Protein AF-A0AAP4CZ21-F1 (afdb_monomer_lite)

Structure (mmCIF, N/CA/C/O backbone):
data_AF-A0AAP4CZ21-F1
#
_entry.id   AF-A0AAP4CZ21-F1
#
loop_
_atom_site.group_PDB
_atom_site.id
_atom_site.type_symbol
_atom_site.label_atom_id
_atom_site.label_alt_id
_atom_site.label_comp_id
_atom_site.label_asym_id
_atom_site.label_entity_id
_atom_site.label_seq_id
_atom_site.pdbx_PDB_ins_code
_atom_site.Cartn_x
_atom_site.Cartn_y
_atom_site.Cartn_z
_atom_site.occupancy
_atom_site.B_iso_or_equiv
_atom_site.auth_seq_id
_atom_site.auth_comp_id
_atom_site.auth_asym_id
_atom_site.auth_atom_id
_atom_site.pdbx_PDB_model_num
ATOM 1 N N . MET A 1 1 ? -37.775 14.077 45.252 1.00 34.69 1 MET A N 1
ATOM 2 C CA . MET A 1 1 ? -36.425 13.573 45.570 1.00 34.69 1 MET A CA 1
ATOM 3 C C . MET A 1 1 ? -36.125 12.472 44.577 1.00 34.69 1 MET A C 1
ATOM 5 O O . MET A 1 1 ? -36.662 11.382 44.712 1.00 34.69 1 MET A O 1
ATOM 9 N N . THR A 1 2 ? -35.395 12.784 43.514 1.00 34.62 2 THR A N 1
ATOM 10 C CA . THR A 1 2 ? -34.970 11.787 42.528 1.00 34.62 2 THR A CA 1
ATOM 11 C C . THR A 1 2 ? -33.700 11.159 43.088 1.00 34.62 2 THR A C 1
ATOM 13 O O . THR A 1 2 ? -32.716 11.871 43.272 1.00 34.62 2 THR A O 1
ATOM 16 N N . ASN A 1 3 ? -33.740 9.874 43.443 1.00 34.84 3 ASN A N 1
ATOM 17 C CA . ASN A 1 3 ? -32.557 9.140 43.888 1.00 34.84 3 ASN A CA 1
ATOM 18 C C . ASN A 1 3 ? -31.526 9.139 42.750 1.00 34.84 3 ASN A C 1
ATOM 20 O O . ASN A 1 3 ? -31.629 8.348 41.817 1.00 34.84 3 ASN A O 1
ATOM 24 N N . GLN A 1 4 ? -30.542 10.037 42.817 1.00 41.97 4 GLN A N 1
ATOM 25 C CA . GLN A 1 4 ? -29.288 9.889 42.088 1.00 41.97 4 GLN A CA 1
ATOM 26 C C . GLN A 1 4 ? -28.511 8.764 42.777 1.00 41.97 4 GLN A C 1
ATOM 28 O O . GLN A 1 4 ? -27.758 9.004 43.717 1.00 41.97 4 GLN A O 1
ATOM 33 N N . MET A 1 5 ? -28.736 7.517 42.362 1.00 45.59 5 MET A N 1
ATOM 34 C CA . MET A 1 5 ? -27.770 6.464 42.659 1.00 45.59 5 MET A CA 1
ATOM 35 C C . MET A 1 5 ? -26.545 6.742 41.793 1.00 45.59 5 MET A C 1
ATOM 37 O O . MET A 1 5 ? -26.583 6.546 40.582 1.00 45.59 5 MET A O 1
ATOM 41 N N . LYS A 1 6 ? -25.489 7.271 42.414 1.00 54.59 6 LYS A N 1
ATOM 42 C CA . LYS A 1 6 ? -24.156 7.318 41.813 1.00 54.59 6 LYS A CA 1
ATOM 43 C C . LYS A 1 6 ? -23.714 5.871 41.572 1.00 54.59 6 LYS A C 1
ATOM 45 O O . LYS A 1 6 ? -23.848 5.057 42.486 1.00 54.59 6 LYS A O 1
ATOM 50 N N . ALA A 1 7 ? -23.258 5.551 40.363 1.00 60.41 7 ALA A N 1
ATOM 51 C CA . ALA A 1 7 ? -22.823 4.202 40.024 1.00 60.41 7 ALA A CA 1
ATOM 52 C C . ALA A 1 7 ? -21.677 3.738 40.937 1.00 60.41 7 ALA A C 1
ATOM 54 O O . ALA A 1 7 ? -20.767 4.507 41.256 1.00 60.41 7 ALA A O 1
ATOM 55 N N . ASP A 1 8 ? -21.738 2.476 41.360 1.00 61.84 8 ASP A N 1
ATOM 56 C CA . ASP A 1 8 ? -20.655 1.826 42.088 1.00 61.84 8 ASP A CA 1
ATOM 57 C C . ASP A 1 8 ? -19.595 1.347 41.090 1.00 61.84 8 ASP A C 1
ATOM 59 O O . ASP A 1 8 ? -19.708 0.281 40.488 1.00 61.84 8 ASP A O 1
ATOM 63 N N . THR A 1 9 ? -18.557 2.157 40.894 1.00 56.78 9 THR A N 1
ATOM 64 C CA . THR A 1 9 ? -17.454 1.872 39.964 1.00 56.78 9 THR A CA 1
ATOM 65 C C . THR A 1 9 ? -16.485 0.797 40.473 1.00 56.78 9 THR A C 1
ATOM 67 O O . THR A 1 9 ? -15.389 0.666 39.931 1.00 56.78 9 THR A O 1
ATOM 70 N N . THR A 1 10 ? -16.829 0.065 41.541 1.00 59.81 10 THR A N 1
ATOM 71 C CA . THR A 1 10 ? -16.058 -1.102 42.008 1.00 59.81 10 THR A CA 1
ATOM 72 C C . THR A 1 10 ? -16.395 -2.389 41.249 1.00 59.81 10 THR A C 1
ATOM 74 O O . THR A 1 10 ? -15.648 -3.357 41.347 1.00 59.81 10 THR A O 1
ATOM 77 N N . LEU A 1 11 ? -17.486 -2.403 40.476 1.00 67.12 11 LEU A N 1
ATOM 78 C CA . LEU A 1 11 ? -17.859 -3.503 39.582 1.00 67.12 11 LEU A CA 1
ATOM 79 C C . LEU A 1 11 ? -17.196 -3.319 38.212 1.00 67.12 11 LEU A C 1
ATOM 81 O O . LEU A 1 11 ? -17.247 -2.216 37.684 1.00 67.12 11 LEU A O 1
ATOM 85 N N . ASP A 1 12 ? -16.636 -4.357 37.589 1.00 84.44 12 ASP A N 1
ATOM 86 C CA . ASP A 1 12 ? -16.017 -4.284 36.249 1.00 84.44 12 ASP A CA 1
ATOM 87 C C . ASP A 1 12 ? -17.072 -4.172 35.124 1.00 84.44 12 ASP A C 1
ATOM 89 O O . ASP A 1 12 ? -17.379 -5.129 34.411 1.00 84.44 12 ASP A O 1
ATOM 93 N N . VAL A 1 13 ? -17.694 -2.991 34.998 1.00 91.31 13 VAL A N 1
ATOM 94 C CA . VAL A 1 13 ? -18.8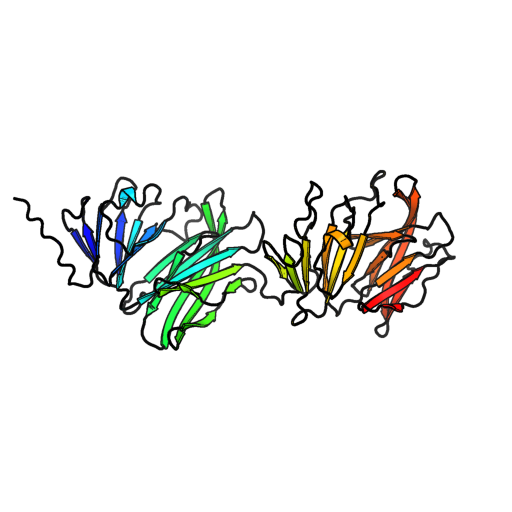06 -2.718 34.069 1.00 91.31 13 VAL A CA 1
ATOM 95 C C . VAL A 1 13 ? -18.731 -1.327 33.416 1.00 91.31 13 VAL A C 1
ATOM 97 O O . VAL A 1 13 ? -18.095 -0.397 33.925 1.00 91.31 13 VAL A O 1
ATOM 100 N N . CYS A 1 14 ? -19.411 -1.176 32.277 1.00 92.50 14 CYS A N 1
ATOM 101 C CA . CYS A 1 14 ? -19.740 0.109 31.663 1.00 92.50 14 CYS A CA 1
ATOM 102 C C . CYS A 1 14 ? -21.167 0.524 32.067 1.00 92.50 14 CYS A C 1
ATOM 104 O O . CYS A 1 14 ? -22.105 -0.265 31.963 1.00 92.50 14 CYS A O 1
ATOM 106 N N . PHE A 1 15 ? -21.352 1.773 32.483 1.00 93.88 15 PHE A N 1
ATOM 107 C CA . PHE A 1 15 ? -22.639 2.350 32.867 1.00 93.88 15 PHE A CA 1
ATOM 108 C C . PHE A 1 15 ? -23.139 3.295 31.771 1.00 93.88 15 PHE A C 1
ATOM 110 O O . PHE A 1 15 ? -22.467 4.273 31.441 1.00 93.88 15 PHE A O 1
ATOM 117 N N . LEU A 1 16 ? -24.328 3.034 31.225 1.00 94.19 16 LEU A N 1
ATOM 118 C CA . LEU A 1 16 ? -24.942 3.838 30.166 1.00 94.19 16 LEU A CA 1
ATOM 119 C C . LEU A 1 16 ? -26.217 4.524 30.665 1.00 94.19 16 LEU A C 1
ATOM 121 O O . LEU A 1 16 ? -27.110 3.904 31.255 1.00 94.19 16 LEU A O 1
ATOM 125 N N . TYR A 1 17 ? -26.309 5.823 30.397 1.00 95.25 17 TYR A N 1
ATOM 126 C CA . TYR A 1 17 ? -27.318 6.709 30.965 1.00 95.25 17 TYR A CA 1
ATOM 127 C C . TYR A 1 17 ? -28.195 7.314 29.879 1.00 95.25 17 TYR A C 1
ATOM 129 O O . TYR A 1 17 ? -27.694 7.854 28.893 1.00 95.25 17 TYR A O 1
ATOM 137 N N . LYS A 1 18 ? -29.514 7.311 30.090 1.00 92.75 18 LYS A N 1
ATOM 138 C CA . LYS A 1 18 ? -30.463 7.880 29.122 1.00 92.75 18 LYS A CA 1
ATOM 139 C C . LYS A 1 18 ? -30.316 9.392 28.968 1.00 92.75 18 LYS A C 1
ATOM 141 O O . LYS A 1 18 ? -30.658 9.932 27.923 1.00 92.75 18 LYS A O 1
ATOM 146 N N . THR A 1 19 ? -29.819 10.086 29.991 1.00 92.88 19 THR A N 1
ATOM 147 C CA . THR A 1 19 ? -29.654 11.546 29.967 1.00 92.88 19 THR A CA 1
ATOM 148 C C . THR A 1 19 ? -28.189 11.962 30.086 1.00 92.88 19 THR A C 1
ATOM 150 O O . THR A 1 19 ? -27.318 11.150 30.398 1.00 92.88 19 THR A O 1
ATOM 153 N N . LYS A 1 20 ? -27.914 13.230 29.773 1.00 92.12 20 LYS A N 1
ATOM 154 C CA . LYS A 1 20 ? -26.583 13.850 29.860 1.00 92.12 20 LYS A CA 1
ATOM 155 C C . LYS A 1 20 ? -26.112 13.910 31.324 1.00 92.12 20 LYS A C 1
ATOM 157 O O . LYS A 1 20 ? -26.940 13.943 32.233 1.00 92.12 20 LYS A O 1
ATOM 162 N N . ASN A 1 21 ? -24.798 13.974 31.548 1.00 92.12 21 ASN A N 1
ATOM 163 C CA . ASN A 1 21 ? -24.174 14.077 32.881 1.00 92.12 21 ASN A CA 1
ATOM 164 C C . ASN A 1 21 ? -24.525 12.943 33.865 1.00 92.12 21 ASN A C 1
ATOM 166 O O . ASN A 1 21 ? -24.741 13.202 35.049 1.00 92.12 21 ASN A O 1
ATOM 170 N N . PHE A 1 22 ? -24.575 11.697 33.392 1.00 91.25 22 PHE A N 1
ATOM 171 C CA . PHE A 1 22 ? -24.675 10.497 34.240 1.00 91.25 22 PHE A CA 1
ATOM 172 C C . PHE A 1 22 ? -25.961 10.427 35.069 1.00 91.25 22 PHE A C 1
ATOM 174 O O . PHE A 1 22 ? -26.005 9.909 36.185 1.00 91.25 22 PHE A O 1
ATOM 181 N N . VAL A 1 23 ? -27.045 10.978 34.525 1.00 87.81 23 VAL A N 1
ATOM 182 C CA . VAL A 1 23 ? -28.359 10.940 35.162 1.00 87.81 23 VAL A CA 1
ATOM 183 C C . VAL A 1 23 ? -29.216 9.862 34.499 1.00 87.81 23 VAL A C 1
ATOM 185 O O . VAL A 1 23 ? -29.204 9.692 33.277 1.00 87.81 23 VAL A O 1
ATOM 188 N N . ASN A 1 24 ? -29.999 9.151 35.317 1.00 86.75 24 ASN A N 1
ATOM 189 C CA . ASN A 1 24 ? -30.908 8.082 34.893 1.00 86.75 24 ASN A CA 1
ATOM 190 C C . ASN A 1 24 ? -30.172 6.870 34.285 1.00 86.75 24 ASN A C 1
ATOM 192 O O . ASN A 1 24 ? -30.231 6.628 33.074 1.00 86.75 24 ASN A O 1
ATOM 196 N N . LEU A 1 25 ? -29.449 6.134 35.144 1.00 86.31 25 LEU A N 1
ATOM 197 C CA . LEU A 1 25 ? -28.764 4.895 34.768 1.00 86.31 25 LEU A CA 1
ATOM 198 C C . LEU A 1 25 ? -29.771 3.926 34.160 1.00 86.31 25 LEU A C 1
ATOM 200 O O . LEU A 1 25 ? -30.804 3.640 34.762 1.00 86.31 25 LEU A O 1
ATOM 204 N N . THR A 1 26 ? -29.468 3.449 32.959 1.00 83.44 26 THR A N 1
ATOM 205 C CA . THR A 1 26 ? -30.382 2.605 32.186 1.00 83.44 26 THR A CA 1
ATOM 206 C C . THR A 1 26 ? -29.803 1.216 31.983 1.00 83.44 26 THR A C 1
ATOM 208 O O . THR A 1 26 ? -30.507 0.235 32.203 1.00 83.44 26 THR A O 1
ATOM 211 N N . THR A 1 27 ? -28.519 1.136 31.633 1.00 90.88 27 THR A N 1
ATOM 212 C CA . THR A 1 27 ? -27.870 -0.133 31.297 1.00 90.88 27 THR A CA 1
ATOM 213 C C . THR A 1 27 ? -26.536 -0.262 32.013 1.00 90.88 27 THR A C 1
ATOM 215 O O . THR A 1 27 ? -25.769 0.697 32.109 1.00 90.88 27 THR A O 1
ATOM 218 N N . VAL A 1 28 ? -26.272 -1.472 32.501 1.00 92.19 28 VAL A N 1
ATOM 219 C CA . VAL A 1 28 ? -24.984 -1.905 33.038 1.00 92.19 28 VAL A CA 1
ATOM 220 C C . VAL A 1 28 ? -24.477 -3.001 32.110 1.00 92.19 28 VAL A C 1
ATOM 222 O O . VAL A 1 28 ? -25.086 -4.064 32.026 1.00 92.19 28 VAL A O 1
ATOM 225 N N . ALA A 1 29 ? -23.415 -2.711 31.370 1.00 93.94 29 ALA A N 1
ATOM 226 C CA . ALA A 1 29 ? -22.837 -3.600 30.374 1.00 93.94 29 ALA A CA 1
ATOM 227 C C . ALA A 1 29 ? -21.555 -4.239 30.923 1.00 93.94 29 ALA A C 1
ATOM 229 O O . ALA A 1 29 ? -20.710 -3.553 31.495 1.00 93.94 29 ALA A O 1
ATOM 230 N N . THR A 1 30 ? -21.412 -5.549 30.754 1.00 94.38 30 THR A N 1
ATOM 231 C CA . THR A 1 30 ? -20.212 -6.316 31.129 1.00 94.38 30 THR A CA 1
ATOM 232 C C . THR A 1 30 ? -19.323 -6.551 29.908 1.00 94.38 30 THR A C 1
ATOM 234 O O . THR A 1 30 ? -19.726 -6.252 28.781 1.00 94.38 30 THR A O 1
ATOM 237 N N . HIS A 1 31 ? -18.140 -7.136 30.114 1.00 95.38 31 HIS A N 1
ATOM 238 C CA . HIS A 1 31 ? -17.281 -7.610 29.025 1.00 95.38 31 HIS A CA 1
ATOM 239 C C . HIS A 1 31 ? -18.083 -8.413 27.979 1.00 95.38 31 HIS A C 1
ATOM 241 O O . HIS A 1 31 ? -18.870 -9.291 28.340 1.00 95.38 31 HIS A O 1
ATOM 247 N N . GLY A 1 32 ? -17.913 -8.079 26.698 1.00 95.25 32 GLY A N 1
ATOM 248 C CA . GLY A 1 32 ? -18.605 -8.715 25.573 1.00 95.25 32 GLY A CA 1
ATOM 249 C C . GLY A 1 32 ? -20.033 -8.237 25.324 1.00 95.25 32 GLY A C 1
ATOM 250 O O . GLY A 1 32 ? -20.672 -8.718 24.397 1.00 95.25 32 GLY A O 1
ATOM 251 N N . SER A 1 33 ? -20.566 -7.313 26.128 1.00 96.62 33 SER A N 1
ATOM 252 C CA . SER A 1 33 ? -21.905 -6.770 25.879 1.00 96.62 33 SER A CA 1
ATOM 253 C C . SER A 1 33 ? -21.902 -5.892 24.631 1.00 96.62 33 SER A C 1
ATOM 255 O O . SER A 1 33 ? -21.141 -4.925 24.570 1.00 96.62 33 SER A O 1
ATOM 257 N N . PHE A 1 34 ? -22.804 -6.194 23.700 1.00 96.56 34 PHE A N 1
ATOM 258 C CA . PHE A 1 34 ? -23.080 -5.414 22.496 1.00 96.56 34 PHE A CA 1
ATOM 259 C C . PHE A 1 34 ? -24.423 -4.677 22.608 1.00 96.56 34 PHE A C 1
ATOM 261 O O . PHE A 1 34 ? -25.366 -5.180 23.228 1.00 96.56 34 PHE A O 1
ATOM 268 N N . GLY A 1 35 ? -24.535 -3.493 22.007 1.00 96.31 35 GLY A N 1
ATOM 269 C CA . GLY A 1 35 ? -25.812 -2.792 21.902 1.00 96.31 35 GLY A CA 1
ATOM 270 C C . GLY A 1 35 ? -25.755 -1.515 21.071 1.00 96.31 35 GLY A C 1
ATOM 271 O O . GLY A 1 35 ? -24.703 -1.099 20.605 1.00 96.31 35 GLY A O 1
ATOM 272 N N . VAL A 1 36 ? -26.907 -0.861 20.920 1.00 96.50 36 VAL A N 1
ATOM 273 C CA . VAL A 1 36 ? -27.050 0.383 20.147 1.00 96.50 36 VAL A CA 1
ATOM 274 C C . VAL A 1 36 ? -26.981 1.592 21.086 1.00 96.50 36 VAL A C 1
ATOM 276 O O . VAL A 1 36 ? -27.709 1.651 22.079 1.00 96.50 36 VAL A O 1
ATOM 279 N N . LEU A 1 37 ? -26.124 2.569 20.780 1.00 95.19 37 LEU A N 1
ATOM 280 C CA . LEU A 1 37 ? -26.045 3.864 21.467 1.00 95.19 37 LEU A CA 1
ATOM 281 C C . LEU A 1 37 ? -27.057 4.874 20.930 1.00 95.19 37 LEU A C 1
ATOM 283 O O . LEU A 1 37 ? -27.712 5.574 21.708 1.00 95.19 37 LEU A O 1
ATOM 287 N N . ALA A 1 38 ? -27.185 4.946 19.609 1.00 95.94 38 ALA A N 1
ATOM 288 C CA . ALA A 1 38 ? -28.071 5.870 18.919 1.00 95.94 38 ALA A CA 1
ATOM 289 C C . ALA A 1 38 ? -28.545 5.257 17.604 1.00 95.94 38 ALA A C 1
ATOM 291 O O . ALA A 1 38 ? -27.810 4.532 16.949 1.00 95.94 38 ALA A O 1
ATOM 292 N N . THR A 1 39 ? -29.777 5.555 17.207 1.00 94.75 39 THR A N 1
ATOM 293 C CA . THR A 1 39 ? -30.360 5.040 15.948 1.00 94.75 39 THR A CA 1
ATOM 294 C C . THR A 1 39 ? -30.399 6.101 14.848 1.00 94.75 39 THR A C 1
ATOM 296 O O . THR A 1 39 ? -30.549 5.766 13.681 1.00 94.75 39 THR A O 1
ATOM 299 N N . ALA A 1 40 ? -30.272 7.376 15.224 1.00 90.38 40 ALA A N 1
ATOM 300 C CA . ALA A 1 40 ? -30.186 8.545 14.352 1.00 90.38 40 ALA A CA 1
ATOM 301 C C . ALA A 1 40 ? -29.594 9.723 15.148 1.00 90.38 40 ALA A C 1
ATOM 303 O O . ALA A 1 40 ? -29.579 9.667 16.381 1.00 90.38 40 ALA A O 1
ATOM 304 N N . ALA A 1 41 ? -29.200 10.801 14.462 1.00 86.25 41 ALA A N 1
ATOM 305 C CA . ALA A 1 41 ? -28.607 12.002 15.068 1.00 86.25 41 ALA A CA 1
ATOM 306 C C . ALA A 1 41 ? -29.406 12.564 16.250 1.00 86.25 41 ALA A C 1
ATOM 308 O O . ALA A 1 41 ? -28.845 12.820 17.312 1.00 86.25 41 ALA A O 1
ATOM 309 N N . ASP A 1 42 ? -30.727 12.648 16.101 1.00 86.44 42 ASP A N 1
ATOM 310 C CA . ASP A 1 42 ? -31.623 13.170 17.136 1.00 86.44 42 ASP A CA 1
ATOM 311 C C . ASP A 1 42 ? -32.242 12.067 18.019 1.00 86.44 42 ASP A C 1
ATOM 313 O O . ASP A 1 42 ? -33.136 12.335 18.824 1.00 86.44 42 ASP A O 1
ATOM 317 N N . ASN A 1 43 ? -31.808 10.807 17.874 1.00 92.56 43 ASN A N 1
ATOM 318 C CA . ASN A 1 43 ? -32.401 9.658 18.562 1.00 92.56 43 ASN A CA 1
ATOM 319 C C . ASN A 1 43 ? -31.355 8.800 19.293 1.00 92.56 43 ASN A C 1
ATOM 321 O O . ASN A 1 43 ? -31.029 7.674 18.891 1.00 92.56 43 ASN A O 1
ATOM 325 N N . TRP A 1 44 ? -30.865 9.350 20.405 1.00 93.88 44 TRP A N 1
ATOM 326 C CA . TRP A 1 44 ? -29.932 8.705 21.327 1.00 93.88 44 TRP A CA 1
ATOM 327 C C . TRP A 1 44 ? -30.659 7.855 22.370 1.00 93.88 44 TRP A C 1
ATOM 329 O O . TRP A 1 44 ? -31.494 8.352 23.131 1.00 93.88 44 TRP A O 1
ATOM 339 N N . LEU A 1 45 ? -30.284 6.578 22.462 1.00 95.12 45 LEU A N 1
ATOM 340 C CA . LEU A 1 45 ? -30.733 5.689 23.537 1.00 95.12 45 LEU A CA 1
ATOM 341 C C . LEU A 1 45 ? -29.990 6.002 24.841 1.00 95.12 45 LEU A C 1
ATOM 343 O O . LEU A 1 45 ? -30.598 6.000 25.916 1.00 95.12 45 LEU A O 1
ATOM 347 N N . TYR A 1 46 ? -28.704 6.350 24.734 1.00 95.38 46 TYR A N 1
ATOM 348 C CA . TYR A 1 46 ? -27.866 6.757 25.859 1.00 95.38 46 TYR A CA 1
ATOM 349 C C . TYR A 1 46 ? -27.108 8.042 25.530 1.00 95.38 46 TYR A C 1
ATOM 351 O O . TYR A 1 46 ? -26.451 8.138 24.506 1.00 95.38 46 TYR A O 1
ATOM 359 N N . ASN A 1 47 ? -27.178 9.035 26.411 1.00 94.00 47 ASN A N 1
ATOM 360 C CA . ASN A 1 47 ? -26.602 10.365 26.192 1.00 94.00 47 ASN A CA 1
ATOM 361 C C . ASN A 1 47 ? -25.279 10.587 26.942 1.00 94.00 47 ASN A C 1
ATOM 363 O O . ASN A 1 47 ? -24.564 11.553 26.666 1.00 94.00 47 ASN A O 1
ATOM 367 N N . SER A 1 48 ? -24.957 9.731 27.912 1.00 94.94 48 SER A N 1
ATOM 368 C CA . SER A 1 48 ? -23.687 9.765 28.640 1.00 94.94 48 SER A CA 1
ATOM 369 C C . SER A 1 48 ? -23.278 8.374 29.119 1.00 94.94 48 SER A C 1
ATOM 371 O O . SER A 1 48 ? -24.118 7.474 29.222 1.00 94.94 48 SER A O 1
ATOM 373 N N . MET A 1 49 ? -21.986 8.199 29.399 1.00 94.19 49 MET A N 1
ATOM 374 C CA . MET A 1 49 ? -21.423 6.937 29.880 1.00 94.19 49 MET A CA 1
ATOM 375 C C . MET A 1 49 ? -20.406 7.146 31.003 1.00 94.19 49 MET A C 1
ATOM 377 O O . MET A 1 49 ? -19.568 8.043 30.922 1.00 94.19 49 MET A O 1
ATOM 381 N N . GLU A 1 50 ? -20.432 6.270 32.004 1.00 93.19 50 GLU A N 1
ATOM 382 C CA . GLU A 1 50 ? -19.342 6.080 32.967 1.00 93.19 50 GLU A CA 1
ATOM 383 C C . GLU A 1 50 ? -18.802 4.662 32.839 1.00 93.19 50 GLU A C 1
ATOM 385 O O . GLU A 1 50 ? -19.444 3.777 32.274 1.00 93.19 50 GLU A O 1
ATOM 390 N N . LYS A 1 51 ? -17.609 4.422 33.368 1.00 90.69 51 LYS A N 1
ATOM 391 C CA . LYS A 1 51 ? -17.019 3.091 33.350 1.00 90.69 51 LYS A CA 1
ATOM 392 C C . LYS A 1 51 ? -16.087 2.875 34.524 1.00 90.69 51 LYS A C 1
ATOM 394 O O . LYS A 1 51 ? -15.480 3.820 35.033 1.00 90.69 51 LYS A O 1
ATOM 399 N N . SER A 1 52 ? -15.908 1.615 34.874 1.00 89.44 52 SER A N 1
ATOM 400 C CA . SER A 1 52 ? -14.882 1.216 35.829 1.00 89.44 52 SER A CA 1
ATOM 401 C C . SER A 1 52 ? -13.471 1.297 35.214 1.00 89.44 52 SER A C 1
ATOM 403 O O . SER A 1 52 ? -13.327 1.420 33.988 1.00 89.44 52 SER A O 1
ATOM 405 N N . PRO A 1 53 ? -12.396 1.313 36.029 1.00 87.56 53 PRO A N 1
ATOM 406 C CA . PRO A 1 53 ? -11.033 1.597 35.551 1.00 87.56 53 PRO A CA 1
ATOM 407 C C . PRO A 1 53 ? -10.518 0.629 34.470 1.00 87.56 53 PRO A C 1
ATOM 409 O O . PRO A 1 53 ? -9.878 1.046 33.493 1.00 87.56 53 PRO A O 1
ATOM 412 N N . THR A 1 54 ? -10.844 -0.648 34.637 1.00 89.38 54 THR A N 1
ATOM 413 C CA . THR A 1 54 ? -10.516 -1.803 33.782 1.00 89.38 54 THR A CA 1
ATOM 414 C C . THR A 1 54 ? -11.337 -1.842 32.498 1.00 89.38 54 THR A C 1
ATOM 416 O O . THR A 1 54 ? -10.875 -2.378 31.498 1.00 89.38 54 THR A O 1
ATOM 419 N N . MET A 1 55 ? -12.490 -1.177 32.464 1.00 93.25 55 MET A N 1
ATOM 420 C CA . MET A 1 55 ? -13.385 -1.198 31.313 1.00 93.25 55 MET A CA 1
ATOM 421 C C . MET A 1 55 ? -13.017 -0.143 30.262 1.00 93.25 55 MET A C 1
ATOM 423 O O . MET A 1 55 ? -12.348 0.866 30.543 1.00 93.25 55 MET A O 1
ATOM 427 N N . GLY A 1 56 ? -13.483 -0.374 29.040 1.00 93.06 56 GLY A N 1
ATOM 428 C CA . GLY A 1 56 ? -13.508 0.551 27.913 1.00 93.06 56 GLY A CA 1
ATOM 429 C C . GLY A 1 56 ? -14.746 0.296 27.054 1.00 93.06 56 GLY A C 1
ATOM 430 O O . GLY A 1 56 ? -15.316 -0.795 27.095 1.00 93.06 56 GLY A O 1
ATOM 431 N N . LEU A 1 57 ? -15.175 1.307 26.302 1.00 94.31 57 LEU A N 1
ATOM 432 C CA . LEU A 1 57 ? -16.308 1.189 25.387 1.00 94.31 57 LEU A CA 1
ATOM 433 C C . LEU A 1 57 ? -15.808 1.398 23.961 1.00 94.31 57 LEU A C 1
ATOM 435 O O . LEU A 1 57 ? -15.342 2.488 23.637 1.00 94.31 57 LEU A O 1
ATOM 439 N N . TYR A 1 58 ? -15.880 0.363 23.133 1.00 95.94 58 TYR A N 1
ATOM 440 C CA . TYR A 1 58 ? -15.631 0.490 21.705 1.00 95.94 58 TYR A CA 1
ATOM 441 C C . TYR A 1 58 ? -16.919 0.940 21.029 1.00 95.94 58 TYR A C 1
ATOM 443 O O . TYR A 1 58 ? -17.942 0.294 21.213 1.00 95.94 58 TYR A O 1
ATOM 451 N N . ILE A 1 59 ? -16.884 2.053 20.310 1.00 95.75 59 ILE A N 1
ATOM 452 C CA . ILE A 1 59 ? -18.031 2.669 19.648 1.00 95.75 59 ILE A CA 1
ATOM 453 C C . ILE A 1 59 ? -17.776 2.607 18.154 1.00 95.75 59 ILE A C 1
ATOM 455 O O . ILE A 1 59 ? -16.713 3.035 17.710 1.00 95.75 59 ILE A O 1
ATOM 459 N N . ARG A 1 60 ? -18.755 2.123 17.396 1.00 95.38 60 ARG A N 1
ATOM 460 C CA . ARG A 1 60 ? -18.692 2.106 15.936 1.00 95.38 60 ARG A CA 1
ATOM 461 C C . ARG A 1 60 ? -19.975 2.633 15.314 1.00 95.38 60 ARG A C 1
ATOM 463 O O . ARG A 1 60 ? -21.024 2.583 15.956 1.00 95.38 60 ARG A O 1
ATOM 470 N N . SER A 1 61 ? -19.908 3.106 14.077 1.00 95.56 61 SER A N 1
ATOM 471 C CA . SER A 1 61 ? -21.108 3.223 13.245 1.00 95.56 61 SER A CA 1
ATOM 472 C C . SER A 1 61 ? -21.462 1.858 12.662 1.00 95.56 61 SER A C 1
ATOM 474 O O . SER A 1 61 ? -20.582 1.052 12.364 1.00 95.56 61 SER A O 1
ATOM 476 N N . ASP A 1 62 ? -22.755 1.591 12.533 1.00 93.81 62 ASP A N 1
ATOM 477 C CA . ASP A 1 62 ? -23.249 0.408 11.837 1.00 93.81 62 ASP A CA 1
ATOM 478 C C . ASP A 1 62 ? -22.882 0.474 10.344 1.00 93.81 62 ASP A C 1
ATOM 480 O O . ASP A 1 62 ? -22.943 1.536 9.714 1.00 93.81 62 ASP A O 1
ATOM 484 N N . PHE A 1 63 ? -22.501 -0.665 9.769 1.00 94.56 63 PHE A N 1
ATOM 485 C CA . PHE A 1 63 ? -22.077 -0.778 8.378 1.00 94.56 63 PHE A CA 1
ATOM 486 C C . PHE A 1 63 ? -22.577 -2.078 7.748 1.00 94.56 63 PHE A C 1
ATOM 488 O O . PHE A 1 63 ? -22.693 -3.113 8.396 1.00 94.56 63 PHE A O 1
ATOM 495 N N . ASN A 1 64 ? -22.832 -2.044 6.443 1.00 93.25 64 ASN A N 1
ATOM 496 C CA . ASN A 1 64 ? -23.349 -3.176 5.690 1.00 93.25 64 ASN A CA 1
ATOM 497 C C . ASN A 1 64 ? -22.434 -3.493 4.505 1.00 93.25 64 ASN A C 1
ATOM 499 O O . ASN A 1 64 ? -22.277 -2.680 3.601 1.00 93.25 64 ASN A O 1
ATOM 503 N N . THR A 1 65 ? -21.869 -4.701 4.468 1.00 93.75 65 THR A N 1
ATOM 504 C CA . THR A 1 65 ? -20.992 -5.133 3.362 1.00 93.75 65 THR A CA 1
ATOM 505 C C . THR A 1 65 ? -21.739 -5.726 2.159 1.00 93.75 65 THR A C 1
ATOM 507 O O . THR A 1 65 ? -21.118 -6.280 1.247 1.00 93.75 65 THR A O 1
ATOM 510 N N . VAL A 1 66 ? -23.073 -5.672 2.171 1.00 93.69 66 VAL A N 1
ATOM 511 C CA . VAL A 1 66 ? -23.967 -6.198 1.127 1.00 93.69 66 VAL A CA 1
ATOM 512 C C . VAL A 1 66 ? -24.620 -5.075 0.317 1.00 93.69 66 VAL A C 1
ATOM 514 O O . VAL A 1 66 ? -24.979 -5.305 -0.835 1.00 93.69 66 VAL A O 1
ATOM 517 N N . ASP A 1 67 ? -24.776 -3.875 0.885 1.00 92.31 67 ASP A N 1
ATOM 518 C CA . ASP A 1 67 ? -25.367 -2.724 0.193 1.00 92.31 67 ASP A CA 1
ATOM 519 C C . ASP A 1 67 ? -24.277 -1.847 -0.453 1.00 92.31 67 ASP A C 1
ATOM 521 O O . ASP A 1 67 ? -23.621 -1.079 0.251 1.00 92.31 67 ASP A O 1
ATOM 525 N N . PRO A 1 68 ? -24.083 -1.906 -1.786 1.00 88.06 68 PRO A N 1
ATOM 526 C CA . PRO A 1 68 ? -23.049 -1.124 -2.467 1.00 88.06 68 PRO A CA 1
ATOM 527 C C . PRO A 1 68 ? -23.365 0.379 -2.524 1.00 88.06 68 PRO A C 1
ATOM 529 O O . PRO A 1 68 ? -22.525 1.166 -2.955 1.00 88.06 68 PRO A O 1
ATOM 532 N N . LEU A 1 69 ? -24.581 0.791 -2.146 1.00 92.25 69 LEU A N 1
ATOM 533 C CA . LEU A 1 69 ? -25.001 2.191 -2.147 1.00 92.25 69 LEU A CA 1
ATOM 534 C C . LEU A 1 69 ? -24.844 2.858 -0.777 1.00 92.25 69 LEU A C 1
ATOM 536 O O . LEU A 1 69 ? -25.049 4.072 -0.679 1.00 92.25 69 LEU A O 1
ATOM 540 N N . GLN A 1 70 ? -24.491 2.107 0.272 1.00 94.12 70 GLN A N 1
ATOM 541 C CA . GLN A 1 70 ? -24.249 2.701 1.580 1.00 94.12 70 GLN A CA 1
ATOM 542 C C . GLN A 1 70 ? -23.024 3.618 1.514 1.00 94.12 70 GLN A C 1
ATOM 544 O O . GLN A 1 70 ? -21.918 3.196 1.183 1.00 94.12 70 GLN A O 1
ATOM 549 N N . SER A 1 71 ? -23.237 4.888 1.851 1.00 92.94 71 SER A N 1
ATOM 550 C CA . SER A 1 71 ? -22.159 5.853 2.047 1.00 92.94 71 SER A CA 1
ATOM 551 C C . SER A 1 71 ? -21.637 5.756 3.479 1.00 92.94 71 SER A C 1
ATOM 553 O O . SER A 1 71 ? -22.444 5.665 4.399 1.00 92.94 71 SER A O 1
ATOM 555 N N . TYR A 1 72 ? -20.321 5.819 3.657 1.00 93.00 72 TYR A N 1
ATOM 556 C CA . TYR A 1 72 ? -19.596 5.768 4.930 1.00 93.00 72 TYR A CA 1
ATOM 557 C C . TYR A 1 72 ? -19.047 7.140 5.354 1.00 93.00 72 TYR A C 1
ATOM 559 O O . TYR A 1 72 ? -18.107 7.252 6.142 1.00 93.00 72 TYR A O 1
ATOM 567 N N . LEU A 1 73 ? -19.601 8.221 4.794 1.00 90.94 73 LEU A N 1
ATOM 568 C CA . LEU A 1 73 ? -19.220 9.577 5.173 1.00 90.94 73 LEU A CA 1
ATOM 569 C C . LEU A 1 73 ? -19.577 9.827 6.645 1.00 90.94 73 LEU A C 1
ATOM 571 O O . LEU A 1 73 ? -20.745 9.758 7.026 1.00 90.94 73 LEU A O 1
ATOM 575 N N . GLY A 1 74 ? -18.577 10.178 7.455 1.00 89.62 74 GLY A N 1
ATOM 576 C CA . GLY A 1 74 ? -18.764 10.392 8.892 1.00 89.62 74 GLY A CA 1
ATOM 577 C C . GLY A 1 74 ? -18.832 9.099 9.710 1.00 89.62 74 GLY A C 1
ATOM 578 O O . GLY A 1 74 ? -19.275 9.141 10.858 1.00 89.62 74 GLY A O 1
ATOM 579 N N . HIS A 1 75 ? -18.404 7.965 9.142 1.00 93.31 75 HIS A N 1
ATOM 580 C CA . HIS A 1 75 ? -18.230 6.714 9.882 1.00 93.31 75 HIS A CA 1
ATOM 581 C C . HIS A 1 75 ? -17.352 6.923 11.121 1.00 93.31 75 HIS A C 1
ATOM 583 O O . HIS A 1 75 ? -16.399 7.705 11.112 1.00 93.31 75 HIS A O 1
ATOM 589 N N . VAL A 1 76 ? -17.695 6.234 12.206 1.00 92.81 76 VAL A N 1
ATOM 590 C CA . VAL A 1 76 ? -17.008 6.324 13.498 1.00 92.81 76 VAL A CA 1
ATOM 591 C C . VAL A 1 76 ? -16.476 4.957 13.880 1.00 92.81 76 VAL A C 1
ATOM 593 O O . VAL A 1 76 ? -17.227 3.991 13.870 1.00 92.81 76 VAL A O 1
ATOM 596 N N . GLU A 1 77 ? -15.227 4.925 14.330 1.00 93.88 77 GLU A N 1
ATOM 597 C CA . GLU A 1 77 ? -14.588 3.828 15.056 1.00 93.88 77 GLU A CA 1
ATOM 598 C C . GLU A 1 77 ? -13.831 4.459 16.236 1.00 93.88 77 GLU A C 1
ATOM 600 O O . GLU A 1 77 ? -13.000 5.351 16.057 1.00 93.88 77 GLU A O 1
ATOM 605 N N . ASN A 1 78 ? -14.164 4.110 17.481 1.00 92.38 78 ASN A N 1
ATOM 606 C CA . ASN A 1 78 ? -13.536 4.738 18.645 1.00 92.38 78 ASN A CA 1
ATOM 607 C C . ASN A 1 78 ? -13.519 3.843 19.879 1.00 92.38 78 ASN A C 1
ATOM 609 O O . ASN A 1 78 ? -14.563 3.544 20.456 1.00 92.38 78 ASN A O 1
ATOM 613 N N . PHE A 1 79 ? -12.328 3.533 20.393 1.00 92.19 79 PHE A N 1
ATOM 614 C CA . PHE A 1 79 ? -12.199 2.916 21.710 1.00 92.19 79 PHE A CA 1
ATOM 615 C C . PHE A 1 79 ? -12.128 3.966 22.826 1.00 92.19 79 PHE A C 1
ATOM 617 O O . PHE A 1 79 ? -11.061 4.450 23.212 1.00 92.19 79 PHE A O 1
ATOM 624 N N . SER A 1 80 ? -13.285 4.319 23.385 1.00 87.50 80 SER A N 1
ATOM 625 C CA . SER A 1 80 ? -13.390 5.295 24.466 1.00 87.50 80 SER A CA 1
ATOM 626 C C . SER A 1 80 ? -12.884 4.716 25.790 1.00 87.50 80 SER A C 1
ATOM 628 O O . SER A 1 80 ? -13.544 3.916 26.465 1.00 87.50 80 SER A O 1
ATOM 630 N N . ARG A 1 81 ? -11.707 5.191 26.208 1.00 83.50 81 ARG A N 1
ATOM 631 C CA . ARG A 1 81 ? -11.092 4.896 27.514 1.00 83.50 81 ARG A CA 1
ATOM 632 C C . ARG A 1 81 ? -11.490 5.891 28.607 1.00 83.50 81 ARG A C 1
ATOM 634 O O . ARG A 1 81 ? -10.996 5.787 29.731 1.00 83.50 81 ARG A O 1
ATOM 641 N N . GLU A 1 82 ? -12.421 6.792 28.314 1.00 87.94 82 GLU A N 1
ATOM 642 C CA . GLU A 1 82 ? -12.830 7.883 29.196 1.00 87.94 82 GLU A CA 1
ATOM 643 C C . GLU A 1 82 ? -14.332 7.863 29.487 1.00 87.94 82 GLU A C 1
ATOM 645 O O . GLU A 1 82 ? -15.153 7.427 28.676 1.00 87.94 82 GLU A O 1
ATOM 650 N N . THR A 1 83 ? -14.681 8.377 30.663 1.00 91.62 83 THR A N 1
ATOM 651 C CA . THR A 1 83 ? -16.056 8.719 31.033 1.00 91.62 83 THR A CA 1
ATOM 652 C C . THR A 1 83 ? -16.508 9.929 30.211 1.00 91.62 83 THR A C 1
ATOM 654 O O . THR A 1 83 ? -15.792 10.923 30.136 1.00 91.62 83 THR A O 1
ATOM 657 N N . THR A 1 84 ? -17.693 9.861 29.598 1.00 94.19 84 THR A N 1
ATOM 658 C CA . THR A 1 84 ? -18.173 10.887 28.655 1.00 94.19 84 THR A CA 1
ATOM 659 C C . THR A 1 84 ? -19.534 11.428 29.080 1.00 94.19 84 THR A C 1
ATOM 661 O O . THR A 1 84 ? -20.544 10.728 29.006 1.00 94.19 84 THR A O 1
ATOM 664 N N . SER A 1 85 ? -19.579 12.699 29.490 1.00 94.25 85 SER A N 1
ATOM 665 C CA . SER A 1 85 ? -20.800 13.363 29.978 1.00 94.25 85 SER A CA 1
ATOM 666 C C . SER A 1 85 ? -21.820 13.697 28.882 1.00 94.25 85 SER A C 1
ATOM 668 O O . SER A 1 85 ? -22.996 13.906 29.192 1.00 94.25 85 SER A O 1
ATOM 670 N N . PHE A 1 86 ? -21.371 13.767 27.623 1.00 93.81 86 PHE A N 1
ATOM 671 C CA . PHE A 1 86 ? -22.162 14.174 26.457 1.00 93.81 86 PHE A CA 1
ATOM 672 C C . PHE A 1 86 ? -21.692 13.415 25.209 1.00 93.81 86 PHE A C 1
ATOM 674 O O . PHE A 1 86 ? -20.802 13.876 24.496 1.00 93.81 86 PHE A O 1
ATOM 681 N N . LEU A 1 87 ? -22.268 12.240 24.951 1.00 92.62 87 LEU A N 1
ATOM 682 C CA . LEU A 1 87 ? -21.879 11.417 23.797 1.00 92.62 87 LEU A CA 1
ATOM 683 C C . LEU A 1 87 ? -22.181 12.118 22.463 1.00 92.62 87 LEU A C 1
ATOM 685 O O . LEU A 1 87 ? -21.329 12.151 21.585 1.00 92.62 87 LEU A O 1
ATOM 689 N N . GLU A 1 88 ? -23.334 12.777 22.363 1.00 91.00 88 GLU A N 1
ATOM 690 C CA . GLU A 1 88 ? -23.748 13.559 21.188 1.00 91.00 88 GLU A CA 1
ATOM 691 C C . GLU A 1 88 ? -22.738 14.651 20.803 1.00 91.00 88 GLU A C 1
ATOM 693 O O . GLU A 1 88 ? -22.460 14.870 19.631 1.00 91.00 88 GLU A O 1
ATOM 698 N N . THR A 1 89 ? -22.128 15.311 21.790 1.00 90.75 89 THR A N 1
ATOM 699 C CA . THR A 1 89 ? -21.109 16.340 21.534 1.00 90.75 89 THR A CA 1
ATOM 700 C C . THR A 1 89 ? -19.769 15.738 21.117 1.00 90.75 89 THR A C 1
ATOM 702 O O . THR A 1 89 ? -19.008 16.391 20.411 1.00 90.75 89 THR A O 1
ATOM 705 N N . LYS A 1 90 ? -19.473 14.505 21.545 1.00 90.62 90 LYS A N 1
ATOM 706 C CA . LYS A 1 90 ? -18.255 13.786 21.153 1.00 90.62 90 LYS A CA 1
ATOM 707 C C . LYS A 1 90 ? -18.342 13.259 19.717 1.00 90.62 90 LYS A C 1
ATOM 709 O O . LYS A 1 90 ? -17.318 13.189 19.047 1.00 90.62 90 LYS A O 1
ATOM 714 N N . PHE A 1 91 ? -19.547 12.943 19.242 1.00 92.25 91 PHE A N 1
ATOM 715 C CA . PHE A 1 91 ? -19.790 12.353 17.923 1.00 92.25 91 PHE A CA 1
ATOM 716 C C . PHE A 1 91 ? -20.788 13.179 17.081 1.00 92.25 91 PHE A C 1
ATOM 718 O O . PHE A 1 91 ? -21.833 12.665 16.681 1.00 92.25 91 PHE A O 1
ATOM 725 N N . PRO A 1 92 ? -20.497 14.467 16.798 1.00 87.50 92 PRO A N 1
ATOM 726 C CA . PRO A 1 92 ? -21.459 15.382 16.176 1.00 87.50 92 PRO A CA 1
ATOM 727 C C . PRO A 1 92 ? -21.724 15.090 14.692 1.00 87.50 92 PRO A C 1
ATOM 729 O O . PRO A 1 92 ? -22.789 15.430 14.186 1.00 87.50 92 PRO A O 1
ATOM 732 N N . SER A 1 93 ? -20.769 14.461 14.004 1.00 86.56 93 SER A N 1
ATOM 733 C CA . SER A 1 93 ? -20.835 14.148 12.568 1.00 86.56 93 SER A CA 1
ATOM 734 C C . SER A 1 93 ? -20.938 12.647 12.299 1.00 86.56 93 SER A C 1
ATOM 736 O O . SER A 1 93 ? -20.612 12.206 11.201 1.00 86.56 93 SER A O 1
ATOM 738 N N . ALA A 1 94 ? -21.320 11.866 13.311 1.00 87.19 94 ALA A N 1
ATOM 739 C CA . ALA A 1 94 ? -21.369 10.421 13.193 1.00 87.19 94 ALA A CA 1
ATOM 740 C C . ALA A 1 94 ? -22.397 9.956 12.166 1.00 87.19 94 ALA A C 1
ATOM 742 O O . ALA A 1 94 ? -23.493 10.513 12.053 1.00 87.19 94 ALA A O 1
ATOM 743 N N . GLN A 1 95 ? -22.064 8.866 11.493 1.00 87.50 95 GLN A N 1
ATOM 744 C CA . GLN A 1 95 ? -23.044 8.032 10.835 1.00 87.50 95 GLN A CA 1
ATOM 745 C C . GLN A 1 95 ? -23.843 7.239 11.876 1.00 87.50 95 GLN A C 1
ATOM 747 O O . GLN A 1 95 ? -23.336 6.852 12.928 1.00 87.50 95 GLN A O 1
ATOM 752 N N . TYR A 1 96 ? -25.126 7.029 11.591 1.00 89.06 96 TYR A N 1
ATOM 753 C CA . TYR A 1 96 ? -26.040 6.308 12.468 1.00 89.06 96 TYR A CA 1
ATOM 754 C C . TYR A 1 96 ? -26.634 5.102 11.735 1.00 89.06 96 TYR A C 1
ATOM 756 O O . TYR A 1 96 ? -26.879 5.217 10.530 1.00 89.06 96 TYR A O 1
ATOM 764 N N . PRO A 1 97 ? -26.966 4.006 12.441 1.00 95.69 97 PRO A N 1
ATOM 765 C CA . PRO A 1 97 ? -26.856 3.804 13.895 1.00 95.69 97 PRO A CA 1
ATOM 766 C C . PRO A 1 97 ? -25.425 3.819 14.463 1.00 95.69 97 PRO A C 1
ATOM 768 O O . PRO A 1 97 ? -24.474 3.494 13.767 1.00 95.69 97 PRO A O 1
ATOM 771 N N . LEU A 1 98 ? -25.290 4.196 15.739 1.00 96.56 98 LEU A N 1
ATOM 772 C CA . LEU A 1 98 ? -24.070 4.018 16.529 1.00 96.56 98 LEU A CA 1
ATOM 773 C C . LEU A 1 98 ? -24.255 2.844 17.481 1.00 96.56 98 LEU A C 1
ATOM 775 O O . LEU A 1 98 ? -25.250 2.779 18.207 1.00 96.56 98 LEU A O 1
ATOM 779 N N . GLU A 1 99 ? -23.260 1.978 17.544 1.00 97.06 99 GLU A N 1
ATOM 780 C CA . GLU A 1 99 ? -23.238 0.760 18.342 1.00 97.06 99 GLU A CA 1
ATOM 781 C C . GLU A 1 99 ? -22.068 0.767 19.320 1.00 97.06 99 GLU A C 1
ATOM 783 O O . GLU A 1 99 ? -21.135 1.563 19.196 1.00 97.06 99 GLU A O 1
ATOM 788 N N . TYR A 1 100 ? -22.121 -0.111 20.319 1.00 96.19 100 TYR A N 1
ATOM 789 C CA . TYR A 1 100 ? -21.056 -0.262 21.293 1.00 96.19 100 TYR A CA 1
ATOM 790 C C . TYR A 1 100 ? -20.729 -1.715 21.613 1.00 96.19 100 TYR A C 1
ATOM 792 O O . TYR A 1 100 ? -21.610 -2.572 21.649 1.00 96.19 100 TYR A O 1
ATOM 800 N N . TYR A 1 101 ? -19.471 -1.930 21.996 1.00 97.25 101 TYR A N 1
ATOM 801 C CA . TYR A 1 101 ? -18.985 -3.103 22.710 1.00 97.25 101 TYR A CA 1
ATOM 802 C C . TYR A 1 101 ? -18.365 -2.663 24.036 1.00 97.25 101 TYR A C 1
ATOM 804 O O . TYR A 1 101 ? -17.496 -1.790 24.069 1.00 97.25 101 TYR A O 1
ATOM 812 N N . CYS A 1 102 ? -18.796 -3.254 25.148 1.00 96.19 102 CYS A N 1
ATOM 813 C CA . CYS A 1 102 ? -18.141 -3.043 26.439 1.00 96.19 102 CYS A CA 1
ATOM 814 C C . CYS A 1 102 ? -17.044 -4.094 26.628 1.00 96.19 102 CYS A C 1
ATOM 816 O O . CYS A 1 102 ? -17.301 -5.296 26.563 1.00 96.19 102 CYS A O 1
ATOM 818 N N . ILE A 1 103 ? -15.816 -3.634 26.856 1.00 96.44 103 ILE A N 1
ATOM 819 C CA . ILE A 1 103 ? -14.620 -4.475 26.892 1.00 96.44 103 ILE A CA 1
ATOM 820 C C . ILE A 1 103 ? -13.903 -4.280 28.220 1.00 96.44 103 ILE A C 1
ATOM 822 O O . ILE A 1 103 ? -13.555 -3.163 28.602 1.00 96.44 103 ILE A O 1
ATOM 826 N N . ASP A 1 104 ? -13.648 -5.390 28.900 1.00 94.38 104 ASP A N 1
ATOM 827 C CA . ASP A 1 104 ? -12.701 -5.445 30.013 1.00 94.38 104 ASP A CA 1
ATOM 828 C C . ASP A 1 104 ? -11.265 -5.568 29.485 1.00 94.38 104 ASP A C 1
ATOM 830 O O . ASP A 1 104 ? -10.869 -6.596 28.930 1.00 94.38 104 ASP A O 1
ATOM 834 N N . LYS A 1 105 ? -10.476 -4.511 29.688 1.00 91.25 105 LYS A N 1
ATOM 835 C CA . LYS A 1 105 ? -9.069 -4.427 29.280 1.00 91.25 105 LYS A CA 1
ATOM 836 C C . LYS A 1 105 ? -8.154 -5.294 30.145 1.00 91.25 105 LYS A C 1
ATOM 838 O O . LYS A 1 105 ? -6.969 -5.399 29.843 1.00 91.25 105 LYS A O 1
ATOM 843 N N . SER A 1 106 ? -8.634 -5.848 31.256 1.00 90.31 106 SER A N 1
ATOM 844 C CA . SER A 1 106 ? -7.895 -6.847 32.032 1.00 90.31 106 SER A CA 1
ATOM 845 C C . SER A 1 106 ? -7.940 -8.229 31.373 1.00 90.31 106 SER A C 1
ATOM 847 O O . SER A 1 106 ? -7.010 -9.007 31.555 1.00 90.31 106 SER A O 1
ATOM 849 N N . MET A 1 107 ? -8.960 -8.493 30.548 1.00 92.56 107 MET A N 1
ATOM 850 C CA . MET A 1 107 ? -9.151 -9.765 29.846 1.00 92.56 107 MET A CA 1
ATOM 851 C C . MET A 1 107 ? -8.642 -9.732 28.405 1.00 92.56 107 MET A C 1
ATOM 853 O O . MET A 1 107 ? -8.131 -10.736 27.910 1.00 92.56 107 MET A O 1
ATOM 857 N N . ALA A 1 108 ? -8.785 -8.588 27.732 1.00 95.25 108 ALA A N 1
ATOM 858 C CA . ALA A 1 108 ? -8.476 -8.467 26.315 1.00 95.25 108 ALA A CA 1
ATOM 859 C C . ALA A 1 108 ? -7.680 -7.203 25.971 1.00 95.25 108 ALA A C 1
ATOM 861 O O . ALA A 1 108 ? -7.825 -6.153 26.602 1.00 95.25 108 ALA A O 1
ATOM 862 N N . THR A 1 109 ? -6.861 -7.313 24.930 1.00 94.81 109 THR A N 1
ATOM 863 C CA . THR A 1 109 ? -6.086 -6.222 24.336 1.00 94.81 109 THR A CA 1
ATOM 864 C C . THR A 1 109 ? -6.592 -5.944 22.927 1.00 94.81 109 THR A C 1
ATOM 866 O O . THR A 1 109 ? -6.857 -6.874 22.169 1.00 94.81 109 THR A O 1
ATOM 869 N N . LEU A 1 110 ? -6.730 -4.663 22.581 1.00 96.19 110 LEU A N 1
ATOM 870 C CA . LEU A 1 110 ? -7.129 -4.225 21.245 1.00 96.19 110 LEU A CA 1
ATOM 871 C C . LEU A 1 110 ? -5.990 -4.448 20.241 1.00 96.19 110 LEU A C 1
ATOM 873 O O . LEU A 1 110 ? -4.834 -4.133 20.532 1.00 96.19 110 LEU A O 1
ATOM 877 N N . ILE A 1 111 ? -6.338 -4.945 19.061 1.00 97.25 111 ILE A N 1
ATOM 878 C CA . ILE A 1 111 ? -5.481 -4.996 17.880 1.00 97.25 111 ILE A CA 1
ATOM 879 C C . ILE A 1 111 ? -6.046 -3.991 16.887 1.00 97.25 111 ILE A C 1
ATOM 881 O O . ILE A 1 111 ? -7.208 -4.099 16.502 1.00 97.25 111 ILE A O 1
ATOM 885 N N . ASN A 1 112 ? -5.233 -3.024 16.488 1.00 94.88 112 ASN A N 1
ATOM 886 C CA . ASN A 1 112 ? -5.571 -2.046 15.466 1.00 94.88 112 ASN A CA 1
ATOM 887 C C . ASN A 1 112 ? -4.951 -2.466 14.133 1.00 94.88 112 ASN A C 1
ATOM 889 O O . ASN A 1 112 ? -3.815 -2.948 14.101 1.00 94.88 112 ASN A O 1
ATOM 893 N N . LEU A 1 113 ? -5.694 -2.245 13.052 1.00 93.06 113 LEU A N 1
ATOM 894 C CA . LEU A 1 113 ? -5.169 -2.290 11.695 1.00 93.06 113 LEU A CA 1
ATOM 895 C C . LEU A 1 113 ? -5.225 -0.883 11.101 1.00 93.06 113 LEU A C 1
ATOM 897 O O . LEU A 1 113 ? -6.241 -0.198 11.222 1.00 93.06 113 LEU A O 1
ATOM 901 N N . SER A 1 114 ? -4.147 -0.474 10.443 1.00 88.62 114 SER A N 1
ATOM 902 C CA . SER A 1 114 ? -4.125 0.703 9.571 1.00 88.62 114 SER A CA 1
ATOM 903 C C . SER A 1 114 ? -3.926 0.251 8.126 1.00 88.62 114 SER A C 1
ATOM 905 O O . SER A 1 114 ? -3.349 -0.812 7.886 1.00 88.62 114 SER A O 1
ATOM 907 N N . ILE A 1 115 ? -4.401 1.032 7.158 1.00 84.12 115 ILE A N 1
ATOM 908 C CA . ILE A 1 115 ? -4.089 0.791 5.747 1.00 84.12 115 ILE A CA 1
ATOM 909 C C . ILE A 1 115 ? -3.038 1.812 5.342 1.00 84.12 115 ILE A C 1
ATOM 911 O O . ILE A 1 115 ? -3.261 3.017 5.421 1.00 84.12 115 ILE A O 1
ATOM 915 N N . MET A 1 116 ? -1.890 1.333 4.885 1.00 74.19 116 MET A N 1
ATOM 916 C CA . MET A 1 116 ? -0.853 2.175 4.307 1.00 74.19 116 MET A CA 1
ATOM 917 C C . MET A 1 116 ? -0.888 1.997 2.793 1.00 74.19 116 MET A C 1
ATOM 919 O O . MET A 1 116 ? -0.388 1.002 2.266 1.00 74.19 116 MET A O 1
ATOM 923 N N . ASN A 1 117 ? -1.510 2.939 2.082 1.00 62.16 117 ASN A N 1
ATOM 924 C CA . ASN A 1 117 ? -1.473 2.919 0.625 1.00 62.16 117 ASN A CA 1
ATOM 925 C C . ASN A 1 117 ? -0.105 3.409 0.123 1.00 62.16 117 ASN A C 1
ATOM 927 O O . ASN A 1 117 ? 0.298 4.532 0.427 1.00 62.16 117 ASN A O 1
ATOM 931 N N . LEU A 1 118 ? 0.606 2.560 -0.625 1.00 52.47 118 LEU A N 1
ATOM 932 C CA . LEU A 1 118 ? 1.917 2.879 -1.200 1.00 52.47 118 LEU A CA 1
ATOM 933 C C . LEU A 1 118 ? 1.819 3.515 -2.599 1.00 52.47 118 LEU A C 1
ATOM 935 O O . LEU A 1 118 ? 2.834 3.987 -3.110 1.00 52.47 118 LEU A O 1
ATOM 939 N N . PHE A 1 119 ? 0.624 3.571 -3.200 1.00 49.69 119 PHE A N 1
ATOM 940 C CA . PHE A 1 119 ? 0.387 4.197 -4.503 1.00 49.69 119 PHE A CA 1
ATOM 941 C C . PHE A 1 119 ? -0.359 5.535 -4.397 1.00 49.69 119 PHE A C 1
ATOM 943 O O . PHE A 1 119 ? -1.124 5.793 -3.466 1.00 49.69 119 PHE A O 1
ATOM 950 N N . VAL A 1 120 ? -0.092 6.396 -5.381 1.00 46.47 120 VAL A N 1
ATOM 951 C CA . VAL A 1 120 ? -0.498 7.803 -5.458 1.00 46.47 120 VAL A CA 1
ATOM 952 C C . VAL A 1 120 ? -1.998 7.958 -5.790 1.00 46.47 120 VAL A C 1
ATOM 954 O O . VAL A 1 120 ? -2.513 7.356 -6.727 1.00 46.47 120 VAL A O 1
ATOM 957 N N . ASP A 1 121 ? -2.653 8.802 -4.991 1.00 49.53 121 ASP A N 1
ATOM 958 C CA . ASP A 1 121 ? -3.912 9.565 -5.102 1.00 49.53 121 ASP A CA 1
ATOM 959 C C . ASP A 1 121 ? -5.265 8.940 -5.512 1.00 49.53 121 ASP A C 1
ATOM 961 O O . ASP A 1 121 ? -6.257 9.291 -4.859 1.00 49.53 121 ASP A O 1
ATOM 965 N N . ASP A 1 122 ? -5.372 8.012 -6.468 1.00 50.84 122 ASP A N 1
ATOM 966 C CA . ASP A 1 122 ? -6.702 7.632 -7.008 1.00 50.84 122 ASP A CA 1
ATOM 967 C C . ASP A 1 122 ? -7.301 6.329 -6.458 1.00 50.84 122 ASP A C 1
ATOM 969 O O . ASP A 1 122 ? -8.524 6.161 -6.472 1.00 50.84 122 ASP A O 1
ATOM 973 N N . GLU A 1 123 ? -6.492 5.435 -5.890 1.00 61.12 123 GLU A N 1
ATOM 974 C CA . GLU A 1 123 ? -7.012 4.236 -5.231 1.00 61.12 123 GLU A CA 1
ATOM 975 C C . GLU A 1 123 ? -7.069 4.422 -3.712 1.00 61.12 123 GLU A C 1
ATOM 977 O O . GLU A 1 123 ? -6.196 5.010 -3.073 1.00 61.12 123 GLU A O 1
ATOM 982 N N . SER A 1 124 ? -8.151 3.953 -3.105 1.00 81.25 124 SER A N 1
ATOM 983 C CA . SER A 1 124 ? -8.317 3.911 -1.659 1.00 81.25 124 SER A CA 1
ATOM 984 C C . SER A 1 124 ? -8.976 2.599 -1.316 1.00 81.25 124 SER A C 1
ATOM 986 O O . SER A 1 124 ? -9.878 2.159 -2.021 1.00 81.25 124 SER A O 1
ATOM 988 N N . TYR A 1 125 ? -8.554 1.992 -0.220 1.00 87.62 125 TYR A N 1
ATOM 989 C CA . TYR A 1 125 ? -9.073 0.701 0.199 1.00 87.62 125 TYR A CA 1
ATOM 990 C C . TYR A 1 125 ? -9.865 0.836 1.487 1.00 87.62 125 TYR A C 1
ATOM 992 O O . TYR A 1 125 ? -9.716 1.808 2.225 1.00 87.62 125 TYR A O 1
ATOM 1000 N N . ALA A 1 126 ? -10.718 -0.141 1.745 1.00 92.00 126 ALA A N 1
ATOM 1001 C CA . ALA A 1 126 ? -11.389 -0.314 3.016 1.00 92.00 126 ALA A CA 1
ATOM 1002 C C . ALA A 1 126 ? -11.342 -1.786 3.421 1.00 92.00 126 ALA A C 1
ATOM 1004 O O . ALA A 1 126 ? -11.332 -2.678 2.567 1.00 92.00 126 ALA A O 1
ATOM 1005 N N . ILE A 1 127 ? -11.319 -2.031 4.727 1.00 94.31 127 ILE A N 1
ATOM 1006 C CA . ILE A 1 127 ? -11.301 -3.374 5.302 1.00 94.31 127 ILE A CA 1
ATOM 1007 C C . ILE A 1 127 ? -12.408 -3.456 6.344 1.00 94.31 127 ILE A C 1
ATOM 1009 O O . ILE A 1 127 ? -12.361 -2.759 7.355 1.00 94.31 127 ILE A O 1
ATOM 1013 N N . ALA A 1 128 ? -13.386 -4.327 6.121 1.00 96.69 128 ALA A N 1
ATOM 1014 C CA . ALA A 1 128 ? -14.301 -4.752 7.169 1.00 96.69 128 ALA A CA 1
ATOM 1015 C C . ALA A 1 128 ? -13.708 -5.971 7.881 1.00 96.69 128 ALA A C 1
ATOM 1017 O O . ALA A 1 128 ? -13.298 -6.933 7.228 1.00 96.69 128 ALA A O 1
ATOM 1018 N N . THR A 1 129 ? -13.670 -5.942 9.209 1.00 97.69 129 THR A N 1
ATOM 1019 C CA . THR A 1 129 ? -13.151 -7.036 10.030 1.00 97.69 129 THR A CA 1
ATOM 1020 C C . THR A 1 129 ? -14.268 -7.723 10.797 1.00 97.69 129 THR A C 1
ATOM 1022 O O . THR A 1 129 ? -15.273 -7.107 11.154 1.00 97.69 129 THR A O 1
ATOM 1025 N N . ASN A 1 130 ? -14.078 -9.010 11.073 1.00 97.81 130 ASN A N 1
ATOM 1026 C CA . ASN A 1 130 ? -14.893 -9.770 12.008 1.00 97.81 130 ASN A CA 1
ATOM 1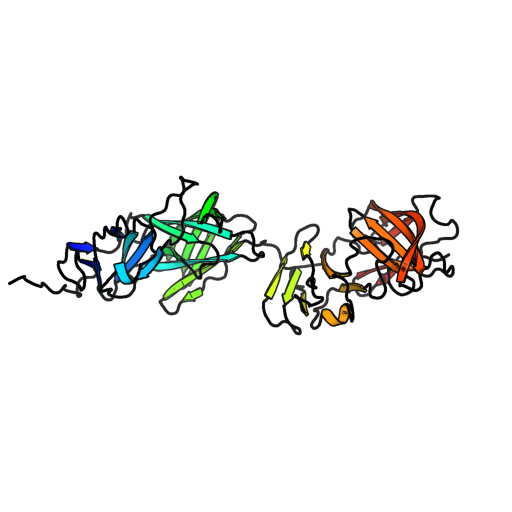027 C C . ASN A 1 130 ? -14.009 -10.726 12.819 1.00 97.81 130 ASN A C 1
ATOM 1029 O O . ASN A 1 130 ? -13.136 -11.402 12.275 1.00 97.81 130 ASN A O 1
ATOM 1033 N N . SER A 1 131 ? -14.244 -10.792 14.123 1.00 98.19 131 SER A N 1
ATOM 1034 C CA . SER A 1 131 ? -13.546 -11.678 15.061 1.00 98.19 131 SER A CA 1
ATOM 1035 C C . SER A 1 131 ? -14.453 -12.011 16.249 1.00 98.19 131 SER A C 1
ATOM 1037 O O . SER A 1 131 ? -15.569 -11.507 16.342 1.00 98.19 131 SER A O 1
ATOM 1039 N N . ILE A 1 132 ? -14.005 -12.858 17.176 1.00 98.00 132 ILE A N 1
ATOM 1040 C CA . ILE A 1 132 ? -14.739 -13.145 18.419 1.00 98.00 132 ILE A CA 1
ATOM 1041 C C . ILE A 1 132 ? -14.063 -12.434 19.589 1.00 98.00 132 ILE A C 1
ATOM 1043 O O . ILE A 1 132 ? -12.850 -12.541 19.763 1.00 98.00 132 ILE A O 1
ATOM 1047 N N . ILE A 1 133 ? -14.852 -11.754 20.427 1.00 97.69 133 ILE A N 1
ATOM 1048 C CA . ILE A 1 133 ? -14.338 -11.129 21.651 1.00 97.69 133 ILE A CA 1
ATOM 1049 C C . ILE A 1 133 ? -13.863 -12.236 22.615 1.00 97.69 133 ILE A C 1
ATOM 1051 O O . ILE A 1 133 ? -14.670 -13.108 22.972 1.00 97.69 133 ILE A O 1
ATOM 1055 N N . PRO A 1 134 ? -12.596 -12.207 23.077 1.00 96.69 134 PRO A N 1
ATOM 1056 C CA . PRO A 1 134 ? -12.020 -13.236 23.940 1.00 96.69 134 PRO A CA 1
ATOM 1057 C C . PRO A 1 134 ? -12.868 -13.538 25.177 1.00 96.69 134 PRO A C 1
ATOM 1059 O O . PRO A 1 134 ? -13.336 -12.636 25.858 1.00 96.69 134 PRO A O 1
ATOM 1062 N N . GLY A 1 135 ? -13.056 -14.820 25.496 1.00 92.44 135 GLY A N 1
ATOM 1063 C CA . GLY A 1 135 ? -13.864 -15.236 26.650 1.00 92.44 135 GLY A CA 1
ATOM 1064 C C . GLY A 1 135 ? -15.380 -15.126 26.442 1.00 92.44 135 GLY A C 1
ATOM 1065 O O . GLY A 1 135 ? -16.139 -15.318 27.392 1.00 92.44 135 GLY A O 1
ATOM 1066 N N . THR A 1 136 ? -15.839 -14.852 25.218 1.00 94.81 136 THR A N 1
ATOM 1067 C CA . THR A 1 136 ? -17.264 -14.710 24.883 1.00 94.81 136 THR A CA 1
ATOM 1068 C C . THR A 1 136 ? -17.612 -15.443 23.579 1.00 94.81 136 THR A C 1
ATOM 1070 O O . THR A 1 136 ? -16.768 -16.108 22.985 1.00 94.81 136 THR A O 1
ATOM 1073 N N . GLN A 1 137 ? -18.874 -15.355 23.148 1.00 93.81 137 GLN A N 1
ATOM 1074 C CA . GLN A 1 137 ? -19.335 -15.784 21.816 1.00 93.81 137 GLN A CA 1
ATOM 1075 C C . GLN A 1 137 ? -19.760 -14.589 20.945 1.00 93.81 137 GLN A C 1
ATOM 1077 O O . GLN A 1 137 ? -20.364 -14.772 19.893 1.00 93.81 137 GLN A O 1
ATOM 1082 N N . GLN A 1 138 ? -19.511 -13.364 21.413 1.00 97.19 138 GLN A N 1
ATOM 1083 C CA . GLN A 1 138 ? -19.929 -12.152 20.726 1.00 97.19 138 GLN A CA 1
ATOM 1084 C C . GLN A 1 138 ? -18.955 -11.856 19.584 1.00 97.19 138 GLN A C 1
ATOM 1086 O O . GLN A 1 138 ? -17.743 -11.785 19.812 1.00 97.19 138 GLN A O 1
ATOM 1091 N N . SER A 1 139 ? -19.487 -11.661 18.375 1.00 96.62 139 SER A N 1
ATOM 1092 C CA . SER A 1 139 ? -18.706 -11.134 17.259 1.00 96.62 139 SER A CA 1
ATOM 1093 C C . SER A 1 139 ? -18.324 -9.683 17.525 1.00 96.62 139 SER A C 1
ATOM 1095 O O . SER A 1 139 ? -19.129 -8.908 18.045 1.00 96.62 139 SER A O 1
ATOM 1097 N N . PHE A 1 140 ? -17.091 -9.339 17.180 1.00 97.94 140 PHE A N 1
ATOM 1098 C CA . PHE A 1 140 ? -16.600 -7.979 17.088 1.00 97.94 140 PHE A CA 1
ATOM 1099 C C . PHE A 1 140 ? -16.343 -7.665 15.626 1.00 97.94 140 PHE A C 1
ATOM 1101 O O . PHE A 1 140 ? -15.562 -8.348 14.964 1.00 97.94 140 PHE A O 1
ATOM 1108 N N . GLU A 1 141 ? -16.991 -6.613 15.161 1.00 97.06 141 GLU A N 1
ATOM 1109 C CA . GLU A 1 141 ? -16.942 -6.162 13.784 1.00 97.06 141 GLU A CA 1
ATOM 1110 C C . GLU A 1 141 ? -16.494 -4.701 13.744 1.00 97.06 141 GLU A C 1
ATOM 1112 O O . GLU A 1 141 ? -16.920 -3.900 14.581 1.00 97.06 141 GLU A O 1
ATOM 1117 N N . SER A 1 142 ? -15.683 -4.343 12.755 1.00 96.12 142 SER A N 1
ATOM 1118 C CA . SER A 1 142 ? -15.190 -2.978 12.551 1.00 96.12 142 SER A CA 1
ATOM 11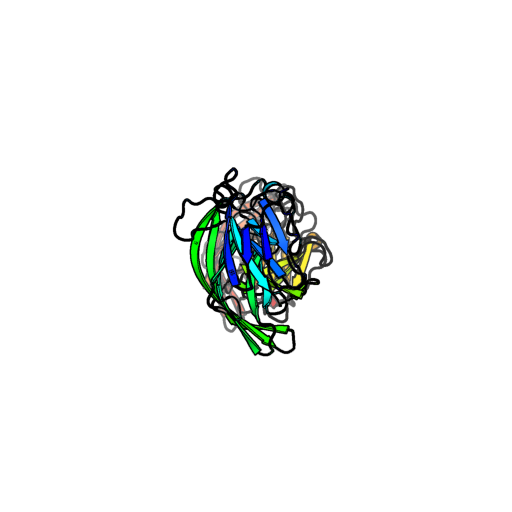19 C C . SER A 1 142 ? -14.967 -2.693 11.069 1.00 96.12 142 SER A C 1
ATOM 1121 O O . SER A 1 142 ? -14.872 -3.620 10.262 1.00 96.12 142 SER A O 1
ATOM 1123 N N . LEU A 1 143 ? -14.903 -1.413 10.709 1.00 95.56 143 LEU A N 1
ATOM 1124 C CA . LEU A 1 143 ? -14.620 -0.942 9.363 1.00 95.56 143 LEU A CA 1
ATOM 1125 C C . LEU A 1 143 ? -13.465 0.064 9.380 1.00 95.56 143 LEU A C 1
ATOM 1127 O O . LEU A 1 143 ? -13.576 1.145 9.948 1.00 95.56 143 LEU A O 1
ATOM 1131 N N . ILE A 1 144 ? -12.375 -0.274 8.697 1.00 93.31 144 ILE A N 1
ATOM 1132 C CA . ILE A 1 144 ? -11.206 0.587 8.498 1.00 93.31 144 ILE A CA 1
ATOM 1133 C C . ILE A 1 144 ? -11.316 1.231 7.110 1.00 93.31 144 ILE A C 1
ATOM 1135 O O . ILE A 1 144 ? -11.516 0.522 6.119 1.00 93.31 144 ILE A O 1
ATOM 1139 N N . LEU A 1 145 ? -11.188 2.558 7.023 1.00 90.06 145 LEU A N 1
ATOM 1140 C CA . LEU A 1 145 ? -11.397 3.331 5.791 1.00 90.06 145 LEU A CA 1
ATOM 1141 C C . LEU A 1 145 ? -10.136 4.082 5.353 1.00 90.06 145 LEU A C 1
ATOM 1143 O O . LEU A 1 145 ? -9.707 5.012 6.025 1.00 90.06 145 LEU A O 1
ATOM 1147 N N . GLY A 1 146 ? -9.606 3.777 4.169 1.00 81.00 146 GLY A N 1
ATOM 1148 C CA . GLY A 1 146 ? -8.478 4.503 3.577 1.00 81.00 146 GLY A CA 1
ATOM 1149 C C . GLY A 1 146 ? -7.252 4.555 4.492 1.00 81.00 146 GLY A C 1
ATOM 1150 O O . GLY A 1 146 ? -7.051 3.664 5.308 1.00 81.00 146 GLY A O 1
ATOM 1151 N N . ASN A 1 147 ? -6.452 5.619 4.373 1.00 67.94 147 ASN A N 1
ATOM 1152 C CA . ASN A 1 147 ? -5.239 5.843 5.174 1.00 67.94 147 ASN A CA 1
ATOM 1153 C C . ASN A 1 147 ? -5.541 6.266 6.629 1.00 67.94 147 ASN A C 1
ATOM 1155 O O . ASN A 1 147 ? -4.902 7.180 7.151 1.00 67.94 147 ASN A O 1
ATOM 1159 N N . ASP A 1 148 ? -6.552 5.671 7.260 1.00 69.06 148 ASP A N 1
ATOM 1160 C CA . ASP A 1 148 ? -6.854 5.919 8.667 1.00 69.06 148 ASP A CA 1
ATOM 1161 C C . ASP A 1 148 ? -5.657 5.504 9.536 1.00 69.06 148 ASP A C 1
ATOM 1163 O O . ASP A 1 148 ? -5.042 4.460 9.300 1.00 69.06 148 ASP A O 1
ATOM 1167 N N . GLU A 1 149 ? -5.331 6.300 10.560 1.00 62.47 149 GLU A N 1
ATOM 1168 C CA . GLU A 1 149 ? -4.157 6.097 11.438 1.00 62.47 149 GLU A CA 1
ATOM 1169 C C . GLU A 1 149 ? -4.289 4.857 12.353 1.00 62.47 149 GLU A C 1
ATOM 1171 O O . GLU A 1 149 ? -3.447 4.596 13.216 1.00 62.47 149 GLU A O 1
ATOM 1176 N N . GLY A 1 150 ? -5.342 4.071 12.138 1.00 70.25 150 GLY A N 1
ATOM 1177 C CA . GLY A 1 150 ? -5.600 2.781 12.746 1.00 70.25 150 GLY A CA 1
ATOM 1178 C C . GLY A 1 150 ? -6.991 2.718 13.356 1.00 70.25 150 GLY A C 1
ATOM 1179 O O . GLY A 1 150 ? -7.343 3.518 14.221 1.00 70.25 150 GLY A O 1
ATOM 1180 N N . SER A 1 151 ? -7.750 1.707 12.945 1.00 87.75 151 SER A N 1
ATOM 1181 C CA . SER A 1 151 ? -9.060 1.375 13.503 1.00 87.75 151 SER A CA 1
ATOM 1182 C C . SER A 1 151 ? -9.021 -0.021 14.136 1.00 87.75 151 SER A C 1
ATOM 1184 O O . SER A 1 151 ? -8.180 -0.862 13.799 1.00 87.75 151 SER A O 1
ATOM 1186 N N . GLY A 1 152 ? -9.879 -0.261 15.129 1.00 92.50 152 GLY A N 1
ATOM 1187 C CA . GLY A 1 152 ? -9.839 -1.488 15.920 1.00 92.50 152 GLY A CA 1
ATOM 1188 C C . GLY A 1 152 ? -10.271 -2.698 15.105 1.00 92.50 152 GLY A C 1
ATOM 1189 O O . GLY A 1 152 ? -11.428 -2.814 14.754 1.00 92.50 152 GLY A O 1
ATOM 1190 N N . ALA A 1 153 ? -9.380 -3.648 14.856 1.00 96.25 153 ALA A N 1
ATOM 1191 C CA . ALA A 1 153 ? -9.661 -4.802 14.009 1.00 96.25 153 ALA A CA 1
ATOM 1192 C C . ALA A 1 153 ? -10.187 -6.017 14.780 1.00 96.25 153 ALA A C 1
ATOM 1194 O O . ALA A 1 153 ? -11.046 -6.746 14.280 1.00 96.25 153 ALA A O 1
ATOM 1195 N N . ALA A 1 154 ? -9.657 -6.247 15.984 1.00 97.94 154 ALA A N 1
ATOM 1196 C CA . ALA A 1 154 ? -10.000 -7.384 16.832 1.00 97.94 154 ALA A CA 1
ATOM 1197 C C . ALA A 1 154 ? -9.562 -7.167 18.287 1.00 97.94 154 ALA A C 1
ATOM 1199 O O . ALA A 1 154 ? -8.826 -6.233 18.609 1.00 97.94 154 ALA A O 1
ATOM 1200 N N . PHE A 1 155 ? -9.958 -8.089 19.162 1.00 97.88 155 PHE A N 1
ATOM 1201 C CA . PHE A 1 155 ? -9.435 -8.204 20.520 1.00 97.88 155 PHE A CA 1
ATOM 1202 C C . PHE A 1 155 ? -8.752 -9.560 20.707 1.00 97.88 155 PHE A C 1
ATOM 1204 O O . PHE A 1 155 ? -9.296 -10.582 20.299 1.00 97.88 155 PHE A O 1
ATOM 1211 N N . ILE A 1 156 ? -7.595 -9.585 21.369 1.00 97.81 156 ILE A N 1
ATOM 1212 C CA . ILE A 1 156 ? -6.903 -10.823 21.754 1.00 97.81 156 ILE A CA 1
ATOM 1213 C C . ILE A 1 156 ? -6.889 -10.991 23.271 1.00 97.81 156 ILE A C 1
ATOM 1215 O O . ILE A 1 156 ? -6.783 -10.012 24.012 1.00 97.81 156 ILE A O 1
ATOM 1219 N N . GLY A 1 157 ? -7.037 -12.234 23.735 1.00 96.56 157 GLY A N 1
ATOM 1220 C CA . GLY A 1 157 ? -6.906 -12.569 25.151 1.00 96.56 157 GLY A CA 1
ATOM 1221 C C . GLY A 1 157 ? -5.490 -12.293 25.658 1.00 96.56 157 GLY A C 1
ATOM 1222 O O . GLY A 1 157 ? -4.534 -12.318 24.887 1.00 96.56 157 GLY A O 1
ATOM 1223 N N . LYS A 1 158 ? -5.358 -12.024 26.956 1.00 92.94 158 LYS A N 1
ATOM 1224 C CA . LYS A 1 158 ? -4.063 -11.708 27.583 1.00 92.94 158 LYS A CA 1
ATOM 1225 C C . LYS A 1 158 ? -3.273 -12.916 28.083 1.00 92.94 158 LYS A C 1
ATOM 1227 O O . LYS A 1 158 ? -2.145 -12.748 28.533 1.00 92.94 158 LYS A O 1
ATOM 1232 N N . ASP A 1 159 ? -3.855 -14.108 28.027 1.00 93.69 159 ASP A N 1
ATOM 1233 C CA . ASP A 1 159 ? -3.167 -15.332 28.425 1.00 93.69 159 ASP A CA 1
ATOM 1234 C C . ASP A 1 159 ? -2.130 -15.738 27.366 1.00 93.69 159 ASP A C 1
ATOM 1236 O O . ASP A 1 159 ? -2.395 -15.680 26.163 1.00 93.69 159 ASP A O 1
ATOM 1240 N N . GLU A 1 160 ? -0.956 -16.188 27.810 1.00 94.00 160 GLU A N 1
ATOM 1241 C CA . GLU A 1 160 ? 0.097 -16.705 26.929 1.00 94.00 160 GLU A CA 1
ATOM 1242 C C . GLU A 1 160 ? -0.447 -17.823 26.025 1.00 94.00 160 GLU A C 1
ATOM 1244 O O . GLU A 1 160 ? -1.092 -18.771 26.484 1.00 94.00 160 GLU A O 1
ATOM 1249 N N . GLY A 1 161 ? -0.177 -17.721 24.724 1.00 95.00 161 GLY A N 1
ATOM 1250 C CA . GLY A 1 161 ? -0.685 -18.648 23.720 1.00 95.00 161 GLY A CA 1
ATOM 1251 C C . GLY A 1 161 ? -2.121 -18.384 23.262 1.00 95.00 161 GLY A C 1
ATOM 1252 O O . GLY A 1 161 ? -2.629 -19.166 22.453 1.00 95.00 161 GLY A O 1
ATOM 1253 N N . ALA A 1 162 ? -2.774 -17.309 23.726 1.00 96.81 162 ALA A N 1
ATOM 1254 C CA . ALA A 1 162 ? -4.055 -16.867 23.183 1.00 96.81 162 ALA A CA 1
ATOM 1255 C C . ALA A 1 162 ? -3.950 -16.640 21.671 1.00 96.81 162 ALA A C 1
ATOM 1257 O O . ALA A 1 162 ? -2.948 -16.131 21.171 1.00 96.81 162 ALA A O 1
ATOM 1258 N N . THR A 1 163 ? -5.000 -17.016 20.944 1.00 97.69 163 THR A N 1
ATOM 1259 C CA . THR A 1 163 ? -5.084 -16.862 19.488 1.00 97.69 163 THR A CA 1
ATOM 1260 C C . THR A 1 163 ? -6.335 -16.088 19.114 1.00 97.69 163 THR A C 1
ATOM 1262 O O . THR A 1 163 ? -7.347 -16.149 19.816 1.00 97.69 163 THR A O 1
ATOM 1265 N N . VAL A 1 164 ? -6.267 -15.365 18.002 1.00 98.06 164 VAL A N 1
ATOM 1266 C CA . VAL A 1 164 ? -7.419 -14.704 17.390 1.00 98.06 164 VAL A CA 1
ATOM 1267 C C . VAL A 1 164 ? -7.358 -14.899 15.880 1.00 98.06 164 VAL A C 1
ATOM 1269 O O . VAL A 1 164 ? -6.301 -14.733 15.274 1.00 98.06 164 VAL A O 1
ATOM 1272 N N . SER A 1 165 ? -8.489 -15.279 15.286 1.00 98.06 165 SER A N 1
ATOM 1273 C CA . SER A 1 165 ? -8.701 -15.228 13.838 1.00 98.06 165 SER A CA 1
ATOM 1274 C C . SER A 1 165 ? -9.505 -13.968 13.522 1.00 98.06 165 SER A C 1
ATOM 1276 O O . SER A 1 165 ? -10.509 -13.677 14.181 1.00 98.06 165 SER A O 1
ATOM 1278 N N . ILE A 1 166 ? -9.014 -13.211 12.546 1.00 98.38 166 ILE A N 1
ATOM 1279 C CA . ILE A 1 166 ? -9.618 -11.988 12.038 1.00 98.38 166 ILE A CA 1
ATOM 1280 C C . ILE A 1 166 ? -9.993 -12.257 10.586 1.00 98.38 166 ILE A C 1
ATOM 1282 O O . ILE A 1 166 ? -9.124 -12.337 9.716 1.00 98.38 166 ILE A O 1
ATOM 1286 N N . SER A 1 167 ? -11.288 -12.404 10.325 1.00 98.06 167 SER A N 1
ATOM 1287 C CA . SER A 1 167 ? -11.811 -12.430 8.962 1.00 98.06 167 SER A CA 1
ATOM 1288 C C . SER A 1 167 ? -11.830 -11.011 8.411 1.00 98.06 167 SER A C 1
ATOM 1290 O O . SER A 1 167 ? -12.283 -10.089 9.091 1.00 98.06 167 SER A O 1
ATOM 1292 N N . LEU A 1 168 ? -11.353 -10.846 7.185 1.00 96.38 168 LEU A N 1
ATOM 1293 C CA . LEU A 1 168 ? -11.269 -9.577 6.483 1.00 96.38 168 LEU A CA 1
ATOM 1294 C C . LEU A 1 168 ? -12.111 -9.649 5.218 1.00 96.38 168 LEU A C 1
ATOM 1296 O O . LEU A 1 168 ? -12.014 -10.612 4.460 1.00 96.38 168 LEU A O 1
ATOM 1300 N N . LYS A 1 169 ? -12.867 -8.592 4.957 1.00 95.75 169 LYS A N 1
ATOM 1301 C CA . LYS A 1 169 ? -13.454 -8.319 3.651 1.00 95.75 169 LYS A CA 1
ATOM 1302 C C . LYS A 1 169 ? -12.845 -7.022 3.149 1.00 95.75 169 LYS A C 1
ATOM 1304 O O . LYS A 1 169 ? -12.894 -6.016 3.848 1.00 95.75 169 LYS A O 1
ATOM 1309 N N . ILE A 1 170 ? -12.213 -7.073 1.987 1.00 92.06 170 ILE A N 1
ATOM 1310 C CA . ILE A 1 170 ? -11.437 -5.985 1.392 1.00 92.06 170 ILE A CA 1
ATOM 1311 C C . ILE A 1 170 ? -12.241 -5.408 0.226 1.00 92.06 170 ILE A C 1
ATOM 1313 O O . ILE A 1 170 ? -12.884 -6.140 -0.538 1.00 92.06 170 ILE A O 1
ATOM 1317 N N . GLY A 1 171 ? -12.247 -4.083 0.112 1.00 90.69 171 GLY A N 1
ATOM 1318 C CA . GLY A 1 171 ? -12.962 -3.384 -0.945 1.00 90.69 171 GLY A CA 1
ATOM 1319 C C . GLY A 1 171 ? -12.294 -2.088 -1.377 1.00 90.69 171 GLY A C 1
ATOM 1320 O O . GLY A 1 171 ? -11.445 -1.537 -0.674 1.00 90.69 171 GLY A O 1
ATOM 1321 N N . ASN A 1 172 ? -12.717 -1.602 -2.539 1.00 89.06 172 ASN A N 1
ATOM 1322 C CA . ASN A 1 172 ? -12.276 -0.334 -3.108 1.00 89.06 172 ASN A CA 1
ATOM 1323 C C . ASN A 1 172 ? -13.186 0.789 -2.594 1.00 89.06 172 ASN A C 1
ATOM 1325 O O . ASN A 1 172 ? -14.402 0.744 -2.787 1.00 89.06 172 ASN A O 1
ATOM 1329 N N . LEU A 1 173 ? -12.607 1.788 -1.933 1.00 88.69 173 LEU A N 1
ATOM 1330 C CA . LEU A 1 173 ? -13.297 2.962 -1.408 1.00 88.69 173 LEU A CA 1
ATOM 1331 C C . LEU A 1 173 ? -13.332 4.079 -2.462 1.00 88.69 173 LEU A C 1
ATOM 1333 O O . LEU A 1 173 ? -12.312 4.689 -2.779 1.00 88.69 173 LEU A O 1
ATOM 1337 N N . ASP A 1 174 ? -14.529 4.418 -2.937 1.00 88.12 174 ASP A N 1
ATOM 1338 C CA . ASP A 1 174 ? -14.770 5.635 -3.715 1.00 88.12 174 ASP A CA 1
ATOM 1339 C C . ASP A 1 174 ? -14.790 6.829 -2.750 1.00 88.12 174 ASP A C 1
ATOM 1341 O O . ASP A 1 174 ? -15.781 7.060 -2.058 1.00 88.12 174 ASP A O 1
ATOM 1345 N N . LYS A 1 175 ? -13.700 7.602 -2.693 1.00 85.00 175 LYS A N 1
ATOM 1346 C CA . LYS A 1 175 ? -13.566 8.778 -1.808 1.00 85.00 175 LYS A CA 1
ATOM 1347 C C . LYS A 1 175 ? -14.585 9.887 -2.105 1.00 85.00 175 LYS A C 1
ATOM 1349 O O . LYS A 1 175 ? -14.887 10.691 -1.225 1.00 85.00 175 LYS A O 1
ATOM 1354 N N . VAL A 1 176 ? -15.125 9.950 -3.325 1.00 87.12 176 VAL A N 1
ATOM 1355 C CA . VAL A 1 176 ? -16.107 10.972 -3.722 1.00 87.12 176 VAL A CA 1
ATOM 1356 C C . VAL A 1 176 ? -17.489 10.604 -3.194 1.00 87.12 176 VAL A C 1
ATOM 1358 O O . VAL A 1 176 ? -18.182 11.447 -2.623 1.00 87.12 176 VAL A O 1
ATOM 1361 N N . LYS A 1 177 ? -17.899 9.342 -3.355 1.00 89.62 177 LYS A N 1
ATOM 1362 C CA . LYS A 1 177 ? -19.206 8.856 -2.879 1.00 89.62 177 LYS A CA 1
ATOM 1363 C C . LYS A 1 177 ? -19.181 8.355 -1.431 1.00 89.62 177 LYS A C 1
ATOM 1365 O O . LYS A 1 177 ? -20.234 8.219 -0.806 1.00 89.62 177 LYS A O 1
ATOM 1370 N N . ASN A 1 178 ? -17.991 8.108 -0.892 1.00 89.75 178 ASN A N 1
ATOM 1371 C CA . ASN A 1 178 ? -17.743 7.361 0.340 1.00 89.75 178 ASN A CA 1
ATOM 1372 C C . ASN A 1 178 ? -18.417 5.981 0.320 1.00 89.75 178 ASN A C 1
ATOM 1374 O O . ASN A 1 178 ? -18.920 5.531 1.336 1.00 89.75 178 ASN A O 1
ATOM 1378 N N . THR A 1 179 ? -18.485 5.324 -0.835 1.00 93.94 179 THR A N 1
ATOM 1379 C CA . THR A 1 179 ? -19.067 3.978 -0.982 1.00 93.94 179 THR A CA 1
ATOM 1380 C C . THR A 1 179 ? -17.955 2.959 -1.177 1.00 93.94 179 THR A C 1
ATOM 1382 O O . THR A 1 179 ? -16.907 3.306 -1.722 1.00 93.94 179 THR A O 1
ATOM 1385 N N . ILE A 1 180 ? -18.184 1.707 -0.781 1.00 93.50 180 ILE A N 1
ATOM 1386 C CA . ILE A 1 180 ? -17.188 0.638 -0.916 1.00 93.50 180 ILE A CA 1
ATOM 1387 C C . ILE A 1 180 ? -17.700 -0.440 -1.865 1.00 93.50 180 ILE A C 1
ATOM 1389 O O . ILE A 1 180 ? -18.798 -0.969 -1.690 1.00 93.50 180 ILE A O 1
ATOM 1393 N N . GLU A 1 181 ? -16.868 -0.804 -2.833 1.00 92.31 181 GLU A N 1
ATOM 1394 C CA . GLU A 1 181 ? -17.057 -1.996 -3.651 1.00 92.31 181 GLU A CA 1
ATOM 1395 C C . GLU A 1 181 ? -16.244 -3.157 -3.067 1.00 92.31 181 GLU A C 1
ATOM 1397 O O . GLU A 1 181 ? -15.025 -3.230 -3.223 1.00 92.31 181 GLU A O 1
ATOM 1402 N N . TRP A 1 182 ? -16.923 -4.062 -2.363 1.00 92.56 182 TRP A N 1
ATOM 1403 C CA . TRP A 1 182 ? -16.304 -5.237 -1.748 1.00 92.56 182 TRP A CA 1
ATOM 1404 C C . TRP A 1 182 ? -16.014 -6.325 -2.780 1.00 92.56 182 TRP A C 1
ATOM 1406 O O . TRP A 1 182 ? -16.926 -6.752 -3.488 1.00 92.56 182 TRP A O 1
ATOM 1416 N N . ASN A 1 183 ? -14.774 -6.813 -2.834 1.00 87.25 183 ASN A N 1
ATOM 1417 C CA . ASN A 1 183 ? -14.347 -7.721 -3.901 1.00 87.25 183 ASN A CA 1
ATOM 1418 C C . ASN A 1 183 ? -13.487 -8.909 -3.444 1.00 87.25 183 ASN A C 1
ATOM 1420 O O . ASN A 1 183 ? -13.317 -9.847 -4.223 1.00 87.25 183 ASN A O 1
ATOM 1424 N N . GLN A 1 184 ? -12.964 -8.903 -2.216 1.00 89.06 184 GLN A N 1
ATOM 1425 C CA . GLN A 1 184 ? -12.009 -9.909 -1.748 1.00 89.06 184 GLN A CA 1
ATOM 1426 C C . GLN A 1 184 ? -12.251 -10.280 -0.284 1.00 89.06 184 GLN A C 1
ATOM 1428 O O . GLN A 1 184 ? -12.576 -9.420 0.530 1.00 89.06 184 GLN A O 1
ATOM 1433 N N . ASP A 1 185 ? -12.034 -11.552 0.046 1.00 92.88 185 ASP A N 1
ATOM 1434 C CA . ASP A 1 185 ? -12.038 -12.063 1.417 1.00 92.88 185 ASP A CA 1
ATOM 1435 C C . ASP A 1 185 ? -10.626 -12.543 1.782 1.00 92.88 185 ASP A C 1
ATOM 1437 O O . ASP A 1 185 ? -9.919 -13.116 0.949 1.00 92.88 185 ASP A O 1
ATOM 1441 N N . ALA A 1 186 ? -10.219 -12.330 3.030 1.00 94.06 186 ALA A N 1
ATOM 1442 C CA . ALA A 1 186 ? -8.947 -12.793 3.570 1.00 94.06 186 ALA A CA 1
ATOM 1443 C C . ALA A 1 186 ? -9.062 -13.119 5.068 1.00 94.06 186 ALA A C 1
ATOM 1445 O O . ALA A 1 186 ? -10.068 -12.833 5.715 1.00 94.06 186 ALA A O 1
ATOM 1446 N N . GLU A 1 187 ? -8.021 -13.716 5.636 1.00 96.94 187 GLU A N 1
ATOM 1447 C CA . GLU A 1 187 ? -7.924 -14.018 7.061 1.00 96.94 187 GLU A CA 1
ATOM 1448 C C . GLU A 1 187 ? -6.520 -13.691 7.576 1.00 96.94 187 GLU A C 1
ATOM 1450 O O . GLU A 1 187 ? -5.528 -13.915 6.877 1.00 96.94 187 GLU A O 1
ATOM 1455 N N . ILE A 1 188 ? -6.440 -13.191 8.810 1.00 97.12 188 ILE A N 1
ATOM 1456 C CA . ILE A 1 188 ? -5.202 -13.103 9.590 1.00 97.12 188 ILE A CA 1
ATOM 1457 C C . ILE A 1 188 ? -5.413 -13.869 10.895 1.00 97.12 188 ILE A C 1
ATOM 1459 O O . ILE A 1 188 ? -6.372 -13.616 11.625 1.00 97.12 188 ILE A O 1
ATOM 1463 N N . VAL A 1 189 ? -4.493 -14.775 11.218 1.00 97.38 189 VAL A N 1
ATOM 1464 C CA . VAL A 1 189 ? -4.462 -15.481 12.501 1.00 97.38 189 VAL A CA 1
ATOM 1465 C C . VAL A 1 189 ? -3.253 -15.013 13.291 1.00 97.38 189 VAL A C 1
ATOM 1467 O O . VAL A 1 189 ? -2.114 -15.132 12.836 1.00 97.38 189 VAL A O 1
ATOM 1470 N N . LEU A 1 190 ? -3.505 -14.497 14.489 1.00 97.81 190 LEU A N 1
ATOM 1471 C CA . LEU A 1 190 ? -2.489 -13.952 15.383 1.00 97.81 190 LEU A CA 1
ATOM 1472 C C . LEU A 1 190 ? -2.432 -14.762 16.675 1.00 97.81 190 LEU A C 1
ATOM 1474 O O . LEU A 1 190 ? -3.437 -15.333 17.114 1.00 97.81 190 LEU A O 1
ATOM 1478 N N . LYS A 1 191 ? -1.258 -14.782 17.303 1.00 97.25 191 LYS A N 1
ATOM 1479 C CA . LYS A 1 191 ? -1.028 -15.445 18.586 1.00 97.25 191 LYS A CA 1
ATOM 1480 C C . LYS A 1 191 ? -0.199 -14.567 19.510 1.00 97.25 191 LYS A C 1
ATOM 1482 O O . LYS A 1 191 ? 0.732 -13.910 19.058 1.00 97.25 191 LYS A O 1
ATOM 1487 N N . LEU A 1 192 ? -0.536 -14.573 20.796 1.00 95.69 192 LEU A N 1
ATOM 1488 C CA . LEU A 1 192 ? 0.274 -13.948 21.834 1.00 95.69 192 LEU A CA 1
ATOM 1489 C C . LEU A 1 192 ? 1.369 -14.925 22.288 1.00 95.69 192 LEU A C 1
ATOM 1491 O O . LEU A 1 192 ? 1.057 -16.020 22.761 1.00 95.69 192 LEU A O 1
ATOM 1495 N N . 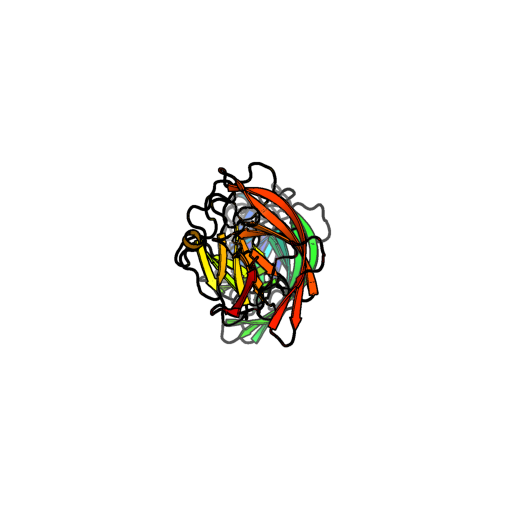GLU A 1 193 ? 2.630 -14.533 22.129 1.00 93.50 193 GLU A N 1
ATOM 1496 C CA . GLU A 1 193 ? 3.815 -15.279 22.552 1.00 93.50 193 GLU A CA 1
ATOM 1497 C C . GLU A 1 193 ? 4.819 -14.365 23.267 1.00 93.50 193 GLU A C 1
ATOM 1499 O O . GLU A 1 193 ? 5.317 -13.397 22.692 1.00 93.50 193 GLU A O 1
ATOM 1504 N N . ASN A 1 194 ? 5.170 -14.693 24.510 1.00 87.81 194 ASN A N 1
ATOM 1505 C CA . ASN A 1 194 ? 6.094 -13.923 25.350 1.00 87.81 194 ASN A CA 1
ATOM 1506 C C . ASN A 1 194 ? 5.757 -12.420 25.382 1.00 87.81 194 ASN A C 1
ATOM 1508 O O . ASN A 1 194 ? 6.622 -11.586 25.106 1.00 87.81 194 ASN A O 1
ATOM 1512 N N . ASP A 1 195 ? 4.491 -12.086 25.650 1.00 83.38 195 ASP A N 1
ATOM 1513 C CA . ASP A 1 195 ? 3.942 -10.716 25.632 1.00 83.38 195 ASP A CA 1
ATOM 1514 C C . ASP A 1 195 ? 4.008 -9.988 24.269 1.00 83.38 195 ASP A C 1
ATOM 1516 O O . ASP A 1 195 ? 3.667 -8.806 24.180 1.00 83.38 195 ASP A O 1
ATOM 1520 N N . ASN A 1 196 ? 4.400 -10.675 23.193 1.00 87.88 196 ASN A N 1
ATOM 1521 C CA . ASN A 1 196 ? 4.427 -10.138 21.835 1.00 87.88 196 ASN A CA 1
ATOM 1522 C C . ASN A 1 196 ? 3.355 -10.801 20.976 1.00 87.88 196 ASN A C 1
ATOM 1524 O O . ASN A 1 196 ? 3.054 -11.982 21.120 1.00 87.88 196 ASN A O 1
ATOM 1528 N N . LEU A 1 197 ? 2.778 -10.038 20.058 1.00 92.38 197 LEU A N 1
ATOM 1529 C CA . LEU A 1 197 ? 1.851 -10.580 19.078 1.00 92.38 197 LEU A CA 1
ATOM 1530 C C . LEU A 1 197 ? 2.648 -11.061 17.862 1.00 92.38 197 LEU A C 1
ATOM 1532 O O . LEU A 1 197 ? 3.525 -10.347 17.381 1.00 92.38 197 LEU A O 1
ATOM 1536 N N . VAL A 1 198 ? 2.342 -12.257 17.365 1.00 91.69 198 VAL A N 1
ATOM 1537 C CA . VAL A 1 198 ? 2.970 -12.838 16.172 1.00 91.69 198 VAL A CA 1
ATOM 1538 C C . VAL A 1 198 ? 1.917 -13.295 15.168 1.00 91.69 198 VAL A C 1
ATOM 1540 O O . VAL A 1 198 ? 0.828 -13.737 15.547 1.00 91.69 198 VAL A O 1
ATOM 1543 N N . VAL A 1 199 ? 2.248 -13.204 13.879 1.00 93.81 199 VAL A N 1
ATOM 1544 C CA . VAL A 1 199 ? 1.411 -13.726 12.791 1.00 93.81 199 VAL A CA 1
ATOM 1545 C C . VAL A 1 199 ? 1.636 -15.230 12.666 1.00 93.81 199 VAL A C 1
ATOM 1547 O O . VAL A 1 199 ? 2.753 -15.680 12.426 1.00 93.81 199 VAL A O 1
ATOM 1550 N N . VAL A 1 200 ? 0.571 -16.016 12.829 1.00 93.94 200 VAL A N 1
ATOM 1551 C CA . VAL A 1 200 ? 0.599 -17.480 12.672 1.00 93.94 200 VAL A CA 1
ATOM 1552 C C . VAL A 1 200 ? 0.347 -17.868 11.220 1.00 93.94 200 VAL A C 1
ATOM 1554 O O . VAL A 1 200 ? 1.036 -18.725 10.671 1.00 93.94 200 VAL A O 1
ATOM 1557 N N . SER A 1 201 ? -0.654 -17.247 10.601 1.00 92.56 201 SER A N 1
ATOM 1558 C CA . SER A 1 201 ? -1.007 -17.459 9.199 1.00 92.56 201 SER A CA 1
ATOM 1559 C C . SER A 1 201 ? -1.786 -16.270 8.652 1.00 92.56 201 SER A C 1
ATOM 1561 O O . SER A 1 201 ? -2.441 -15.552 9.405 1.00 92.56 201 SER A O 1
ATOM 1563 N N . GLN A 1 202 ? -1.751 -16.097 7.334 1.00 91.69 202 GLN A N 1
ATOM 1564 C CA . GLN A 1 202 ? -2.539 -15.094 6.629 1.00 91.69 202 GLN A CA 1
ATOM 1565 C C . GLN A 1 202 ? -2.926 -15.583 5.231 1.00 91.69 202 GLN A C 1
ATOM 1567 O O . GLN A 1 202 ? -2.206 -16.387 4.636 1.00 91.69 202 GLN A O 1
ATOM 1572 N N . THR A 1 203 ? -4.032 -15.068 4.697 1.00 91.06 203 THR A N 1
ATOM 1573 C CA . THR A 1 203 ? -4.485 -15.316 3.316 1.00 91.06 203 THR A CA 1
ATOM 1574 C C . THR A 1 203 ? -4.742 -14.010 2.560 1.00 91.06 203 THR A C 1
ATOM 1576 O O . THR A 1 203 ? -5.665 -13.929 1.750 1.00 91.06 203 THR A O 1
ATOM 1579 N N . LEU A 1 204 ? -3.969 -12.967 2.871 1.00 85.31 204 LEU A N 1
ATOM 1580 C CA . LEU A 1 204 ? -4.047 -11.682 2.179 1.00 85.31 204 LEU A CA 1
ATOM 1581 C C . LEU A 1 204 ? -3.767 -11.842 0.670 1.00 85.31 204 LEU A C 1
ATOM 1583 O O . LEU A 1 204 ? -3.071 -12.785 0.276 1.00 85.31 204 LEU A O 1
ATOM 1587 N N . PRO A 1 205 ? -4.281 -10.934 -0.180 1.00 80.19 205 PRO A N 1
ATOM 1588 C CA . PRO A 1 205 ? -3.932 -10.906 -1.601 1.00 80.19 205 PRO A CA 1
ATOM 1589 C C . PRO A 1 205 ? -2.409 -10.835 -1.812 1.00 80.19 205 PRO A C 1
ATOM 1591 O O . PRO A 1 205 ? -1.693 -10.295 -0.977 1.00 80.19 205 PRO A O 1
ATOM 1594 N N . LEU A 1 206 ? -1.895 -11.348 -2.936 1.00 61.91 206 LEU A N 1
ATOM 1595 C CA . LEU A 1 206 ? -0.441 -11.463 -3.181 1.00 61.91 206 LEU A CA 1
ATOM 1596 C C . LEU A 1 206 ? 0.320 -10.125 -3.118 1.00 61.91 206 LEU A C 1
ATOM 1598 O O . LEU A 1 206 ? 1.504 -10.109 -2.788 1.00 61.91 206 LEU A O 1
ATOM 1602 N N . SER A 1 207 ? -0.348 -9.013 -3.422 1.00 66.94 207 SER A N 1
ATOM 1603 C CA . SER A 1 207 ? 0.216 -7.664 -3.329 1.00 66.94 207 SER A CA 1
ATOM 1604 C C . SER A 1 207 ? 0.008 -7.005 -1.963 1.00 66.94 207 SER A C 1
ATOM 1606 O O . SER A 1 207 ? 0.287 -5.823 -1.830 1.00 66.94 207 SER A O 1
ATOM 1608 N N . TRP A 1 208 ? -0.524 -7.715 -0.966 1.00 79.19 208 TRP A N 1
ATOM 1609 C CA . TRP A 1 208 ? -0.841 -7.167 0.351 1.00 79.19 208 TRP A CA 1
ATOM 1610 C C . TRP A 1 208 ? 0.058 -7.756 1.429 1.00 79.19 208 TRP A C 1
ATOM 1612 O O . TRP A 1 208 ? 0.327 -8.957 1.452 1.00 79.19 208 TRP A O 1
ATOM 1622 N N . ASN A 1 209 ? 0.479 -6.902 2.355 1.00 78.12 209 ASN A N 1
ATOM 1623 C CA . ASN A 1 209 ? 1.451 -7.242 3.380 1.00 78.12 209 ASN A CA 1
ATOM 1624 C C . ASN A 1 209 ? 1.075 -6.706 4.749 1.00 78.12 209 ASN A C 1
ATOM 1626 O O . ASN A 1 209 ? 0.367 -5.711 4.869 1.00 78.12 209 ASN A O 1
ATOM 1630 N N . LEU A 1 210 ? 1.598 -7.370 5.778 1.00 85.69 210 LEU A N 1
ATOM 1631 C CA . LEU A 1 210 ? 1.570 -6.887 7.151 1.00 85.69 210 LEU A CA 1
ATOM 1632 C C . LEU A 1 210 ? 2.951 -6.351 7.512 1.00 85.69 210 LEU A C 1
ATOM 1634 O O . LEU A 1 210 ? 3.959 -7.003 7.243 1.00 85.69 210 LEU A O 1
ATOM 1638 N N . SER A 1 211 ? 2.993 -5.180 8.138 1.00 81.12 211 SER A N 1
ATOM 1639 C CA . SER A 1 211 ? 4.202 -4.691 8.792 1.00 81.12 211 SER A CA 1
ATOM 1640 C C . SER A 1 211 ? 4.551 -5.535 10.016 1.00 81.12 211 SER A C 1
ATOM 1642 O O . SER A 1 211 ? 3.731 -6.304 10.528 1.00 81.12 211 SER A O 1
ATOM 1644 N N . ASP A 1 212 ? 5.733 -5.279 10.572 1.00 80.94 212 ASP A N 1
ATOM 1645 C CA . ASP A 1 212 ? 6.029 -5.678 11.943 1.00 80.94 212 ASP A CA 1
ATOM 1646 C C . ASP A 1 212 ? 4.960 -5.141 12.905 1.00 80.94 212 ASP A C 1
ATOM 1648 O O . ASP A 1 212 ? 4.441 -4.026 12.752 1.00 80.94 212 ASP A O 1
ATOM 1652 N N . ILE A 1 213 ? 4.630 -5.955 13.908 1.00 87.75 213 ILE A N 1
ATOM 1653 C CA . ILE A 1 213 ? 3.621 -5.613 14.905 1.00 87.75 213 ILE A CA 1
ATOM 1654 C C . ILE A 1 213 ? 4.249 -4.707 15.959 1.00 87.75 213 ILE A C 1
ATOM 1656 O O . ILE A 1 213 ? 5.238 -5.065 16.597 1.00 87.75 213 ILE A O 1
ATOM 1660 N N . THR A 1 214 ? 3.647 -3.538 16.174 1.00 85.94 214 THR A N 1
ATOM 1661 C CA . THR A 1 214 ? 4.130 -2.562 17.156 1.00 85.94 214 THR A CA 1
ATOM 1662 C C . THR A 1 214 ? 3.197 -2.498 18.357 1.00 85.94 214 THR A C 1
ATOM 1664 O O . THR A 1 214 ? 1.987 -2.331 18.210 1.00 85.94 214 THR A O 1
ATOM 1667 N N . THR A 1 215 ? 3.753 -2.570 19.564 1.00 87.38 215 THR A N 1
ATOM 1668 C CA . THR A 1 215 ? 3.002 -2.320 20.801 1.00 87.38 215 THR A CA 1
ATOM 1669 C C . THR A 1 215 ? 2.923 -0.818 21.066 1.00 87.38 215 THR A C 1
ATOM 1671 O O . THR A 1 215 ? 3.944 -0.142 21.197 1.00 87.38 215 THR A O 1
ATOM 1674 N N . LEU A 1 216 ? 1.707 -0.287 21.167 1.00 86.38 216 LEU A N 1
ATOM 1675 C CA . LEU A 1 216 ? 1.448 1.119 21.450 1.00 86.38 216 LEU A CA 1
ATOM 1676 C C . LEU A 1 216 ? 1.586 1.433 22.953 1.00 86.38 216 LEU A C 1
ATOM 1678 O O . LEU A 1 216 ? 1.415 0.545 23.794 1.00 86.38 216 LEU A O 1
ATOM 1682 N N . PRO A 1 217 ? 1.828 2.706 23.337 1.00 85.75 217 PRO A N 1
ATOM 1683 C CA . PRO A 1 217 ? 1.979 3.104 24.745 1.00 85.75 217 PRO A CA 1
ATOM 1684 C C . PRO A 1 217 ? 0.776 2.770 25.634 1.00 85.75 217 PRO A C 1
ATOM 1686 O O . PRO A 1 217 ? 0.895 2.672 26.854 1.00 85.75 217 PRO A O 1
ATOM 1689 N N . ASP A 1 218 ? -0.398 2.621 25.029 1.00 82.19 218 ASP A N 1
ATOM 1690 C CA . ASP A 1 218 ? -1.647 2.305 25.708 1.00 82.19 218 ASP A CA 1
ATOM 1691 C C . ASP A 1 218 ? -1.882 0.785 25.878 1.00 82.19 218 ASP A C 1
ATOM 1693 O O . ASP A 1 218 ? -2.946 0.377 26.368 1.00 82.19 218 ASP A O 1
ATOM 1697 N N . GLY A 1 219 ? -0.895 -0.025 25.472 1.00 86.06 219 GLY A N 1
ATOM 1698 C CA . GLY A 1 219 ? -0.859 -1.482 25.536 1.00 86.06 219 GLY A CA 1
ATOM 1699 C C . GLY A 1 219 ? -1.578 -2.199 24.395 1.00 86.06 219 GLY A C 1
ATOM 1700 O O . GLY A 1 219 ? -1.630 -3.423 24.431 1.00 86.06 219 GLY A O 1
ATOM 1701 N N . SER A 1 220 ? -2.168 -1.481 23.434 1.00 91.94 220 SER A N 1
ATOM 1702 C CA . SER A 1 220 ? -2.741 -2.089 22.225 1.00 91.94 220 SER A CA 1
ATOM 1703 C C . SER A 1 220 ? -1.665 -2.420 21.190 1.00 91.94 220 SER A C 1
ATOM 1705 O O . SER A 1 220 ? -0.538 -1.934 21.280 1.00 91.94 220 SER A O 1
ATOM 1707 N N . PHE A 1 221 ? -2.007 -3.254 20.212 1.00 93.50 221 PHE A N 1
ATOM 1708 C CA . PHE A 1 221 ? -1.126 -3.572 19.090 1.00 93.50 221 PHE A CA 1
ATOM 1709 C C . PHE A 1 221 ? -1.542 -2.785 17.847 1.00 93.50 221 PHE A C 1
ATOM 1711 O O . PHE A 1 221 ? -2.729 -2.525 17.646 1.00 93.50 221 PHE A O 1
ATOM 1718 N N . MET A 1 222 ? -0.571 -2.420 17.018 1.00 91.44 222 MET A N 1
ATOM 1719 C CA . MET A 1 222 ? -0.770 -1.841 15.694 1.00 91.44 222 MET A CA 1
ATOM 1720 C C . MET A 1 222 ? -0.123 -2.745 14.654 1.00 91.44 222 MET A C 1
ATOM 1722 O O . MET A 1 222 ? 1.023 -3.170 14.827 1.00 91.44 222 MET A O 1
ATOM 1726 N N . ILE A 1 223 ? -0.856 -3.007 13.579 1.00 90.81 223 ILE A N 1
ATOM 1727 C CA . ILE A 1 223 ? -0.368 -3.715 12.402 1.00 90.81 223 ILE A CA 1
ATOM 1728 C C . ILE A 1 223 ? -0.751 -2.866 11.193 1.00 90.81 223 ILE A C 1
ATOM 1730 O O . ILE A 1 223 ? -1.922 -2.529 11.017 1.00 90.81 223 ILE A O 1
ATOM 1734 N N . ASN A 1 224 ? 0.220 -2.511 10.362 1.00 86.25 224 ASN A N 1
ATOM 1735 C CA . ASN A 1 224 ? -0.069 -1.793 9.132 1.00 86.25 224 ASN A CA 1
ATOM 1736 C C . ASN A 1 224 ? -0.270 -2.810 8.017 1.00 86.25 224 ASN A C 1
ATOM 1738 O O . ASN A 1 224 ? 0.556 -3.703 7.828 1.00 86.25 224 ASN A O 1
ATOM 1742 N N . VAL A 1 225 ? -1.366 -2.664 7.286 1.00 85.12 225 VAL A N 1
ATOM 1743 C CA . VAL A 1 225 ? -1.650 -3.436 6.087 1.00 85.12 225 VAL A CA 1
ATOM 1744 C C . VAL A 1 225 ? -1.262 -2.581 4.892 1.00 85.12 225 VAL A C 1
ATOM 1746 O O . VAL A 1 225 ? -1.878 -1.546 4.633 1.00 85.12 225 VAL A O 1
ATOM 1749 N N . THR A 1 226 ? -0.220 -2.979 4.176 1.00 76.06 226 THR A N 1
ATOM 1750 C CA . THR A 1 226 ? 0.202 -2.299 2.953 1.00 76.06 226 THR A CA 1
ATOM 1751 C C . THR A 1 226 ? -0.384 -3.011 1.749 1.00 76.06 226 THR A C 1
ATOM 1753 O O . THR A 1 226 ? -0.250 -4.225 1.615 1.00 76.06 226 THR A O 1
ATOM 1756 N N . ASN A 1 227 ? -1.022 -2.252 0.859 1.00 65.38 227 ASN A N 1
ATOM 1757 C CA . ASN A 1 227 ? -1.248 -2.698 -0.510 1.00 65.38 227 ASN A CA 1
ATOM 1758 C C . ASN A 1 227 ? -0.083 -2.173 -1.356 1.00 65.38 227 ASN A C 1
ATOM 1760 O O . ASN A 1 227 ? 0.106 -0.964 -1.489 1.00 65.38 227 ASN A O 1
ATOM 1764 N N . GLY A 1 228 ? 0.741 -3.093 -1.834 1.00 53.34 228 GLY A N 1
ATOM 1765 C CA . GLY A 1 228 ? 1.988 -2.851 -2.541 1.00 53.34 228 GLY A CA 1
ATOM 1766 C C . GLY A 1 228 ? 2.832 -4.122 -2.558 1.00 53.34 228 GLY A C 1
ATOM 1767 O O . GLY A 1 228 ? 2.983 -4.797 -1.537 1.00 53.34 228 GLY A O 1
ATOM 1768 N N . LEU A 1 229 ? 3.325 -4.453 -3.755 1.00 46.25 229 LEU A N 1
ATOM 1769 C CA . LEU A 1 229 ? 3.930 -5.730 -4.131 1.00 46.25 229 LEU A CA 1
ATOM 1770 C C . LEU A 1 229 ? 4.866 -6.312 -3.069 1.00 46.25 229 LEU A C 1
ATOM 1772 O O . LEU A 1 229 ? 5.842 -5.693 -2.653 1.00 46.25 229 LEU A O 1
ATOM 1776 N N . ASN A 1 230 ? 4.596 -7.567 -2.714 1.00 38.69 230 ASN A N 1
ATOM 1777 C CA . ASN A 1 230 ? 5.496 -8.431 -1.968 1.00 38.69 230 ASN A CA 1
ATOM 1778 C C . ASN A 1 230 ? 6.591 -8.978 -2.900 1.00 38.69 230 ASN A C 1
ATOM 1780 O O . ASN A 1 230 ? 6.680 -10.177 -3.159 1.00 38.69 230 ASN A O 1
ATOM 1784 N N . GLY A 1 231 ? 7.369 -8.072 -3.480 1.00 51.72 231 GLY A N 1
ATOM 1785 C CA . GLY A 1 231 ? 8.584 -8.400 -4.208 1.00 51.72 231 GLY A CA 1
ATOM 1786 C C . GLY A 1 231 ? 9.799 -7.944 -3.406 1.00 51.72 231 GLY A C 1
ATOM 1787 O O . GLY A 1 231 ? 9.679 -7.012 -2.605 1.00 51.72 231 GLY A O 1
ATOM 1788 N N . PRO A 1 232 ? 10.979 -8.552 -3.606 1.00 53.84 232 PRO A N 1
ATOM 1789 C CA . PRO A 1 232 ? 12.219 -7.867 -3.264 1.00 53.84 232 PRO A CA 1
ATOM 1790 C C . PRO A 1 232 ? 12.147 -6.416 -3.771 1.00 53.84 232 PRO A C 1
ATOM 1792 O O . PRO A 1 232 ? 11.752 -6.180 -4.907 1.00 53.84 232 PRO A O 1
ATOM 1795 N N . LEU A 1 233 ? 12.457 -5.421 -2.937 1.00 66.56 233 LEU A N 1
ATOM 1796 C CA . LEU A 1 233 ? 12.624 -4.066 -3.467 1.00 66.56 233 LEU A CA 1
ATOM 1797 C C . LEU A 1 233 ? 13.881 -4.064 -4.325 1.00 66.56 233 LEU A C 1
ATOM 1799 O O . LEU A 1 233 ? 14.897 -4.607 -3.901 1.00 66.56 233 LEU A O 1
ATOM 1803 N N . CYS A 1 234 ? 13.820 -3.433 -5.487 1.00 73.38 234 CYS A N 1
ATOM 1804 C CA . CYS A 1 234 ? 14.996 -3.164 -6.301 1.00 73.38 234 CYS A CA 1
ATOM 1805 C C . CYS A 1 234 ? 15.789 -1.984 -5.753 1.00 73.38 234 CYS A C 1
ATOM 1807 O O . CYS A 1 234 ? 17.020 -1.989 -5.722 1.00 73.38 234 CYS A O 1
ATOM 1809 N N . ALA A 1 235 ? 15.053 -0.964 -5.316 1.00 78.44 235 ALA A N 1
ATOM 1810 C CA . ALA A 1 235 ? 15.599 0.253 -4.761 1.00 78.44 235 ALA A CA 1
ATOM 1811 C C . ALA A 1 235 ? 14.614 0.914 -3.787 1.00 78.44 235 ALA A C 1
ATOM 1813 O O . ALA A 1 235 ? 13.418 0.623 -3.753 1.00 78.44 235 ALA A O 1
ATOM 1814 N N . GLU A 1 236 ? 15.135 1.846 -3.006 1.00 82.38 236 GLU A N 1
ATOM 1815 C CA . GLU A 1 236 ? 14.371 2.811 -2.229 1.00 82.38 236 GLU A CA 1
ATOM 1816 C C . GLU A 1 236 ? 14.663 4.200 -2.786 1.00 82.38 236 GLU A C 1
ATOM 1818 O O . GLU A 1 236 ? 15.824 4.610 -2.862 1.00 82.38 236 GLU A O 1
ATOM 1823 N N . LEU A 1 237 ? 13.620 4.925 -3.169 1.00 83.94 237 LEU A N 1
ATOM 1824 C CA . LEU A 1 237 ? 13.719 6.279 -3.694 1.00 83.94 237 LEU A CA 1
ATOM 1825 C C . LEU A 1 237 ? 13.386 7.293 -2.604 1.00 83.94 237 LEU A C 1
ATOM 1827 O O . LEU A 1 237 ? 12.559 7.040 -1.729 1.00 83.94 237 LEU A O 1
ATOM 1831 N N . TYR A 1 238 ? 14.036 8.447 -2.665 1.00 81.44 238 TYR A N 1
ATOM 1832 C CA . TYR A 1 238 ? 13.942 9.473 -1.638 1.00 81.44 238 TYR A CA 1
ATOM 1833 C C . TYR A 1 238 ? 13.733 10.844 -2.269 1.00 81.44 238 TYR A C 1
ATOM 1835 O O . TYR A 1 238 ? 14.428 11.219 -3.217 1.00 81.44 238 TYR A O 1
ATOM 1843 N N . GLU A 1 239 ? 12.808 11.608 -1.696 1.00 79.56 239 GLU A N 1
ATOM 1844 C CA . GLU A 1 239 ? 12.464 12.964 -2.136 1.00 79.56 239 GLU A CA 1
ATOM 1845 C C . GLU A 1 239 ? 13.678 13.906 -2.158 1.00 79.56 239 GLU A C 1
ATOM 1847 O O . GLU A 1 239 ? 13.847 14.698 -3.084 1.00 79.56 239 GLU A O 1
ATOM 1852 N N . LEU A 1 240 ? 14.563 13.796 -1.161 1.00 79.56 240 LEU A N 1
ATOM 1853 C CA . LEU A 1 240 ? 15.718 14.673 -0.982 1.00 79.56 240 LEU A CA 1
ATOM 1854 C C . LEU A 1 240 ? 17.038 13.930 -1.196 1.00 79.56 240 LEU A C 1
ATOM 1856 O O . LEU A 1 240 ? 17.145 12.720 -0.993 1.00 79.56 240 LEU A O 1
ATOM 1860 N N . GLU A 1 241 ? 18.076 14.684 -1.558 1.00 86.19 241 GLU A N 1
ATOM 1861 C CA . GLU A 1 241 ? 19.442 14.173 -1.676 1.00 86.19 241 GLU A CA 1
ATOM 1862 C C . GLU A 1 241 ? 19.926 13.526 -0.370 1.00 86.19 241 GLU A C 1
ATOM 1864 O O . GLU A 1 241 ? 19.588 13.957 0.748 1.00 86.19 241 GLU A O 1
ATOM 1869 N N . ASN A 1 242 ? 20.838 12.569 -0.530 1.00 89.38 242 ASN A N 1
ATOM 1870 C CA . ASN A 1 242 ? 21.473 11.795 0.532 1.00 89.38 242 ASN A CA 1
ATOM 1871 C C . ASN A 1 242 ? 20.475 10.970 1.362 1.00 89.38 242 ASN A C 1
ATOM 1873 O O . ASN A 1 242 ? 20.638 10.838 2.576 1.00 89.38 242 ASN A O 1
ATOM 1877 N N . TYR A 1 243 ? 19.468 10.398 0.698 1.00 86.06 243 TYR A N 1
ATOM 1878 C CA . TYR A 1 243 ? 18.508 9.432 1.243 1.00 86.06 243 TYR A CA 1
ATOM 1879 C C . TYR A 1 243 ? 17.634 10.016 2.359 1.00 86.06 243 TYR A C 1
ATOM 1881 O O . TYR A 1 243 ? 17.507 9.448 3.446 1.00 86.06 243 TYR A O 1
ATOM 1889 N N . ARG A 1 244 ? 17.091 11.214 2.121 1.00 82.88 244 ARG A N 1
ATOM 1890 C CA . ARG A 1 244 ? 16.286 11.967 3.094 1.00 82.88 244 ARG A CA 1
ATOM 1891 C C . ARG A 1 244 ? 14.898 12.282 2.543 1.00 82.88 244 ARG A C 1
ATOM 1893 O O . ARG A 1 244 ? 14.676 12.243 1.339 1.00 82.88 244 ARG A O 1
ATOM 1900 N N . GLY A 1 245 ? 13.996 12.686 3.434 1.00 73.25 245 GLY A N 1
ATOM 1901 C CA . GLY A 1 245 ? 12.621 13.036 3.075 1.00 73.25 245 GLY A CA 1
ATOM 1902 C C . GLY A 1 245 ? 11.719 11.811 3.010 1.00 73.25 245 GLY A C 1
ATOM 1903 O O . GLY A 1 245 ? 12.027 10.782 3.618 1.00 73.25 245 GLY A O 1
ATOM 1904 N N . GLN A 1 246 ? 10.592 11.943 2.313 1.00 71.81 246 GLN A N 1
ATOM 1905 C CA . GLN A 1 246 ? 9.672 10.829 2.127 1.00 71.81 246 GLN A CA 1
ATOM 1906 C C . GLN A 1 246 ? 10.340 9.718 1.306 1.00 71.81 246 GLN A C 1
ATOM 1908 O O . GLN A 1 246 ? 10.982 9.978 0.286 1.00 71.81 246 GLN A O 1
ATOM 1913 N N . GLN A 1 247 ? 10.190 8.482 1.782 1.00 74.56 247 GLN A N 1
ATOM 1914 C CA . GLN A 1 247 ? 10.665 7.283 1.105 1.00 74.56 247 GLN A CA 1
ATOM 1915 C C . GLN A 1 247 ? 9.557 6.721 0.213 1.00 74.56 247 GLN A C 1
ATOM 1917 O O . GLN A 1 247 ? 8.413 6.581 0.649 1.00 74.56 247 GLN A O 1
ATOM 1922 N N . GLN A 1 248 ? 9.924 6.351 -1.010 1.00 73.75 248 GLN A N 1
ATOM 1923 C CA . GLN A 1 248 ? 9.077 5.640 -1.955 1.00 73.75 248 GLN A CA 1
ATOM 1924 C C . GLN A 1 248 ? 9.747 4.305 -2.331 1.00 73.75 248 GLN A C 1
ATOM 1926 O O . GLN A 1 248 ? 10.885 4.307 -2.805 1.00 73.75 248 GLN A O 1
ATOM 1931 N N . PRO A 1 249 ? 9.093 3.152 -2.112 1.00 72.62 249 PRO A N 1
ATOM 1932 C CA . PRO A 1 249 ? 9.639 1.860 -2.525 1.00 72.62 249 PRO A CA 1
ATOM 1933 C C . PRO A 1 249 ? 9.651 1.720 -4.057 1.00 72.62 249 PRO A C 1
ATOM 1935 O O . PRO A 1 249 ? 8.704 2.140 -4.721 1.00 72.62 249 PRO A O 1
ATOM 1938 N N . PHE A 1 250 ? 10.698 1.096 -4.608 1.00 73.50 250 PHE A N 1
ATOM 1939 C CA . PHE A 1 250 ? 10.789 0.714 -6.022 1.00 73.50 250 PHE A CA 1
ATOM 1940 C C . PHE A 1 250 ? 10.727 -0.818 -6.145 1.00 73.50 250 PHE A C 1
ATOM 1942 O O . PHE A 1 250 ? 11.718 -1.493 -5.836 1.00 73.50 250 PHE A O 1
ATOM 1949 N N . PRO A 1 251 ? 9.562 -1.389 -6.500 1.00 67.19 251 PRO A N 1
ATOM 1950 C CA . PRO A 1 251 ? 9.351 -2.832 -6.454 1.00 67.19 251 PRO A CA 1
ATOM 1951 C C . PRO A 1 251 ? 10.063 -3.569 -7.597 1.00 67.19 251 PRO A C 1
ATOM 1953 O O . PRO A 1 251 ? 10.234 -3.031 -8.691 1.00 67.19 251 PRO A O 1
ATOM 1956 N N . TYR A 1 252 ? 10.429 -4.828 -7.345 1.00 59.59 252 TYR A N 1
ATOM 1957 C CA . TYR A 1 252 ? 10.785 -5.797 -8.383 1.00 59.59 252 TYR A CA 1
ATOM 1958 C C . TYR A 1 252 ? 9.501 -6.371 -8.987 1.00 59.59 252 TYR A C 1
ATOM 1960 O O . TYR A 1 252 ? 8.823 -7.186 -8.358 1.00 59.59 252 TYR A O 1
ATOM 1968 N N . GLU A 1 253 ? 9.152 -5.936 -10.194 1.00 59.16 253 GLU A N 1
ATOM 1969 C CA . GLU A 1 253 ? 8.212 -6.661 -11.051 1.00 59.16 253 GLU A CA 1
ATOM 1970 C C . GLU A 1 253 ? 9.040 -7.538 -11.988 1.00 59.16 253 GLU A C 1
ATOM 1972 O O . GLU A 1 253 ? 10.090 -7.109 -12.459 1.00 59.16 253 GLU A O 1
ATOM 1977 N N . SER A 1 254 ? 8.613 -8.781 -12.211 1.00 45.88 254 SER A N 1
ATOM 1978 C CA . SER A 1 254 ? 9.433 -9.831 -12.832 1.00 45.88 254 SER A CA 1
ATOM 1979 C C . SER A 1 254 ? 9.897 -9.552 -14.261 1.00 45.88 254 SER A C 1
ATOM 1981 O O . SER A 1 254 ? 10.678 -10.346 -14.765 1.00 45.88 254 SER A O 1
ATOM 1983 N N . ASP A 1 255 ? 9.441 -8.475 -14.906 1.00 47.25 255 ASP A N 1
ATOM 1984 C CA . ASP A 1 255 ? 9.718 -8.238 -16.326 1.00 47.25 255 ASP A CA 1
ATOM 1985 C C . ASP A 1 255 ? 9.917 -6.759 -16.719 1.00 47.25 255 ASP A C 1
ATOM 1987 O O . ASP A 1 255 ? 10.359 -6.510 -17.833 1.00 47.25 255 ASP A O 1
ATOM 1991 N N . TYR A 1 256 ? 9.594 -5.784 -15.855 1.00 51.22 256 TYR A N 1
ATOM 1992 C CA . TYR A 1 256 ? 9.843 -4.342 -16.044 1.00 51.22 256 TYR A CA 1
ATOM 1993 C C . TYR A 1 256 ? 9.192 -3.586 -14.876 1.00 51.22 256 TYR A C 1
ATOM 1995 O O . TYR A 1 256 ? 7.989 -3.733 -14.674 1.00 51.22 256 TYR A O 1
ATOM 2003 N N . SER A 1 257 ? 9.911 -2.753 -14.120 1.00 53.66 257 SER A N 1
ATOM 2004 C CA . SER A 1 257 ? 9.257 -1.793 -13.214 1.00 53.66 257 SER A CA 1
ATOM 2005 C C . SER A 1 257 ? 9.681 -0.369 -13.547 1.00 53.66 257 SER A C 1
ATOM 2007 O O . SER A 1 257 ? 10.860 -0.018 -13.516 1.00 53.66 257 SER A O 1
ATOM 2009 N N . MET A 1 258 ? 8.692 0.455 -13.896 1.00 55.25 258 MET A N 1
ATOM 2010 C CA . MET A 1 258 ? 8.865 1.864 -14.237 1.00 55.25 258 MET A CA 1
ATOM 2011 C C . MET A 1 258 ? 8.194 2.715 -13.163 1.00 55.25 258 MET A C 1
ATOM 2013 O O . MET A 1 258 ? 7.020 2.519 -12.850 1.00 55.25 258 MET A O 1
ATOM 2017 N N . ILE A 1 259 ? 8.912 3.701 -12.626 1.00 60.00 259 ILE A N 1
ATOM 2018 C CA . ILE A 1 259 ? 8.252 4.836 -11.978 1.00 60.00 259 ILE A CA 1
ATOM 2019 C C . ILE A 1 259 ? 8.170 5.943 -13.014 1.00 60.00 259 ILE A C 1
ATOM 2021 O O . ILE A 1 259 ? 9.190 6.457 -13.476 1.00 60.00 259 ILE A O 1
ATOM 2025 N N . GLY A 1 260 ? 6.933 6.309 -13.343 1.00 54.38 260 GLY A N 1
ATOM 2026 C CA . GLY A 1 260 ? 6.647 7.452 -14.191 1.00 54.38 260 GLY A CA 1
ATOM 2027 C C . GLY A 1 260 ? 7.142 8.745 -13.548 1.00 54.38 260 GLY A C 1
ATOM 2028 O O . GLY A 1 260 ? 6.696 9.135 -12.469 1.00 54.38 260 GLY A O 1
ATOM 2029 N N . THR A 1 261 ? 8.043 9.406 -14.265 1.00 59.69 261 THR A N 1
ATOM 2030 C CA . THR A 1 261 ? 8.411 10.817 -14.199 1.00 59.69 261 THR A CA 1
ATOM 2031 C C . THR A 1 261 ? 8.963 11.305 -12.856 1.00 59.69 261 THR A C 1
ATOM 2033 O O . THR A 1 261 ? 8.255 11.769 -11.961 1.00 59.69 261 THR A O 1
ATOM 2036 N N . VAL A 1 262 ? 10.295 11.304 -12.770 1.00 65.94 262 VAL A N 1
ATOM 2037 C CA . VAL A 1 262 ? 11.091 11.850 -11.658 1.00 65.94 262 VAL A CA 1
ATOM 2038 C C . VAL A 1 262 ? 11.016 13.377 -11.578 1.00 65.94 262 VAL A C 1
ATOM 2040 O O . VAL A 1 262 ? 11.180 13.953 -10.503 1.00 65.94 262 VAL A O 1
ATOM 2043 N N . VAL A 1 263 ? 10.760 14.042 -12.704 1.00 63.56 263 VAL A N 1
ATOM 2044 C CA . VAL A 1 263 ? 10.734 15.505 -12.825 1.00 63.56 263 VAL A CA 1
ATOM 2045 C C . VAL A 1 263 ? 9.310 15.967 -13.105 1.00 63.56 263 VAL A C 1
ATOM 2047 O O . VAL A 1 263 ? 8.744 15.629 -14.136 1.00 63.56 263 VAL A O 1
ATOM 2050 N N . ASN A 1 264 ? 8.708 16.755 -12.214 1.00 57.25 264 ASN A N 1
ATOM 2051 C CA . ASN A 1 264 ? 7.345 17.247 -12.413 1.00 57.25 264 ASN A CA 1
ATOM 2052 C C . ASN A 1 264 ? 7.237 18.180 -13.647 1.00 57.25 264 ASN A C 1
ATOM 2054 O O . ASN A 1 264 ? 8.236 18.644 -14.193 1.00 57.25 264 ASN A O 1
ATOM 2058 N N . GLN A 1 265 ? 6.014 18.528 -14.064 1.00 55.06 265 GLN A N 1
ATOM 2059 C CA . GLN A 1 265 ? 5.778 19.429 -15.211 1.00 55.06 265 GLN A CA 1
ATOM 2060 C C . GLN A 1 265 ? 6.384 20.845 -15.057 1.00 55.06 265 GLN A C 1
ATOM 2062 O O . GLN A 1 265 ? 6.368 21.621 -16.010 1.00 55.06 265 GLN A O 1
ATOM 2067 N N . LEU A 1 266 ? 6.891 21.202 -13.871 1.00 57.56 266 LEU A N 1
ATOM 2068 C CA . LEU A 1 266 ? 7.565 22.470 -13.577 1.00 57.56 266 LEU A CA 1
ATOM 2069 C C . LEU A 1 266 ? 9.100 22.356 -13.620 1.00 57.56 266 LEU A C 1
ATOM 2071 O O . LEU A 1 266 ? 9.778 23.360 -13.412 1.00 57.56 266 LEU A O 1
ATOM 2075 N N . GLY A 1 267 ? 9.649 21.171 -13.909 1.00 62.84 267 GLY A N 1
ATOM 2076 C CA . GLY A 1 267 ? 11.093 20.931 -13.940 1.00 62.84 267 GLY A CA 1
ATOM 2077 C C . GLY A 1 267 ? 11.709 20.623 -12.572 1.00 62.84 267 GLY A C 1
ATOM 2078 O O . GLY A 1 267 ? 12.929 20.644 -12.442 1.00 62.84 267 GLY A O 1
ATOM 2079 N N . GLU A 1 268 ? 10.901 20.353 -11.543 1.00 69.81 268 GLU A N 1
ATOM 2080 C CA . GLU A 1 268 ? 11.396 20.042 -10.198 1.00 69.81 268 GLU A CA 1
ATOM 2081 C C . GLU A 1 268 ? 11.466 18.528 -9.975 1.00 69.81 268 GLU A C 1
ATOM 2083 O O . GLU A 1 268 ? 10.525 17.789 -10.285 1.00 69.81 268 GLU A O 1
ATOM 2088 N N . PHE A 1 269 ? 12.571 18.071 -9.389 1.00 72.19 269 PHE A N 1
ATOM 2089 C CA . PHE A 1 269 ? 12.768 16.673 -9.022 1.00 72.19 269 PHE A CA 1
ATOM 2090 C C . PHE A 1 269 ? 11.866 16.294 -7.843 1.00 72.19 269 PHE A C 1
ATOM 2092 O O . PHE A 1 269 ? 11.932 16.899 -6.776 1.00 72.19 269 PHE A O 1
ATOM 2099 N N . ARG A 1 270 ? 11.036 15.267 -8.039 1.00 76.12 270 ARG A N 1
ATOM 2100 C CA . ARG A 1 270 ? 10.254 14.612 -6.980 1.00 76.12 270 ARG A CA 1
ATOM 2101 C C . ARG A 1 270 ? 11.075 13.575 -6.224 1.00 76.12 270 ARG A C 1
ATOM 2103 O O . ARG A 1 270 ? 10.783 13.309 -5.067 1.00 76.12 270 ARG A O 1
ATOM 2110 N N . ILE A 1 271 ? 12.086 13.007 -6.882 1.00 83.31 271 ILE A N 1
ATOM 2111 C CA . ILE A 1 271 ? 13.051 12.063 -6.314 1.00 83.31 271 ILE A CA 1
ATOM 2112 C C . ILE A 1 271 ? 14.448 12.630 -6.533 1.00 83.31 271 ILE A C 1
ATOM 2114 O O . ILE A 1 271 ? 14.816 12.954 -7.662 1.00 83.31 271 ILE A O 1
ATOM 2118 N N . SER A 1 272 ? 15.235 12.711 -5.464 1.00 86.00 272 SER A N 1
ATOM 2119 C CA . SER A 1 272 ? 16.579 13.293 -5.497 1.00 86.00 272 SER A CA 1
ATOM 2120 C C . SER A 1 272 ? 17.685 12.320 -5.080 1.00 86.00 272 SER A C 1
ATOM 2122 O O . SER A 1 272 ? 18.862 12.631 -5.244 1.00 86.00 272 SER A O 1
ATOM 2124 N N . SER A 1 273 ? 17.354 11.137 -4.553 1.00 88.88 273 SER A N 1
ATOM 2125 C CA . SER A 1 273 ? 18.337 10.072 -4.312 1.00 88.88 273 SER A CA 1
ATOM 2126 C C . SER A 1 273 ? 17.708 8.676 -4.314 1.00 88.88 273 SER A C 1
ATOM 2128 O O . SER A 1 273 ? 16.496 8.534 -4.152 1.00 88.88 273 SER A O 1
ATOM 2130 N N . ALA A 1 274 ? 18.534 7.646 -4.513 1.00 89.00 274 ALA A N 1
ATOM 2131 C CA . ALA A 1 274 ? 18.114 6.249 -4.593 1.00 89.00 274 ALA A CA 1
ATOM 2132 C C . ALA A 1 274 ? 19.113 5.324 -3.879 1.00 89.00 274 ALA A C 1
ATOM 2134 O O . ALA A 1 274 ? 20.315 5.406 -4.134 1.00 89.00 274 ALA A O 1
ATOM 2135 N N . LYS A 1 275 ? 18.635 4.426 -3.014 1.00 87.12 275 LYS A N 1
ATOM 2136 C CA . LYS A 1 275 ? 19.429 3.302 -2.492 1.00 87.12 275 LYS A CA 1
ATOM 2137 C C . LYS A 1 275 ? 19.084 2.034 -3.243 1.00 87.12 275 LYS A C 1
ATOM 2139 O O . LYS A 1 275 ? 17.914 1.686 -3.325 1.00 87.12 275 LYS A O 1
ATOM 2144 N N . ILE A 1 276 ? 20.089 1.331 -3.737 1.00 85.06 276 ILE A N 1
ATOM 2145 C CA . ILE A 1 276 ? 19.921 0.090 -4.482 1.00 85.06 276 ILE A CA 1
ATOM 2146 C C . ILE A 1 276 ? 19.976 -1.090 -3.511 1.00 85.06 276 ILE A C 1
ATOM 2148 O O . ILE A 1 276 ? 20.921 -1.238 -2.727 1.00 85.06 276 ILE A O 1
ATOM 2152 N N . ASN A 1 277 ? 18.957 -1.944 -3.555 1.00 76.19 277 ASN A N 1
ATOM 2153 C CA . ASN A 1 277 ? 18.824 -3.068 -2.638 1.00 76.19 277 ASN A CA 1
ATOM 2154 C C . ASN A 1 277 ? 19.529 -4.325 -3.169 1.00 76.19 277 ASN A C 1
ATOM 2156 O O . ASN A 1 277 ? 18.938 -5.218 -3.769 1.00 76.19 277 ASN A O 1
ATOM 2160 N N . ARG A 1 278 ? 20.822 -4.420 -2.868 1.00 71.62 278 ARG A N 1
ATOM 2161 C CA . ARG A 1 278 ? 21.709 -5.480 -3.372 1.00 71.62 278 ARG A CA 1
ATOM 2162 C C . ARG A 1 278 ? 21.487 -6.860 -2.736 1.00 71.62 278 ARG A C 1
ATOM 2164 O O . ARG A 1 278 ? 22.059 -7.836 -3.210 1.00 71.62 278 ARG A O 1
ATOM 2171 N N . GLU A 1 279 ? 20.713 -6.964 -1.653 1.00 59.84 279 GLU A N 1
ATOM 2172 C CA . GLU A 1 279 ? 20.444 -8.254 -0.986 1.00 59.84 279 GLU A CA 1
ATOM 2173 C C . GLU A 1 279 ? 19.429 -9.109 -1.754 1.00 59.84 279 GLU A C 1
ATOM 2175 O O . GLU A 1 279 ? 19.318 -10.316 -1.534 1.00 59.84 279 GLU A O 1
ATOM 2180 N N . HIS A 1 280 ? 18.695 -8.474 -2.664 1.00 50.66 280 HIS A N 1
ATOM 2181 C CA . HIS A 1 280 ? 17.436 -8.988 -3.167 1.00 50.66 280 HIS A CA 1
ATOM 2182 C C . HIS A 1 280 ? 17.218 -8.740 -4.665 1.00 50.66 280 HIS A C 1
ATOM 2184 O O . HIS A 1 280 ? 16.385 -9.424 -5.258 1.00 50.66 280 HIS A O 1
ATOM 2190 N N . SER A 1 281 ? 17.988 -7.843 -5.291 1.00 57.28 281 SER A N 1
ATOM 2191 C CA . SER A 1 281 ? 17.934 -7.593 -6.727 1.00 57.28 281 SER A CA 1
ATOM 2192 C C . SER A 1 281 ? 19.305 -7.802 -7.389 1.00 57.28 281 SER A C 1
ATOM 2194 O O . SER A 1 281 ? 20.288 -7.117 -7.115 1.00 57.28 281 SER A O 1
ATOM 2196 N N . LEU A 1 282 ? 19.369 -8.803 -8.267 1.00 67.62 282 LEU A N 1
ATOM 2197 C CA . LEU A 1 282 ? 20.401 -8.928 -9.291 1.00 67.62 282 LEU A CA 1
ATOM 2198 C C . LEU A 1 282 ? 19.896 -8.093 -10.467 1.00 67.62 282 LEU A C 1
ATOM 2200 O O . LEU A 1 282 ? 19.122 -8.598 -11.270 1.00 67.62 282 LEU A O 1
ATOM 2204 N N . GLY A 1 283 ? 20.177 -6.795 -10.487 1.00 74.94 283 GLY A N 1
ATOM 2205 C CA . GLY A 1 283 ? 19.677 -5.895 -11.521 1.00 74.94 283 GLY A CA 1
ATOM 2206 C C . GLY A 1 283 ? 20.249 -4.490 -11.397 1.00 74.94 283 GLY A C 1
ATOM 2207 O O . GLY A 1 283 ? 21.072 -4.208 -10.522 1.00 74.94 283 GLY A O 1
ATOM 2208 N N . ARG A 1 284 ? 19.821 -3.600 -12.290 1.00 81.81 284 ARG A N 1
ATOM 2209 C CA . ARG A 1 284 ? 20.365 -2.252 -12.455 1.00 81.81 284 ARG A CA 1
ATOM 2210 C C . ARG A 1 284 ? 19.255 -1.229 -12.634 1.00 81.81 284 ARG A C 1
ATOM 2212 O O . ARG A 1 284 ? 18.233 -1.491 -13.259 1.00 81.81 284 ARG A O 1
ATOM 2219 N N . LEU A 1 285 ? 19.490 -0.037 -12.099 1.00 84.94 285 LEU A N 1
ATOM 2220 C CA . LEU A 1 285 ? 18.632 1.117 -12.306 1.00 84.94 285 LEU A CA 1
ATOM 2221 C C . LEU A 1 285 ? 19.084 1.854 -13.569 1.00 84.94 285 LEU A C 1
ATOM 2223 O O . LEU A 1 285 ? 20.214 2.350 -13.627 1.00 84.94 285 LEU A O 1
ATOM 2227 N N . MET A 1 286 ? 18.194 1.962 -14.550 1.00 85.75 286 MET A N 1
ATOM 2228 C CA . MET A 1 286 ? 18.347 2.837 -15.705 1.00 85.75 286 MET A CA 1
ATOM 2229 C C . MET A 1 286 ? 17.612 4.145 -15.452 1.00 85.75 286 MET A C 1
ATOM 2231 O O . MET A 1 286 ? 16.450 4.151 -15.053 1.00 85.75 286 MET A O 1
ATOM 2235 N N . GLY A 1 287 ? 18.279 5.262 -15.717 1.00 86.88 287 GLY A N 1
ATOM 2236 C CA . GLY A 1 287 ? 17.628 6.560 -15.826 1.00 86.88 287 GLY A CA 1
ATOM 2237 C C . GLY A 1 287 ? 17.786 7.099 -17.233 1.00 86.88 287 GLY A C 1
ATOM 2238 O O . GLY A 1 287 ? 18.876 7.011 -17.799 1.00 86.88 287 GLY A O 1
ATOM 2239 N N . TYR A 1 288 ? 16.725 7.661 -17.805 1.00 84.62 288 TYR A N 1
ATOM 2240 C CA . TYR A 1 288 ? 16.782 8.279 -19.129 1.00 84.62 288 TYR A CA 1
ATOM 2241 C C . TYR A 1 288 ? 15.838 9.471 -19.252 1.00 84.62 288 TYR A C 1
ATOM 2243 O O . TYR A 1 288 ? 14.816 9.569 -18.576 1.00 84.62 288 TYR A O 1
ATOM 2251 N N . SER A 1 289 ? 16.202 10.401 -20.128 1.00 85.50 289 SER A N 1
ATOM 2252 C CA . SER A 1 289 ? 15.332 11.492 -20.534 1.00 85.50 289 SER A CA 1
ATOM 2253 C C . SER A 1 289 ? 14.233 10.983 -21.465 1.00 85.50 289 SER A C 1
ATOM 2255 O O . SER A 1 289 ? 14.520 10.371 -22.491 1.00 85.50 289 SER A O 1
ATOM 2257 N N . VAL A 1 290 ? 12.979 11.271 -21.142 1.00 80.75 290 VAL A N 1
ATOM 2258 C CA . VAL A 1 290 ? 11.813 10.856 -21.926 1.00 80.75 290 VAL A CA 1
ATOM 2259 C C . VAL A 1 290 ? 11.786 11.608 -23.255 1.00 80.75 290 VAL A C 1
ATOM 2261 O O . VAL A 1 290 ? 12.098 12.799 -23.319 1.00 80.75 290 VAL A O 1
ATOM 2264 N N . ILE A 1 291 ? 11.407 10.921 -24.332 1.00 80.69 291 ILE A N 1
ATOM 2265 C CA . ILE A 1 291 ? 11.166 11.519 -25.648 1.00 80.69 291 ILE A CA 1
ATOM 2266 C C . ILE A 1 291 ? 9.693 11.300 -25.990 1.00 80.69 291 ILE A C 1
ATOM 2268 O O . ILE A 1 291 ? 9.308 10.226 -26.437 1.00 80.69 291 ILE A O 1
ATOM 2272 N N . GLU A 1 292 ? 8.864 12.325 -25.786 1.00 68.56 292 GLU A N 1
ATOM 2273 C CA . GLU A 1 292 ? 7.418 12.236 -26.055 1.00 68.56 292 GLU A CA 1
ATOM 2274 C C . GLU A 1 292 ? 7.092 12.246 -27.556 1.00 68.56 292 GLU A C 1
ATOM 2276 O O . GLU A 1 292 ? 6.092 11.682 -27.996 1.00 68.56 292 GLU A O 1
ATOM 2281 N N . SER A 1 293 ? 7.914 12.922 -28.367 1.00 69.56 293 SER A N 1
ATOM 2282 C CA . SER A 1 293 ? 7.777 12.904 -29.822 1.00 69.56 293 SER A CA 1
ATOM 2283 C C . SER A 1 293 ? 9.070 13.312 -30.522 1.00 69.56 293 SER A C 1
ATOM 2285 O O . SER A 1 293 ? 9.843 14.119 -30.011 1.00 69.56 293 SER A O 1
ATOM 2287 N N . LEU A 1 294 ? 9.246 12.836 -31.753 1.00 71.88 294 LEU A N 1
ATOM 2288 C CA . LEU A 1 294 ? 10.284 13.309 -32.678 1.00 71.88 294 LEU A CA 1
ATOM 2289 C C . LEU A 1 294 ? 9.794 14.490 -33.534 1.00 71.88 294 LEU A C 1
ATOM 2291 O O . LEU A 1 294 ? 10.262 14.704 -34.652 1.00 71.88 294 LEU A O 1
ATOM 2295 N N . SER A 1 295 ? 8.800 15.237 -33.044 1.00 69.12 295 SER A N 1
ATOM 2296 C CA . SER A 1 295 ? 8.228 16.366 -33.777 1.00 69.12 295 SER A CA 1
ATOM 2297 C C . SER A 1 295 ? 9.287 17.455 -34.001 1.00 69.12 295 SER A C 1
ATOM 2299 O O . SER A 1 295 ? 10.077 17.728 -33.091 1.00 69.12 295 SER A O 1
ATOM 2301 N N . PRO A 1 296 ? 9.284 18.145 -35.158 1.00 61.09 296 PRO A N 1
ATOM 2302 C CA . PRO A 1 296 ? 10.169 19.283 -35.389 1.00 61.09 296 PRO A CA 1
ATOM 2303 C C . PRO A 1 296 ? 10.055 20.316 -34.256 1.00 61.09 296 PRO A C 1
ATOM 2305 O O . PRO A 1 296 ? 8.967 20.831 -33.997 1.00 61.09 296 PRO A O 1
ATOM 2308 N N . GLY A 1 297 ? 11.174 20.612 -33.586 1.00 64.38 297 GLY A N 1
ATOM 2309 C CA . GLY A 1 297 ? 11.239 21.526 -32.440 1.00 64.38 297 GLY A CA 1
ATOM 2310 C C . GLY A 1 297 ? 11.438 20.857 -31.075 1.00 64.38 297 GLY A C 1
ATOM 2311 O O . GLY A 1 297 ? 11.690 21.573 -30.105 1.00 64.38 297 GLY A O 1
ATOM 2312 N N . TYR A 1 298 ? 11.379 19.523 -30.979 1.00 75.56 298 TYR A N 1
ATOM 2313 C CA . TYR A 1 298 ? 11.817 18.813 -29.774 1.00 75.56 298 TYR A CA 1
ATOM 2314 C C . TYR A 1 298 ? 13.347 18.859 -29.665 1.00 75.56 298 TYR A C 1
ATOM 2316 O O . TYR A 1 298 ? 14.055 18.333 -30.523 1.00 75.56 298 TYR A O 1
ATOM 2324 N N . SER A 1 299 ? 13.867 19.514 -28.625 1.00 84.19 299 SER A N 1
ATOM 2325 C CA . SER A 1 299 ? 15.311 19.703 -28.452 1.00 84.19 299 SER A CA 1
ATOM 2326 C C . SER A 1 299 ? 15.922 18.595 -27.597 1.00 84.19 299 SER A C 1
ATOM 2328 O O . SER A 1 299 ? 15.566 18.426 -26.434 1.00 84.19 299 SER A O 1
ATOM 2330 N N . LEU A 1 300 ? 16.911 17.894 -28.150 1.00 84.75 300 LEU A N 1
ATOM 2331 C CA . LEU A 1 300 ? 17.647 16.805 -27.496 1.00 84.75 300 LEU A CA 1
ATOM 2332 C C . LEU A 1 300 ? 18.950 17.276 -26.832 1.00 84.75 300 LEU A C 1
ATOM 2334 O O . LEU A 1 300 ? 19.773 16.460 -26.420 1.00 84.75 300 LEU A O 1
ATOM 2338 N N . LYS A 1 301 ? 19.153 18.596 -26.713 1.00 80.75 301 LYS A N 1
ATOM 2339 C CA . LYS A 1 301 ? 20.398 19.220 -26.229 1.00 80.75 301 LYS A CA 1
ATOM 2340 C C . LYS A 1 301 ? 20.890 18.665 -24.886 1.00 80.75 301 LYS A C 1
ATOM 2342 O O . LYS A 1 301 ? 22.096 18.579 -24.673 1.00 80.75 301 LYS A O 1
ATOM 2347 N N . ASN A 1 302 ? 19.960 18.280 -24.013 1.00 78.62 302 ASN A N 1
ATOM 2348 C CA . ASN A 1 302 ? 20.242 17.785 -22.667 1.00 78.62 302 ASN A CA 1
ATOM 2349 C C . ASN A 1 302 ? 19.763 16.342 -22.461 1.00 78.62 302 ASN A C 1
ATOM 2351 O O . ASN A 1 302 ? 19.566 15.941 -21.321 1.00 78.62 302 ASN A O 1
ATOM 2355 N N . TYR A 1 303 ? 19.581 15.562 -23.534 1.00 85.12 303 TYR A N 1
ATOM 2356 C CA . TYR A 1 303 ? 19.266 14.142 -23.391 1.00 85.12 303 TYR A CA 1
ATOM 2357 C C . TYR A 1 303 ? 20.372 13.432 -22.607 1.00 85.12 303 TYR A C 1
ATOM 2359 O O . TYR A 1 303 ? 21.559 13.526 -22.955 1.00 85.12 303 TYR A O 1
ATOM 2367 N N . LYS A 1 304 ? 19.965 12.722 -21.556 1.00 85.94 304 LYS A N 1
ATOM 2368 C CA . LYS A 1 304 ? 20.827 11.913 -20.703 1.00 85.94 304 LYS A CA 1
ATOM 2369 C C . LYS A 1 304 ? 20.246 10.526 -20.549 1.00 85.94 304 LYS A C 1
ATOM 2371 O O . LYS A 1 304 ? 19.035 10.346 -20.475 1.00 85.94 304 LYS A O 1
ATOM 2376 N N . SER A 1 305 ? 21.140 9.560 -20.439 1.00 86.38 305 SER A N 1
ATOM 2377 C CA . SER A 1 305 ? 20.804 8.222 -19.998 1.00 86.38 305 SER A CA 1
ATOM 2378 C C . SER A 1 305 ? 21.979 7.624 -19.239 1.00 86.38 305 SER A C 1
ATOM 2380 O O . SER A 1 305 ? 23.136 7.924 -19.542 1.00 86.38 305 SER A O 1
ATOM 2382 N N . PHE A 1 306 ? 21.690 6.792 -18.250 1.00 86.25 306 PHE A N 1
ATOM 2383 C CA . PHE A 1 306 ? 22.688 6.073 -17.469 1.00 86.25 306 PHE A CA 1
ATOM 2384 C C . PHE A 1 306 ? 22.123 4.738 -16.989 1.00 86.25 306 PHE A C 1
ATOM 2386 O O . PHE A 1 306 ? 20.912 4.539 -16.968 1.00 86.25 306 PHE A O 1
ATOM 2393 N N . MET A 1 307 ? 23.022 3.855 -16.569 1.00 86.38 307 MET A N 1
ATOM 2394 C CA . MET A 1 307 ? 22.719 2.581 -15.927 1.00 86.38 307 MET A CA 1
ATOM 2395 C C . MET A 1 307 ? 23.624 2.452 -14.700 1.00 86.38 307 MET A C 1
ATOM 2397 O O . MET A 1 307 ? 24.795 2.828 -14.771 1.00 86.38 307 MET A O 1
ATOM 2401 N N . THR A 1 308 ? 23.109 1.968 -13.570 1.00 85.06 308 THR A N 1
ATOM 2402 C CA . THR A 1 308 ? 23.918 1.792 -12.354 1.00 85.06 308 THR A CA 1
ATOM 2403 C C . THR A 1 308 ? 23.373 0.706 -11.430 1.00 85.06 308 THR A C 1
ATOM 2405 O O . THR A 1 308 ? 22.167 0.519 -11.305 1.00 85.06 308 THR A O 1
ATOM 2408 N N . ASP A 1 309 ? 24.283 0.022 -10.743 1.00 83.62 309 ASP A N 1
ATOM 2409 C CA . ASP A 1 309 ? 24.033 -0.895 -9.622 1.00 83.62 309 ASP A CA 1
ATOM 2410 C C . ASP A 1 309 ? 24.457 -0.282 -8.265 1.00 83.62 309 ASP A C 1
ATOM 2412 O O . ASP A 1 309 ? 24.471 -0.946 -7.221 1.00 83.62 309 ASP A O 1
ATOM 2416 N N . GLN A 1 310 ? 24.850 0.996 -8.272 1.00 87.56 310 GLN A N 1
ATOM 2417 C CA . GLN A 1 310 ? 25.318 1.733 -7.102 1.00 87.56 310 GLN A CA 1
ATOM 2418 C C . GLN A 1 310 ? 24.269 2.702 -6.570 1.00 87.56 310 GLN A C 1
ATOM 2420 O O . GLN A 1 310 ? 23.496 3.283 -7.331 1.00 87.56 310 GLN A O 1
ATOM 2425 N N . ASP A 1 311 ? 24.311 2.924 -5.254 1.00 90.69 311 ASP A N 1
ATOM 2426 C CA . ASP A 1 311 ? 23.503 3.945 -4.587 1.00 90.69 311 ASP A CA 1
ATOM 2427 C C . ASP A 1 311 ? 23.789 5.335 -5.172 1.00 90.69 311 ASP A C 1
ATOM 2429 O O . ASP A 1 311 ? 24.940 5.702 -5.432 1.00 90.69 311 ASP A O 1
ATOM 2433 N N . ILE A 1 312 ? 22.732 6.124 -5.339 1.00 91.94 312 ILE A N 1
ATOM 2434 C CA . ILE A 1 312 ? 22.764 7.447 -5.954 1.00 91.94 312 ILE A CA 1
ATOM 2435 C C . ILE A 1 312 ? 22.391 8.486 -4.891 1.00 91.94 312 ILE A C 1
ATOM 2437 O O . ILE A 1 312 ? 21.205 8.697 -4.639 1.00 91.94 312 ILE A O 1
ATOM 2441 N N . PRO A 1 313 ? 23.361 9.164 -4.253 1.00 91.75 313 PRO A N 1
ATOM 2442 C CA . PRO A 1 313 ? 23.069 10.178 -3.238 1.00 91.75 313 PRO A CA 1
ATOM 2443 C C . PRO A 1 313 ? 22.536 11.497 -3.821 1.00 91.75 313 PRO A C 1
ATOM 2445 O O . PRO A 1 313 ? 21.930 12.271 -3.085 1.00 91.75 313 PRO A O 1
ATOM 2448 N N . ASP A 1 314 ? 22.764 11.749 -5.109 1.00 91.50 314 ASP A N 1
ATOM 2449 C CA . ASP A 1 314 ? 22.372 12.964 -5.834 1.00 91.50 314 ASP A CA 1
ATOM 2450 C C . ASP A 1 314 ? 21.974 12.567 -7.261 1.00 91.50 314 ASP A C 1
ATOM 2452 O O . ASP A 1 314 ? 22.801 12.525 -8.174 1.00 91.50 314 ASP A O 1
ATOM 2456 N N . LEU A 1 315 ? 20.707 12.189 -7.426 1.00 88.69 315 LEU A N 1
ATOM 2457 C CA . LEU A 1 315 ? 20.132 11.809 -8.715 1.00 88.69 315 LEU A CA 1
ATOM 2458 C C . LEU A 1 315 ? 20.073 12.982 -9.715 1.00 88.69 315 LEU A C 1
ATOM 2460 O O . LEU A 1 315 ? 20.403 12.755 -10.882 1.00 88.69 315 LEU A O 1
ATOM 2464 N N . PRO A 1 316 ? 19.728 14.224 -9.311 1.00 87.44 316 PRO A N 1
ATOM 2465 C CA . PRO A 1 316 ? 19.735 15.370 -10.217 1.00 87.44 316 PRO A CA 1
ATOM 2466 C C . PRO A 1 316 ? 21.072 15.567 -10.937 1.00 87.44 316 PRO A C 1
ATOM 2468 O O . PRO A 1 316 ? 21.081 15.849 -12.135 1.00 87.44 316 PRO A O 1
ATOM 2471 N N . SER A 1 317 ? 22.208 15.337 -10.268 1.00 87.88 317 SER A N 1
ATOM 2472 C CA . SER A 1 317 ? 23.530 15.475 -10.898 1.00 87.88 317 SER A CA 1
ATOM 2473 C C . SER A 1 317 ? 23.768 14.561 -12.110 1.00 87.88 317 SER A C 1
ATOM 2475 O O . SER A 1 317 ? 24.519 14.938 -13.013 1.00 87.88 317 SER A O 1
ATOM 2477 N N . TYR A 1 318 ? 23.111 13.396 -12.177 1.00 86.25 318 TYR A N 1
ATOM 2478 C CA . TYR A 1 318 ? 23.223 12.460 -13.305 1.00 86.25 318 TYR A CA 1
ATOM 2479 C C . TYR A 1 318 ? 22.497 12.974 -14.552 1.00 86.25 318 TYR A C 1
ATOM 2481 O O . TYR A 1 318 ? 22.928 12.719 -15.680 1.00 86.25 318 TYR A O 1
ATOM 2489 N N . PHE A 1 319 ? 21.425 13.741 -14.354 1.00 81.31 319 PHE A N 1
ATOM 2490 C CA . PHE A 1 319 ? 20.689 14.398 -15.428 1.00 81.31 319 PHE A CA 1
ATOM 2491 C C . PHE A 1 319 ? 21.255 15.802 -15.739 1.00 81.31 319 PHE A C 1
ATOM 2493 O O . PHE A 1 319 ? 21.188 16.262 -16.879 1.00 81.31 319 PHE A O 1
ATOM 2500 N N . GLY A 1 320 ? 21.916 16.461 -14.784 1.00 78.56 320 GLY A N 1
ATOM 2501 C CA . GLY A 1 320 ? 22.485 17.802 -14.952 1.00 78.56 320 GLY A CA 1
ATOM 2502 C C . GLY A 1 320 ? 21.397 18.866 -15.140 1.00 78.56 320 GLY A C 1
ATOM 2503 O O . GLY A 1 320 ? 20.328 18.768 -14.548 1.00 78.56 320 GLY A O 1
ATOM 2504 N N . ASP A 1 321 ? 21.633 19.857 -16.008 1.00 69.75 321 ASP A N 1
ATOM 2505 C CA . ASP A 1 321 ? 20.654 20.910 -16.359 1.00 69.75 321 ASP A CA 1
ATOM 2506 C C . ASP A 1 321 ? 19.509 20.387 -17.267 1.00 69.75 321 ASP A C 1
ATOM 2508 O O . ASP A 1 321 ? 19.053 21.061 -18.200 1.00 69.75 321 ASP A O 1
ATOM 2512 N N . CYS A 1 322 ? 19.101 19.131 -17.088 1.00 63.25 322 CYS A N 1
ATOM 2513 C CA . CYS A 1 322 ? 18.071 18.490 -17.889 1.00 63.25 322 CYS A CA 1
ATOM 2514 C C . CYS A 1 322 ? 16.712 19.145 -17.622 1.00 63.25 322 CYS A C 1
ATOM 2516 O O . CYS A 1 322 ? 16.157 19.021 -16.537 1.00 63.25 322 CYS A O 1
ATOM 2518 N N . ASN A 1 323 ? 16.168 19.825 -18.633 1.00 65.31 323 ASN A N 1
ATOM 2519 C CA . ASN A 1 323 ? 14.838 20.444 -18.582 1.00 65.31 323 ASN A CA 1
ATOM 2520 C C . ASN A 1 323 ? 13.757 19.572 -19.245 1.00 65.31 323 ASN A C 1
ATOM 2522 O O . ASN A 1 323 ? 12.657 20.058 -19.502 1.00 65.31 323 ASN A O 1
ATOM 2526 N N . ILE A 1 324 ? 14.084 18.326 -19.592 1.00 69.69 324 ILE A N 1
ATOM 2527 C CA . ILE A 1 324 ? 13.135 17.361 -20.158 1.00 69.69 324 ILE A CA 1
ATOM 2528 C C . ILE A 1 324 ? 12.734 16.346 -19.081 1.00 69.69 324 ILE A C 1
ATOM 2530 O O . ILE A 1 324 ? 13.555 16.049 -18.204 1.00 69.69 324 ILE A O 1
ATOM 2534 N N . PRO A 1 325 ? 11.491 15.826 -19.116 1.00 76.19 325 PRO A N 1
ATOM 2535 C CA . PRO A 1 325 ? 11.058 14.782 -18.195 1.00 76.19 325 PRO A CA 1
ATOM 2536 C C . PRO A 1 325 ? 12.029 13.601 -18.220 1.00 76.19 325 PRO A C 1
ATOM 2538 O O . PRO A 1 325 ? 12.619 13.292 -19.255 1.00 76.19 325 PRO A O 1
ATOM 2541 N N . CYS A 1 326 ? 12.229 12.971 -17.069 1.00 79.75 326 CYS A N 1
ATOM 2542 C CA . CYS A 1 326 ? 13.136 11.840 -16.915 1.00 79.75 326 CYS A CA 1
ATOM 2543 C C . CYS A 1 326 ? 12.423 10.721 -16.163 1.00 79.75 326 CYS A C 1
ATOM 2545 O O . CYS A 1 326 ? 11.721 11.003 -15.190 1.00 79.75 326 CYS A O 1
ATOM 2547 N N . ASP A 1 327 ? 12.663 9.484 -16.582 1.00 81.75 327 ASP A N 1
ATOM 2548 C CA . ASP A 1 327 ? 12.087 8.281 -15.986 1.00 81.75 327 ASP A CA 1
ATOM 2549 C C . ASP A 1 327 ? 13.182 7.381 -15.404 1.00 81.75 327 ASP A C 1
ATOM 2551 O O . ASP A 1 327 ? 14.364 7.485 -15.760 1.00 81.75 327 ASP A O 1
ATOM 2555 N N . LEU A 1 328 ? 12.765 6.513 -14.479 1.00 83.62 328 LEU A N 1
ATOM 2556 C CA . LEU A 1 328 ? 13.585 5.452 -13.904 1.00 83.62 328 LEU A CA 1
ATOM 2557 C C . LEU A 1 328 ? 12.948 4.098 -14.187 1.00 83.62 328 LEU A C 1
ATOM 2559 O O . LEU A 1 328 ? 11.749 3.909 -13.964 1.00 83.62 328 LEU A O 1
ATOM 2563 N N . VAL A 1 329 ? 13.784 3.154 -14.601 1.00 81.56 329 VAL A N 1
ATOM 2564 C CA . VAL A 1 329 ? 13.406 1.777 -14.915 1.00 81.56 329 VAL A CA 1
ATOM 2565 C C . VAL A 1 329 ? 14.363 0.815 -14.223 1.00 81.56 329 VAL A C 1
ATOM 2567 O O . VAL A 1 329 ? 15.568 1.066 -14.154 1.00 81.56 329 VAL A O 1
ATOM 2570 N N . TRP A 1 330 ? 13.831 -0.285 -13.695 1.00 80.12 330 TRP A N 1
ATOM 2571 C CA . TRP A 1 330 ? 14.646 -1.409 -13.246 1.00 80.12 330 TRP A CA 1
ATOM 2572 C C . TRP A 1 330 ? 14.843 -2.442 -14.356 1.00 80.12 330 TRP A C 1
ATOM 2574 O O . TRP A 1 330 ? 13.862 -2.914 -14.924 1.00 80.12 330 TRP A O 1
ATOM 2584 N N . HIS A 1 331 ? 16.091 -2.857 -14.570 1.00 78.19 331 HIS A N 1
ATOM 2585 C CA . HIS A 1 331 ? 16.467 -3.978 -15.432 1.00 78.19 331 HIS A CA 1
ATOM 2586 C C . HIS A 1 331 ? 16.996 -5.138 -14.592 1.00 78.19 331 HIS A C 1
ATOM 2588 O O . HIS A 1 331 ? 17.897 -4.949 -13.772 1.00 78.19 331 HIS A O 1
ATOM 2594 N N . ALA A 1 332 ? 16.455 -6.340 -14.771 1.00 73.38 332 ALA A N 1
ATOM 2595 C CA . ALA A 1 332 ? 16.944 -7.533 -14.080 1.00 73.38 332 ALA A CA 1
ATOM 2596 C C . ALA A 1 332 ? 18.241 -8.076 -14.732 1.00 73.38 332 ALA A C 1
ATOM 2598 O O . ALA A 1 332 ? 18.516 -7.837 -15.899 1.00 73.38 332 ALA A O 1
ATOM 2599 N N . ASP A 1 333 ? 19.092 -8.786 -13.988 1.00 69.06 333 ASP A N 1
ATOM 2600 C CA . ASP A 1 333 ? 20.411 -9.263 -14.457 1.00 69.06 333 ASP A CA 1
ATOM 2601 C C . ASP A 1 333 ? 20.342 -10.436 -15.445 1.00 69.06 333 ASP A C 1
ATOM 2603 O O . ASP A 1 333 ? 21.352 -10.785 -16.063 1.00 69.06 333 ASP A O 1
ATOM 2607 N N . ASP A 1 334 ? 19.190 -11.095 -15.570 1.00 63.28 334 ASP A N 1
ATOM 2608 C CA . ASP A 1 334 ? 18.938 -12.039 -16.659 1.00 63.28 334 ASP A CA 1
ATOM 2609 C C . ASP A 1 334 ? 18.693 -11.330 -17.999 1.00 63.28 334 ASP A C 1
ATOM 2611 O O . ASP A 1 334 ? 18.791 -11.962 -19.056 1.00 63.28 334 ASP A O 1
ATOM 2615 N N . GLU A 1 335 ? 18.486 -10.014 -17.967 1.00 71.06 335 GLU A N 1
ATOM 2616 C CA . GLU A 1 335 ? 18.475 -9.153 -19.136 1.00 71.06 335 GLU A CA 1
ATOM 2617 C C . GLU A 1 335 ? 19.891 -8.740 -19.547 1.00 71.06 335 GLU A C 1
ATOM 2619 O O . GLU A 1 335 ? 20.814 -8.581 -18.741 1.00 71.06 335 GLU A O 1
ATOM 2624 N N . CYS A 1 336 ? 20.082 -8.547 -20.850 1.00 76.56 336 CYS A N 1
ATOM 2625 C CA . CYS A 1 336 ? 21.362 -8.116 -21.392 1.00 76.56 336 CYS A CA 1
ATOM 2626 C C . CYS A 1 336 ? 21.227 -6.724 -21.997 1.00 76.56 336 CYS A C 1
ATOM 2628 O O . CYS A 1 336 ? 20.770 -6.591 -23.127 1.00 76.56 336 CYS A O 1
ATOM 2630 N N . ASP A 1 337 ? 21.709 -5.716 -21.270 1.00 83.50 337 ASP A N 1
ATOM 2631 C CA . ASP A 1 337 ? 21.666 -4.323 -21.712 1.00 83.50 337 ASP A CA 1
ATOM 2632 C C . ASP A 1 337 ? 22.733 -4.004 -22.753 1.00 83.50 337 ASP A C 1
ATOM 2634 O O . ASP A 1 337 ? 23.937 -4.144 -22.493 1.00 83.50 337 ASP A O 1
ATOM 2638 N N . VAL A 1 338 ? 22.292 -3.526 -23.917 1.00 85.62 338 VAL A N 1
ATOM 2639 C CA . VAL A 1 338 ? 23.171 -3.171 -25.034 1.00 85.62 338 VAL A CA 1
ATOM 2640 C C . VAL A 1 338 ? 23.036 -1.703 -25.416 1.00 85.62 338 VAL A C 1
ATOM 2642 O O . VAL A 1 338 ? 21.966 -1.204 -25.767 1.00 85.62 338 VAL A O 1
ATOM 2645 N N . TRP A 1 339 ? 24.185 -1.040 -25.440 1.00 89.19 339 TRP A N 1
ATOM 2646 C CA . TRP A 1 339 ? 24.373 0.326 -25.893 1.00 89.19 339 TRP A CA 1
ATOM 2647 C C . TRP A 1 339 ? 25.102 0.350 -27.239 1.00 89.19 339 TRP A C 1
ATOM 2649 O O . TRP A 1 339 ? 26.147 -0.279 -27.399 1.00 89.19 339 TRP A O 1
ATOM 2659 N N . ILE A 1 340 ? 24.616 1.130 -28.202 1.00 86.62 340 ILE A N 1
ATOM 2660 C CA . ILE A 1 340 ? 25.361 1.498 -29.406 1.00 86.62 340 ILE A CA 1
ATOM 2661 C C . ILE A 1 340 ? 26.061 2.834 -29.179 1.00 86.62 340 ILE A C 1
ATOM 2663 O O . ILE A 1 340 ? 25.430 3.881 -29.038 1.00 86.62 340 ILE A O 1
ATOM 2667 N N . LYS A 1 341 ? 27.388 2.812 -29.231 1.00 89.12 341 LYS A N 1
ATOM 2668 C CA . LYS A 1 341 ? 28.211 4.011 -29.342 1.00 89.12 341 LYS A CA 1
ATOM 2669 C C . LYS A 1 341 ? 28.319 4.426 -30.805 1.00 89.12 341 LYS A C 1
ATOM 2671 O O . LYS A 1 341 ? 28.818 3.667 -31.637 1.00 89.12 341 LYS A O 1
ATOM 2676 N N . VAL A 1 342 ? 27.900 5.649 -31.112 1.00 85.69 342 VAL A N 1
ATOM 2677 C CA . VAL A 1 342 ? 27.962 6.202 -32.470 1.00 85.69 342 VAL A CA 1
ATOM 2678 C C . VAL A 1 342 ? 29.354 6.782 -32.723 1.00 85.69 342 VAL A C 1
ATOM 2680 O O . VAL A 1 342 ? 29.744 7.776 -32.113 1.00 85.69 342 VAL A O 1
ATOM 2683 N N . ALA A 1 343 ? 30.113 6.164 -33.626 1.00 86.06 343 ALA A N 1
ATOM 2684 C CA . ALA A 1 343 ? 31.451 6.595 -34.032 1.00 86.06 343 ALA A CA 1
ATOM 2685 C C . ALA A 1 343 ? 31.548 6.780 -35.557 1.00 86.06 343 ALA A C 1
ATOM 2687 O O . ALA A 1 343 ? 32.558 6.444 -36.173 1.00 86.06 343 ALA A O 1
ATOM 2688 N N . THR A 1 344 ? 30.485 7.315 -36.158 1.00 77.56 344 THR A N 1
ATOM 2689 C CA . THR A 1 344 ? 30.472 7.726 -37.567 1.00 77.56 344 THR A CA 1
ATOM 2690 C C . THR A 1 344 ? 31.343 8.963 -37.800 1.00 77.56 344 THR A C 1
ATOM 2692 O O . THR A 1 344 ? 31.406 9.882 -36.976 1.00 77.56 344 THR A O 1
ATOM 2695 N N . THR A 1 345 ? 32.008 8.999 -38.950 1.00 78.81 345 THR A N 1
ATOM 2696 C CA . THR A 1 345 ? 32.694 10.188 -39.472 1.00 78.81 345 THR A CA 1
ATOM 2697 C C . THR A 1 345 ? 31.797 11.033 -40.382 1.00 78.81 345 THR A C 1
ATOM 2699 O O . THR A 1 345 ? 32.136 12.177 -40.698 1.00 78.81 345 THR A O 1
ATOM 2702 N N . ASN A 1 346 ? 30.636 10.507 -40.778 1.00 79.88 346 ASN A N 1
ATOM 2703 C CA . ASN A 1 346 ? 29.638 11.189 -41.584 1.00 79.88 346 ASN A CA 1
ATOM 2704 C C . ASN A 1 346 ? 28.706 12.038 -40.712 1.00 79.88 346 ASN A C 1
ATOM 2706 O O . ASN A 1 346 ? 27.911 11.547 -39.911 1.00 79.88 346 ASN A O 1
ATOM 2710 N N . THR A 1 347 ? 28.743 13.352 -40.922 1.00 80.19 347 THR A N 1
ATOM 2711 C CA . THR A 1 347 ? 27.929 14.299 -40.151 1.00 80.19 347 THR A CA 1
ATOM 2712 C C . THR A 1 3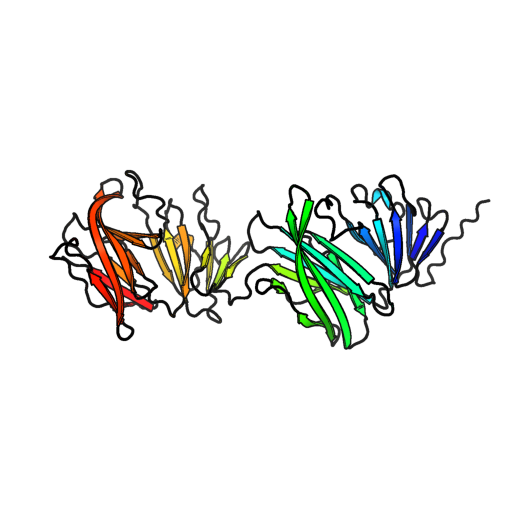47 ? 26.430 14.050 -40.287 1.00 80.19 347 THR A C 1
ATOM 2714 O O . THR A 1 347 ? 25.696 14.344 -39.346 1.00 80.19 347 THR A O 1
ATOM 2717 N N . ASN A 1 348 ? 25.981 13.471 -41.407 1.00 82.69 348 ASN A N 1
ATOM 2718 C CA . ASN A 1 348 ? 24.569 13.178 -41.667 1.00 82.69 348 ASN A CA 1
ATOM 2719 C C . ASN A 1 348 ? 24.036 11.971 -40.880 1.00 82.69 348 ASN A C 1
ATOM 2721 O O . ASN A 1 348 ? 22.829 11.752 -40.896 1.00 82.69 348 ASN A O 1
ATOM 2725 N N . TYR A 1 349 ? 24.911 11.197 -40.228 1.00 83.44 349 TYR A N 1
ATOM 2726 C CA . TYR A 1 349 ? 24.585 9.986 -39.460 1.00 83.44 349 TYR A CA 1
ATOM 2727 C C . TYR A 1 349 ? 25.014 10.089 -37.991 1.00 83.44 349 TYR A C 1
ATOM 2729 O O . TYR A 1 349 ? 25.098 9.093 -37.278 1.00 83.44 349 TYR A O 1
ATOM 2737 N N . SER A 1 350 ? 25.312 11.306 -37.536 1.00 83.25 350 SER A N 1
ATOM 2738 C CA . SER A 1 350 ? 25.861 11.592 -36.208 1.00 83.25 350 SER A CA 1
ATOM 2739 C C . SER A 1 350 ? 24.892 11.340 -35.047 1.00 83.25 350 SER A C 1
ATOM 2741 O O . SER A 1 350 ? 25.305 11.438 -33.888 1.00 83.25 350 SER A O 1
ATOM 2743 N N . ALA A 1 351 ? 23.630 11.018 -35.342 1.00 84.69 351 ALA A N 1
ATOM 2744 C CA . ALA A 1 351 ? 22.587 10.738 -34.373 1.00 84.69 351 ALA A CA 1
ATOM 2745 C C . ALA A 1 351 ? 21.711 9.551 -34.799 1.00 84.69 351 ALA A C 1
ATOM 2747 O O . ALA A 1 351 ? 21.412 9.367 -35.982 1.00 84.69 351 ALA A O 1
ATOM 2748 N N . LEU A 1 352 ? 21.265 8.783 -33.809 1.00 88.50 352 LEU A N 1
ATOM 2749 C CA . LEU A 1 352 ? 20.393 7.628 -33.968 1.00 88.50 352 LEU A CA 1
ATOM 2750 C C . LEU A 1 352 ? 19.215 7.706 -32.998 1.00 88.50 352 LEU A C 1
ATOM 2752 O O . LEU A 1 352 ? 19.355 8.190 -31.873 1.00 88.50 352 LEU A O 1
ATOM 2756 N N . VAL A 1 353 ? 18.086 7.147 -33.418 1.00 83.81 353 VAL A N 1
ATOM 2757 C CA . VAL A 1 353 ? 16.921 6.908 -32.567 1.00 83.81 353 VAL A CA 1
ATOM 2758 C C . VAL A 1 353 ? 16.524 5.444 -32.678 1.00 83.81 353 VAL A C 1
ATOM 2760 O O . VAL A 1 353 ? 16.378 4.936 -33.786 1.00 83.81 353 VAL A O 1
ATOM 2763 N N . SER A 1 354 ? 16.340 4.781 -31.542 1.00 86.00 354 SER A N 1
ATOM 2764 C CA . SER A 1 354 ? 15.792 3.427 -31.457 1.00 86.00 354 SER A CA 1
ATOM 2765 C C . SER A 1 354 ? 14.340 3.501 -31.020 1.00 86.00 354 SER A C 1
ATOM 2767 O O . SER A 1 354 ? 14.026 4.263 -30.107 1.00 86.00 354 SER A O 1
ATOM 2769 N N . ILE A 1 355 ? 13.479 2.715 -31.663 1.00 82.44 355 ILE A N 1
ATOM 2770 C CA . ILE A 1 355 ? 12.065 2.590 -31.310 1.00 82.44 355 ILE A CA 1
ATOM 2771 C C . ILE A 1 355 ? 11.726 1.111 -31.119 1.00 82.44 355 ILE A C 1
ATOM 2773 O O . ILE A 1 355 ? 11.891 0.308 -32.050 1.00 82.44 355 ILE A O 1
ATOM 2777 N N . TYR A 1 356 ? 11.221 0.767 -29.933 1.00 79.94 356 TYR A N 1
ATOM 2778 C CA . TYR A 1 356 ? 10.745 -0.572 -29.581 1.00 79.94 356 TYR A CA 1
ATOM 2779 C C . TYR A 1 356 ? 9.566 -0.487 -28.614 1.00 79.94 356 TYR A C 1
ATOM 2781 O O . TYR A 1 356 ? 9.671 0.192 -27.606 1.00 79.94 356 TYR A O 1
ATOM 2789 N N . ALA A 1 357 ? 8.457 -1.168 -28.927 1.00 71.19 357 ALA A N 1
ATOM 2790 C CA . ALA A 1 357 ? 7.261 -1.235 -28.074 1.00 71.19 357 ALA A CA 1
ATOM 2791 C C . ALA A 1 357 ? 6.819 0.129 -27.482 1.00 71.19 357 ALA A C 1
ATOM 2793 O O . ALA A 1 357 ? 6.449 0.208 -26.319 1.00 71.19 357 ALA A O 1
ATOM 2794 N N . ASP A 1 358 ? 6.862 1.184 -28.308 1.00 68.69 358 ASP A N 1
ATOM 2795 C CA . ASP A 1 358 ? 6.546 2.588 -27.979 1.00 68.69 358 ASP A CA 1
ATOM 2796 C C . ASP A 1 358 ? 7.591 3.355 -27.139 1.00 68.69 358 ASP A C 1
ATOM 2798 O O . ASP A 1 358 ? 7.427 4.551 -26.895 1.00 68.69 358 ASP A O 1
ATOM 2802 N N . GLU A 1 359 ? 8.718 2.734 -26.795 1.00 76.62 359 GLU A N 1
ATOM 2803 C CA . GLU A 1 359 ? 9.860 3.393 -26.157 1.00 76.62 359 GLU A CA 1
ATOM 2804 C C . GLU A 1 359 ? 10.814 3.980 -27.195 1.00 76.62 359 GLU A C 1
ATOM 2806 O O . GLU A 1 359 ? 11.133 3.346 -28.207 1.00 76.62 359 GLU A O 1
ATOM 2811 N N . ILE A 1 360 ? 11.283 5.203 -26.935 1.00 82.88 360 ILE A N 1
ATOM 2812 C CA . ILE A 1 360 ? 12.162 5.954 -27.830 1.00 82.88 360 ILE A CA 1
ATOM 2813 C C . ILE A 1 360 ? 13.460 6.280 -27.096 1.00 82.88 360 ILE A C 1
ATOM 2815 O O . ILE A 1 360 ? 13.464 7.047 -26.135 1.00 82.88 360 ILE A O 1
ATOM 2819 N N . TYR A 1 361 ? 14.574 5.759 -27.607 1.00 86.44 361 TYR A N 1
ATOM 2820 C CA . TYR A 1 361 ? 15.911 6.046 -27.091 1.00 86.44 361 TYR A CA 1
ATOM 2821 C C . TYR A 1 361 ? 16.724 6.827 -28.110 1.00 86.44 361 TYR A C 1
ATOM 2823 O O . TYR A 1 361 ? 16.610 6.605 -29.316 1.00 86.44 361 TYR A O 1
ATOM 2831 N N . PHE A 1 362 ? 17.585 7.716 -27.626 1.00 88.25 362 PHE A N 1
ATOM 2832 C CA . PHE A 1 362 ? 18.433 8.554 -28.466 1.00 88.25 362 PHE A CA 1
ATOM 2833 C C . PHE A 1 362 ? 19.918 8.300 -28.213 1.00 88.25 362 PHE A C 1
ATOM 2835 O O . PHE A 1 362 ? 20.348 8.142 -27.072 1.00 88.25 362 PHE A O 1
ATOM 2842 N N . GLY A 1 363 ? 20.713 8.316 -29.283 1.00 87.31 363 GLY A N 1
ATOM 2843 C CA . GLY A 1 363 ? 22.170 8.315 -29.213 1.00 87.31 363 GLY A CA 1
ATOM 2844 C C . GLY A 1 363 ? 22.801 9.253 -30.235 1.00 87.31 363 GLY A C 1
ATOM 2845 O O . GLY A 1 363 ? 22.219 9.587 -31.264 1.00 87.31 363 GLY A O 1
ATOM 2846 N N . SER A 1 364 ? 24.020 9.685 -29.943 1.00 86.56 364 SER A N 1
ATOM 2847 C CA . SER A 1 364 ? 24.827 10.578 -30.769 1.00 86.56 364 SER A CA 1
ATOM 2848 C C . SER A 1 364 ? 26.319 10.305 -30.560 1.00 86.56 364 SER A C 1
ATOM 2850 O O . SER A 1 364 ? 26.710 9.402 -29.824 1.00 86.56 364 SER A O 1
ATOM 2852 N N . SER A 1 365 ? 27.196 11.114 -31.152 1.00 79.19 365 SER A N 1
ATOM 2853 C CA . SER A 1 365 ? 28.641 11.035 -30.884 1.00 79.19 365 SER A CA 1
ATOM 2854 C C . SER A 1 365 ? 29.030 11.263 -29.412 1.00 79.19 365 SER A C 1
ATOM 2856 O O . SER A 1 365 ? 30.143 10.920 -29.011 1.00 79.19 365 SER A O 1
ATOM 2858 N N . THR A 1 366 ? 28.135 11.835 -28.600 1.00 78.00 366 THR A N 1
ATOM 2859 C CA . THR A 1 366 ? 28.365 12.116 -27.174 1.00 78.00 366 THR A CA 1
ATOM 2860 C C . THR A 1 366 ? 27.521 11.264 -26.232 1.00 78.00 366 THR A C 1
ATOM 2862 O O . THR A 1 366 ? 27.784 11.283 -25.034 1.00 78.00 366 THR A O 1
ATOM 2865 N N . ASN A 1 367 ? 26.526 10.540 -26.747 1.00 80.94 367 ASN A N 1
ATOM 2866 C CA . ASN A 1 367 ? 25.587 9.736 -25.966 1.00 80.94 367 ASN A CA 1
ATOM 2867 C C . ASN A 1 367 ? 25.412 8.370 -26.625 1.00 80.94 367 ASN A C 1
ATOM 2869 O O . ASN A 1 367 ? 25.183 8.289 -27.828 1.00 80.94 367 ASN A O 1
ATOM 2873 N N . ASN A 1 368 ? 25.461 7.290 -25.856 1.00 84.81 368 ASN A N 1
ATOM 2874 C CA . ASN A 1 368 ? 25.187 5.980 -26.430 1.00 84.81 368 ASN A CA 1
ATOM 2875 C C . ASN A 1 368 ? 23.675 5.792 -26.627 1.00 84.81 368 ASN A C 1
ATOM 2877 O O . ASN A 1 368 ? 22.884 6.196 -25.780 1.00 84.81 368 ASN A O 1
ATOM 2881 N N . LEU A 1 369 ? 23.287 5.152 -27.726 1.00 85.38 369 LEU A N 1
ATOM 2882 C CA . LEU A 1 369 ? 21.915 4.726 -27.982 1.00 85.38 369 LEU A CA 1
ATOM 2883 C C . LEU A 1 369 ? 21.633 3.421 -27.231 1.00 85.38 369 LEU A C 1
ATOM 2885 O O . LEU A 1 369 ? 22.396 2.475 -27.386 1.00 85.38 369 LEU A O 1
ATOM 2889 N N . TYR A 1 370 ? 20.533 3.320 -26.493 1.00 85.75 370 TYR A N 1
ATOM 2890 C CA . TYR A 1 370 ? 20.087 2.043 -25.928 1.00 85.75 370 TYR A CA 1
ATOM 2891 C C . TYR A 1 370 ? 19.267 1.241 -26.951 1.00 85.75 370 TYR A C 1
ATOM 2893 O O . TYR A 1 370 ? 18.402 1.807 -27.624 1.00 85.75 370 TYR A O 1
ATOM 2901 N N . ILE A 1 371 ? 19.544 -0.061 -27.095 1.00 77.88 371 ILE A N 1
ATOM 2902 C CA . ILE A 1 371 ? 18.862 -0.932 -28.073 1.00 77.88 371 ILE A CA 1
ATOM 2903 C C . ILE A 1 371 ? 18.512 -2.334 -27.564 1.00 77.88 371 ILE A C 1
ATOM 2905 O O . ILE A 1 371 ? 18.224 -3.206 -28.379 1.00 77.88 371 ILE A O 1
ATOM 2909 N N . GLY A 1 372 ? 18.510 -2.581 -26.256 1.00 68.06 372 GLY A N 1
ATOM 2910 C CA . GLY A 1 372 ? 17.782 -3.747 -25.769 1.00 68.06 372 GLY A CA 1
ATOM 2911 C C . GLY A 1 372 ? 18.209 -4.302 -24.428 1.00 68.06 372 GLY A C 1
ATOM 2912 O O . GLY A 1 372 ? 19.374 -4.207 -24.056 1.00 68.06 372 GLY A O 1
ATOM 2913 N N . HIS A 1 373 ? 17.212 -4.920 -23.798 1.00 71.19 373 HIS A N 1
ATOM 2914 C CA . HIS A 1 373 ? 17.252 -5.829 -22.652 1.00 71.19 373 HIS A CA 1
ATOM 2915 C C . HIS A 1 373 ? 16.795 -7.251 -23.058 1.00 71.19 373 HIS A C 1
ATOM 2917 O O . HIS A 1 373 ? 17.242 -8.236 -22.470 1.00 71.19 373 HIS A O 1
ATOM 2923 N N . ILE A 1 374 ? 15.971 -7.387 -24.117 1.00 67.56 374 ILE A N 1
ATOM 2924 C CA . ILE A 1 374 ? 15.335 -8.650 -24.549 1.00 67.56 374 ILE A CA 1
ATOM 2925 C C . ILE A 1 374 ? 15.980 -9.225 -25.817 1.00 67.56 374 ILE A C 1
ATOM 2927 O O . ILE A 1 374 ? 15.899 -8.644 -26.901 1.00 67.56 374 ILE A O 1
ATOM 2931 N N . SER A 1 375 ? 16.548 -10.430 -25.710 1.00 76.38 375 SER A N 1
ATOM 2932 C CA . SER A 1 375 ? 17.074 -11.175 -26.864 1.00 76.38 375 SER A CA 1
ATOM 2933 C C . SER A 1 375 ? 15.969 -11.538 -27.865 1.00 76.38 375 SER A C 1
ATOM 2935 O O . SER A 1 375 ? 14.898 -12.006 -27.485 1.00 76.38 375 SER A O 1
ATOM 2937 N N . GLY A 1 376 ? 16.265 -11.418 -29.160 1.00 74.94 376 GLY A N 1
ATOM 2938 C CA . GLY A 1 376 ? 15.348 -11.703 -30.268 1.00 74.94 376 GLY A CA 1
ATOM 2939 C C . GLY A 1 376 ? 14.477 -10.513 -30.687 1.00 74.94 376 GLY A C 1
ATOM 2940 O O . GLY A 1 376 ? 13.641 -10.654 -31.583 1.00 74.94 376 GLY A O 1
ATOM 2941 N N . GLY A 1 377 ? 14.658 -9.345 -30.059 1.00 78.94 377 GLY A N 1
ATOM 2942 C CA . GLY A 1 377 ? 13.951 -8.113 -30.399 1.00 78.94 377 GLY A CA 1
ATOM 2943 C C . GLY A 1 377 ? 14.393 -7.522 -31.742 1.00 78.94 377 GLY A C 1
ATOM 2944 O O . GLY A 1 377 ? 15.576 -7.535 -32.093 1.00 78.94 377 GLY A O 1
ATOM 2945 N N . SER A 1 378 ? 13.431 -6.974 -32.491 1.00 85.62 378 SER A N 1
ATOM 2946 C CA . SER A 1 378 ? 13.673 -6.172 -33.695 1.00 85.62 378 SER A CA 1
ATOM 2947 C C . SER A 1 378 ? 13.436 -4.701 -33.373 1.00 85.62 378 SER A C 1
ATOM 2949 O O . SER A 1 378 ? 12.319 -4.315 -33.034 1.00 85.62 378 SER A O 1
ATOM 2951 N N . TYR A 1 379 ? 14.468 -3.884 -33.545 1.00 87.50 379 TYR A N 1
ATOM 2952 C CA . TYR A 1 379 ? 14.470 -2.465 -33.210 1.00 87.50 379 TYR A CA 1
ATOM 2953 C C . TYR A 1 379 ? 14.444 -1.638 -34.488 1.00 87.50 379 TYR A C 1
ATOM 2955 O O . TYR A 1 379 ? 15.256 -1.856 -35.395 1.00 87.50 379 TYR A O 1
ATOM 2963 N N . THR A 1 380 ? 13.519 -0.680 -34.564 1.00 89.44 380 THR A N 1
ATOM 2964 C CA . THR A 1 380 ? 13.547 0.320 -35.638 1.00 89.44 380 THR A CA 1
ATOM 2965 C C . THR A 1 380 ? 14.623 1.334 -35.298 1.00 89.44 380 THR A C 1
ATOM 2967 O O . THR A 1 380 ? 14.585 1.921 -34.221 1.00 89.44 380 THR A O 1
ATOM 2970 N N . VAL A 1 381 ? 15.564 1.553 -36.212 1.00 90.00 381 VAL A N 1
ATOM 2971 C CA . VAL A 1 381 ? 16.625 2.548 -36.053 1.00 90.00 381 VAL A CA 1
ATOM 2972 C C . VAL A 1 381 ? 16.419 3.646 -37.082 1.00 90.00 381 VAL A C 1
ATOM 2974 O O . VAL A 1 381 ? 16.567 3.414 -38.284 1.00 90.00 381 VAL A O 1
ATOM 2977 N N . LEU A 1 382 ? 16.089 4.845 -36.610 1.00 91.31 382 LEU A N 1
ATOM 2978 C CA . LEU A 1 382 ? 16.144 6.058 -37.418 1.00 91.31 382 LEU A CA 1
ATOM 2979 C C . LEU A 1 382 ? 17.552 6.635 -37.320 1.00 91.31 382 LEU A C 1
ATOM 2981 O O . LEU A 1 382 ? 18.161 6.628 -36.249 1.00 91.31 382 LEU A O 1
ATOM 2985 N N . TYR A 1 383 ? 18.065 7.159 -38.425 1.00 91.50 383 TYR A N 1
ATOM 2986 C CA . TYR A 1 383 ? 19.395 7.744 -38.474 1.00 91.50 383 TYR A CA 1
ATOM 2987 C C . TYR A 1 383 ? 19.388 9.103 -39.149 1.00 91.50 383 TYR A C 1
ATOM 2989 O O . TYR A 1 383 ? 18.625 9.363 -40.082 1.00 91.50 383 TYR A O 1
ATOM 2997 N N . GLY A 1 384 ? 20.247 9.984 -38.654 1.00 92.25 384 GLY A N 1
ATOM 2998 C CA . GLY A 1 384 ? 20.245 11.372 -39.062 1.00 92.25 384 GLY A CA 1
ATOM 2999 C C . GLY A 1 384 ? 21.279 12.203 -38.322 1.00 92.25 384 GLY A C 1
ATOM 3000 O O . GLY A 1 384 ? 22.326 11.709 -37.901 1.00 92.25 384 GLY A O 1
ATOM 3001 N N . TYR A 1 385 ? 20.974 13.483 -38.161 1.00 91.12 385 TYR A N 1
ATOM 3002 C CA . TYR A 1 385 ? 21.843 14.444 -37.493 1.00 91.12 385 TYR A CA 1
ATOM 3003 C C . TYR A 1 385 ? 21.039 15.392 -36.605 1.00 91.12 385 TYR A C 1
ATOM 3005 O O . TYR A 1 385 ? 19.814 15.456 -36.689 1.00 91.12 385 TYR A O 1
ATOM 3013 N N . LEU A 1 386 ? 21.736 16.126 -35.740 1.00 89.62 386 LEU A N 1
ATOM 3014 C CA . LEU A 1 386 ? 21.145 17.218 -34.971 1.00 89.62 386 LEU A CA 1
ATOM 3015 C C . LEU A 1 386 ? 21.329 18.542 -35.715 1.00 89.62 386 LEU A C 1
ATOM 3017 O O . LEU A 1 386 ? 22.437 18.851 -36.155 1.00 89.62 386 LEU A O 1
ATOM 3021 N N . ASP A 1 387 ? 20.257 19.320 -35.847 1.00 90.00 387 ASP A N 1
ATOM 3022 C CA . ASP A 1 387 ? 20.341 20.692 -36.352 1.00 90.00 387 ASP A CA 1
ATOM 3023 C C . ASP A 1 387 ? 20.893 21.672 -35.293 1.00 90.00 387 ASP A C 1
ATOM 3025 O O . ASP A 1 387 ? 21.210 21.296 -34.161 1.00 90.00 387 ASP A O 1
ATOM 3029 N N . ASP A 1 388 ? 20.983 22.960 -35.639 1.00 89.06 388 ASP A N 1
ATOM 3030 C CA . ASP A 1 388 ? 21.478 24.012 -34.735 1.00 89.06 388 ASP A CA 1
ATOM 3031 C C . ASP A 1 388 ? 20.620 24.187 -33.460 1.00 89.06 388 ASP A C 1
ATOM 3033 O O . ASP A 1 388 ? 21.082 24.754 -32.465 1.00 89.06 388 ASP A O 1
ATOM 3037 N N . ASN A 1 389 ? 19.378 23.690 -33.468 1.00 87.88 389 ASN A N 1
ATOM 3038 C CA . ASN A 1 389 ? 18.464 23.692 -32.325 1.00 87.88 389 ASN A CA 1
ATOM 3039 C C . ASN A 1 389 ? 18.501 22.372 -31.538 1.00 87.88 389 ASN A C 1
ATOM 3041 O O . ASN A 1 389 ? 17.718 22.193 -30.599 1.00 87.88 389 ASN A O 1
ATOM 3045 N N . TYR A 1 390 ? 19.412 21.458 -31.886 1.00 87.81 390 TYR A N 1
ATOM 3046 C CA . TYR A 1 390 ? 19.490 20.105 -31.340 1.00 87.81 390 TYR A CA 1
ATOM 3047 C C . TYR A 1 390 ? 18.209 19.293 -31.584 1.00 87.81 390 TYR A C 1
ATOM 3049 O O . TYR A 1 390 ? 17.880 18.409 -30.795 1.00 87.81 390 TYR A O 1
ATOM 3057 N N . SER A 1 391 ? 17.469 19.600 -32.652 1.00 88.94 391 SER A N 1
ATOM 3058 C CA . SER A 1 391 ? 16.360 18.770 -33.123 1.00 88.94 391 SER A CA 1
ATOM 3059 C C . SER A 1 391 ? 16.900 17.663 -34.021 1.00 88.94 391 SER A C 1
ATOM 3061 O O . SER A 1 391 ? 17.796 17.897 -34.835 1.00 88.94 391 SER A O 1
ATOM 3063 N N . PHE A 1 392 ? 16.356 16.455 -33.880 1.00 89.94 392 PHE A N 1
ATOM 3064 C CA . PHE A 1 392 ? 16.718 15.335 -34.743 1.00 89.94 392 PHE A CA 1
ATOM 3065 C C . PHE A 1 392 ? 16.148 15.536 -36.151 1.00 89.94 392 PHE A C 1
ATOM 3067 O O . PHE A 1 392 ? 14.945 15.731 -36.324 1.00 89.94 392 PHE A O 1
ATOM 3074 N N . VAL A 1 393 ? 17.019 15.478 -37.157 1.00 90.75 393 VAL A N 1
ATOM 3075 C CA . VAL A 1 393 ? 16.658 15.515 -38.574 1.00 90.75 393 VAL A CA 1
ATOM 3076 C C . VAL A 1 393 ? 16.907 14.136 -39.167 1.00 90.75 393 VAL A C 1
ATOM 3078 O O . VAL A 1 393 ? 18.055 13.738 -39.371 1.00 90.75 393 VAL A O 1
ATOM 3081 N N . GLU A 1 394 ? 15.823 13.413 -39.443 1.00 91.69 394 GLU A N 1
ATOM 3082 C CA . GLU A 1 394 ? 15.874 12.079 -40.037 1.00 91.69 394 GLU A CA 1
ATOM 3083 C C . GLU A 1 394 ? 16.410 12.135 -41.476 1.00 91.69 394 GLU A C 1
ATOM 3085 O O . GLU A 1 394 ? 15.935 12.902 -42.316 1.00 91.69 394 GLU A O 1
ATOM 3090 N N . VAL A 1 395 ? 17.396 11.286 -41.761 1.00 91.81 395 VAL A N 1
ATOM 3091 C CA . VAL A 1 395 ? 17.946 11.053 -43.104 1.00 91.81 395 VAL A CA 1
ATOM 3092 C C . VAL A 1 395 ? 17.449 9.723 -43.669 1.00 91.81 395 VAL A C 1
ATOM 3094 O O . VAL A 1 395 ? 17.280 9.591 -44.882 1.00 91.81 395 VAL A O 1
ATOM 3097 N N . GLY A 1 396 ? 17.186 8.744 -42.806 1.00 91.12 396 GLY A N 1
ATOM 3098 C CA . GLY A 1 396 ? 16.529 7.504 -43.181 1.00 91.12 396 GLY A CA 1
ATOM 3099 C C . GLY A 1 396 ? 16.286 6.583 -41.994 1.00 91.12 396 GLY A C 1
ATOM 3100 O O . GLY A 1 396 ? 16.498 6.949 -40.837 1.00 91.12 396 GLY A O 1
ATOM 3101 N N . SER A 1 397 ? 15.845 5.368 -42.306 1.00 92.12 397 SER A N 1
ATOM 3102 C CA . SER A 1 397 ? 15.491 4.359 -41.317 1.00 92.12 397 SER A CA 1
ATOM 3103 C C . SER A 1 397 ? 15.837 2.943 -41.771 1.00 92.12 397 SER A C 1
ATOM 3105 O O . SER A 1 397 ? 15.898 2.609 -42.960 1.00 92.12 397 SER A O 1
ATOM 3107 N N . GLY A 1 398 ? 16.061 2.078 -40.792 1.00 91.19 398 GLY A N 1
ATOM 3108 C CA . GLY A 1 398 ? 16.233 0.649 -40.990 1.00 91.19 398 GLY A CA 1
ATOM 3109 C C . GLY A 1 398 ? 15.902 -0.122 -39.727 1.00 91.19 398 GLY A C 1
ATOM 3110 O O . GLY A 1 398 ? 15.284 0.407 -38.805 1.00 91.19 398 GLY A O 1
ATOM 3111 N N . ALA A 1 399 ? 16.303 -1.386 -39.697 1.00 89.69 399 ALA A N 1
ATOM 3112 C CA . ALA A 1 399 ? 16.086 -2.243 -38.545 1.00 89.69 399 ALA A CA 1
ATOM 3113 C C . ALA A 1 399 ? 17.346 -3.031 -38.191 1.00 89.69 399 ALA A C 1
ATOM 3115 O O . ALA A 1 399 ? 18.111 -3.443 -39.072 1.00 89.69 399 ALA A O 1
ATOM 3116 N N . VAL A 1 400 ? 17.521 -3.274 -36.897 1.00 89.25 400 VAL A N 1
ATOM 3117 C CA . VAL A 1 400 ? 18.521 -4.196 -36.349 1.00 89.25 400 VAL A CA 1
ATOM 3118 C C . VAL A 1 400 ? 17.818 -5.239 -35.483 1.00 89.25 400 VAL A C 1
ATOM 3120 O O . VAL A 1 400 ? 16.815 -4.926 -34.841 1.00 89.25 400 VAL A O 1
ATOM 3123 N N . THR A 1 401 ? 18.328 -6.468 -35.450 1.00 88.44 401 THR A N 1
ATOM 3124 C CA . THR A 1 401 ? 18.040 -7.382 -34.342 1.00 88.44 401 THR A CA 1
ATOM 3125 C C . THR A 1 401 ? 19.096 -7.274 -33.273 1.00 88.44 401 THR A C 1
ATOM 3127 O O . THR A 1 401 ? 20.273 -7.021 -33.545 1.00 88.44 401 THR A O 1
ATOM 3130 N N . PHE A 1 402 ? 18.648 -7.553 -32.061 1.00 86.12 402 PHE A N 1
ATOM 3131 C CA . PHE A 1 402 ? 19.494 -7.875 -30.938 1.00 86.12 402 PHE A CA 1
ATOM 3132 C C . PHE A 1 402 ? 19.297 -9.355 -30.580 1.00 86.12 402 PHE A C 1
ATOM 3134 O O . PHE A 1 402 ? 18.176 -9.789 -30.332 1.00 86.12 402 PHE A O 1
ATOM 3141 N N . ASP A 1 403 ? 20.383 -10.127 -30.550 1.00 87.38 403 ASP A N 1
ATOM 3142 C CA . ASP A 1 403 ? 20.398 -11.527 -30.114 1.00 87.38 403 ASP A CA 1
ATOM 3143 C C . ASP A 1 403 ? 21.524 -11.770 -29.105 1.00 87.38 403 ASP A C 1
ATOM 3145 O O . ASP A 1 403 ? 22.578 -11.137 -29.169 1.00 87.38 403 ASP A O 1
ATOM 3149 N N . VAL A 1 404 ? 21.350 -12.741 -28.206 1.00 86.81 404 VAL A N 1
ATOM 3150 C CA . VAL A 1 404 ? 22.413 -13.209 -27.306 1.00 86.81 404 VAL A CA 1
ATOM 3151 C C . VAL A 1 404 ? 22.941 -14.560 -27.790 1.00 86.81 404 VAL A C 1
ATOM 3153 O O . VAL A 1 404 ? 22.282 -15.592 -27.669 1.00 86.81 404 VAL A O 1
ATOM 3156 N N . ILE A 1 405 ? 24.169 -14.576 -28.316 1.00 87.62 405 ILE A N 1
ATOM 3157 C CA . ILE A 1 405 ? 24.826 -15.783 -28.834 1.00 87.62 405 ILE A CA 1
ATOM 3158 C C . ILE A 1 405 ? 25.987 -16.149 -27.911 1.00 87.62 405 ILE A C 1
ATOM 3160 O O . ILE A 1 405 ? 26.944 -15.394 -27.771 1.00 87.62 405 ILE A O 1
ATOM 3164 N N . ASN A 1 406 ? 25.925 -17.333 -27.289 1.00 86.06 406 ASN A N 1
ATOM 3165 C CA . ASN A 1 406 ? 26.924 -17.794 -26.311 1.00 86.06 406 ASN A CA 1
ATOM 3166 C C . ASN A 1 406 ? 27.177 -16.768 -25.184 1.00 86.06 406 ASN A C 1
ATOM 3168 O O . ASN A 1 406 ? 28.325 -16.520 -24.820 1.00 86.06 406 ASN A O 1
ATOM 3172 N N . SER A 1 407 ? 26.104 -16.159 -24.664 1.00 83.56 407 SER A N 1
ATOM 3173 C CA . SER A 1 407 ? 26.153 -15.126 -23.613 1.00 83.56 407 SER A CA 1
ATOM 3174 C C . SER A 1 407 ? 26.846 -13.816 -24.016 1.00 83.56 407 SER A C 1
ATOM 3176 O O . SER A 1 407 ? 27.210 -13.028 -23.145 1.00 83.56 407 SER A O 1
ATOM 3178 N N . VAL A 1 408 ? 27.027 -13.572 -25.317 1.00 87.69 408 VAL A N 1
ATOM 3179 C CA . VAL A 1 408 ? 27.530 -12.306 -25.857 1.00 87.69 408 VAL A CA 1
ATOM 3180 C C . VAL A 1 408 ? 26.445 -11.683 -26.734 1.00 87.69 408 VAL A C 1
ATOM 3182 O O . VAL A 1 408 ? 25.919 -12.371 -27.616 1.00 87.69 408 VAL A O 1
ATOM 3185 N N . PRO A 1 409 ? 26.098 -10.405 -26.521 1.00 89.00 409 PRO A N 1
ATOM 3186 C CA . PRO A 1 409 ? 25.137 -9.724 -27.367 1.00 89.00 409 PRO A CA 1
ATOM 3187 C C . PRO A 1 409 ? 25.697 -9.494 -28.773 1.00 89.00 409 PRO A C 1
ATOM 3189 O O . PRO A 1 409 ? 26.866 -9.147 -28.960 1.00 89.00 409 PRO A O 1
ATOM 3192 N N . VAL A 1 410 ? 24.839 -9.678 -29.771 1.00 89.50 410 VAL A N 1
ATOM 3193 C CA . VAL A 1 410 ? 25.130 -9.487 -31.189 1.00 89.50 410 VAL A CA 1
ATOM 3194 C C . VAL A 1 410 ? 24.040 -8.612 -31.790 1.00 89.50 410 VAL A C 1
ATOM 3196 O O . VAL A 1 410 ? 22.855 -8.928 -31.709 1.00 89.50 410 VAL A O 1
ATOM 3199 N N . VAL A 1 411 ? 24.462 -7.515 -32.414 1.00 89.62 411 VAL A N 1
ATOM 3200 C CA . VAL A 1 411 ? 23.581 -6.587 -33.126 1.00 89.62 411 VAL A CA 1
ATOM 3201 C C . VAL A 1 411 ? 23.718 -6.863 -34.614 1.00 89.62 411 VAL A C 1
ATOM 3203 O O . VAL A 1 411 ? 24.816 -6.753 -35.164 1.00 89.62 411 VAL A O 1
ATOM 3206 N N . THR A 1 412 ? 22.618 -7.237 -35.267 1.00 88.56 412 THR A N 1
ATOM 3207 C CA . THR A 1 412 ? 22.629 -7.615 -36.685 1.00 88.56 412 THR A CA 1
ATOM 3208 C C . THR A 1 412 ? 21.711 -6.702 -37.495 1.00 88.56 412 THR A C 1
ATOM 3210 O O . THR A 1 412 ? 20.524 -6.612 -37.193 1.00 88.56 412 THR A O 1
ATOM 3213 N N . PRO A 1 413 ? 22.202 -6.051 -38.561 1.00 88.31 413 PRO A N 1
ATOM 3214 C CA . PRO A 1 413 ? 21.349 -5.362 -39.526 1.00 88.31 413 PRO A CA 1
ATOM 3215 C C . PRO A 1 413 ? 20.322 -6.319 -40.149 1.00 88.31 413 PRO A C 1
ATOM 3217 O O . PRO A 1 413 ? 20.697 -7.333 -40.737 1.00 88.31 413 PRO A O 1
ATOM 3220 N N . LEU A 1 414 ? 19.032 -5.990 -40.068 1.00 80.56 414 LEU A N 1
ATOM 3221 C CA . LEU A 1 414 ? 17.954 -6.777 -40.687 1.00 80.56 414 LEU A CA 1
ATOM 3222 C C . LEU A 1 414 ? 17.667 -6.379 -42.135 1.00 80.56 414 LEU A C 1
ATOM 3224 O O . LEU A 1 414 ? 17.119 -7.161 -42.911 1.00 80.56 414 LEU A O 1
ATOM 3228 N N . SER A 1 415 ? 17.989 -5.140 -42.492 1.00 66.50 415 SER A N 1
ATOM 3229 C CA . SER A 1 415 ? 17.539 -4.512 -43.730 1.00 66.50 415 SER A CA 1
ATOM 3230 C C . SER A 1 415 ? 18.704 -3.977 -44.550 1.00 66.50 415 SER A C 1
ATOM 3232 O O . SER A 1 415 ? 19.599 -3.332 -44.011 1.00 66.50 415 SER A O 1
ATOM 3234 N N . SER A 1 416 ? 18.606 -4.093 -45.876 1.00 66.38 416 SER A N 1
ATOM 3235 C CA . SER A 1 416 ? 19.460 -3.363 -46.825 1.00 66.38 416 SER A CA 1
ATOM 3236 C C . SER A 1 416 ? 19.191 -1.848 -46.861 1.00 66.38 416 SER A C 1
ATOM 3238 O O . SER A 1 416 ? 19.710 -1.171 -47.742 1.00 66.38 416 SER A O 1
ATOM 3240 N N . SER A 1 417 ? 18.311 -1.331 -45.992 1.00 75.31 417 SER A N 1
ATOM 3241 C CA . SER A 1 417 ? 18.005 0.098 -45.876 1.00 75.31 417 SER A CA 1
ATOM 3242 C C . SER A 1 417 ? 18.915 0.835 -44.894 1.00 75.31 417 SER A C 1
ATOM 3244 O O . SER A 1 417 ? 18.945 2.059 -44.933 1.00 75.31 417 SER A O 1
ATOM 3246 N N . LEU A 1 418 ? 19.679 0.119 -44.056 1.00 86.50 418 LEU A N 1
ATOM 3247 C CA . LEU A 1 418 ? 20.799 0.736 -43.346 1.00 86.50 418 LEU A CA 1
ATOM 3248 C C . LEU A 1 418 ? 21.949 0.992 -44.337 1.00 86.50 418 LEU A C 1
ATOM 3250 O O . LEU A 1 418 ? 22.118 0.196 -45.270 1.00 86.50 418 LEU A O 1
ATOM 3254 N N . PRO A 1 419 ? 22.734 2.072 -44.163 1.00 87.94 419 PRO A N 1
ATOM 3255 C CA . PRO A 1 419 ? 23.870 2.357 -45.032 1.00 87.94 419 PRO A CA 1
ATOM 3256 C C . PRO A 1 419 ? 24.832 1.168 -45.127 1.00 87.94 419 PRO A C 1
ATOM 3258 O O . PRO A 1 419 ? 25.183 0.540 -44.131 1.00 87.94 419 PRO A O 1
ATOM 3261 N N . SER A 1 420 ? 25.241 0.831 -46.349 1.00 85.75 420 SER A N 1
ATOM 3262 C CA . SER A 1 420 ? 26.036 -0.373 -46.637 1.00 85.75 420 SER A CA 1
ATOM 3263 C C . SER A 1 420 ? 27.457 -0.335 -46.073 1.00 85.75 420 SER A C 1
ATOM 3265 O O . SER A 1 420 ? 28.092 -1.375 -45.915 1.00 85.75 420 SER A O 1
ATOM 3267 N N . GLU A 1 421 ? 27.954 0.869 -45.823 1.00 86.69 421 GLU A N 1
ATOM 3268 C CA . GLU A 1 421 ? 29.247 1.174 -45.226 1.00 86.69 421 GLU A CA 1
ATOM 3269 C C . GLU A 1 421 ? 29.260 0.959 -43.709 1.00 86.69 421 GLU A C 1
ATOM 3271 O O . GLU A 1 421 ? 30.329 0.819 -43.121 1.00 86.69 421 GLU A O 1
ATOM 3276 N N . TRP A 1 422 ? 28.087 0.867 -43.076 1.00 89.75 422 TRP A N 1
ATOM 3277 C CA . TRP A 1 422 ? 28.002 0.691 -41.637 1.00 89.75 422 TRP A CA 1
ATOM 3278 C C . TRP A 1 422 ? 28.473 -0.684 -41.191 1.00 89.75 422 TRP A C 1
ATOM 3280 O O . TRP A 1 422 ? 28.062 -1.725 -41.710 1.00 89.75 422 TRP A O 1
ATOM 3290 N N . SER A 1 423 ? 29.273 -0.682 -40.132 1.00 88.75 423 SER A N 1
ATOM 3291 C CA . SER A 1 423 ? 29.697 -1.888 -39.441 1.00 88.75 423 SER A CA 1
ATOM 3292 C C . SER A 1 423 ? 29.526 -1.744 -37.937 1.00 88.75 423 SER A C 1
ATOM 3294 O O . SER A 1 423 ? 29.922 -0.738 -37.348 1.00 88.75 423 SER A O 1
ATOM 3296 N N . PHE A 1 424 ? 28.986 -2.789 -37.317 1.00 90.44 424 PHE A N 1
ATOM 3297 C CA . PHE A 1 424 ? 28.880 -2.922 -35.870 1.00 90.44 424 PHE A CA 1
ATOM 3298 C C . PHE A 1 424 ? 30.075 -3.728 -35.352 1.00 90.44 424 PHE A C 1
ATOM 3300 O O . PHE A 1 424 ? 30.385 -4.801 -35.877 1.00 90.44 424 PHE A O 1
ATOM 3307 N N . SER A 1 425 ? 30.766 -3.210 -34.336 1.00 93.19 425 SER A N 1
ATOM 3308 C CA . SER A 1 425 ? 31.856 -3.934 -33.681 1.00 93.19 425 SER A CA 1
ATOM 3309 C C . SER A 1 425 ? 31.342 -5.162 -32.924 1.00 93.19 425 SER A C 1
ATOM 3311 O O . SER A 1 425 ? 30.152 -5.309 -32.654 1.00 93.19 425 SER A O 1
ATOM 3313 N N . SER A 1 426 ? 32.260 -6.029 -32.494 1.00 91.50 426 SER A N 1
ATOM 3314 C CA . SER A 1 426 ? 31.942 -6.968 -31.415 1.00 91.50 426 SER A CA 1
ATOM 3315 C C . SER A 1 426 ? 31.560 -6.201 -30.146 1.00 91.50 426 SER A C 1
ATOM 3317 O O . SER A 1 426 ? 32.084 -5.109 -29.906 1.00 91.50 426 SER A O 1
ATOM 3319 N N . ALA A 1 427 ? 30.657 -6.775 -29.352 1.00 92.31 427 ALA A N 1
ATOM 3320 C CA . ALA A 1 427 ? 30.232 -6.181 -28.096 1.00 92.31 427 ALA A CA 1
ATOM 3321 C C . ALA A 1 427 ? 31.333 -6.256 -27.026 1.00 92.31 427 ALA A C 1
ATOM 3323 O O . ALA A 1 427 ? 31.975 -7.293 -26.845 1.00 92.31 427 ALA A O 1
ATOM 3324 N N . GLU A 1 428 ? 31.515 -5.160 -26.294 1.00 93.38 428 GLU A N 1
ATOM 3325 C CA . GLU A 1 428 ? 32.475 -5.023 -25.199 1.00 93.38 428 GLU A CA 1
ATOM 3326 C C . GLU A 1 428 ? 31.742 -4.849 -23.866 1.00 93.38 428 GLU A C 1
ATOM 3328 O O . GLU A 1 428 ? 30.978 -3.896 -23.690 1.00 93.38 428 GLU A O 1
ATOM 3333 N N . LYS A 1 429 ? 31.989 -5.756 -22.915 1.00 89.31 429 LYS A N 1
ATOM 3334 C CA . LYS A 1 429 ? 31.383 -5.694 -21.581 1.00 89.31 429 LYS A CA 1
ATOM 3335 C C . LYS A 1 429 ? 32.010 -4.573 -20.755 1.00 89.31 429 LYS A C 1
ATOM 3337 O O . LYS A 1 429 ? 33.231 -4.503 -20.631 1.00 89.31 429 LYS A O 1
ATOM 3342 N N . GLN A 1 430 ? 31.168 -3.738 -20.168 1.00 87.25 430 GLN A N 1
ATOM 3343 C CA . GLN A 1 430 ? 31.544 -2.615 -19.320 1.00 87.25 430 GLN A CA 1
ATOM 3344 C C . GLN A 1 430 ? 31.607 -3.025 -17.840 1.00 87.25 430 GLN A C 1
ATOM 3346 O O . GLN A 1 430 ? 31.177 -4.114 -17.447 1.00 87.25 430 GLN A O 1
ATOM 3351 N N . SER A 1 431 ? 32.161 -2.148 -16.997 1.00 80.06 431 SER A N 1
ATOM 3352 C CA . SER A 1 431 ? 32.286 -2.387 -15.551 1.00 80.06 431 SER A CA 1
ATOM 3353 C C . SER A 1 431 ? 30.946 -2.438 -14.815 1.00 80.06 431 SER A C 1
ATOM 3355 O O . SER A 1 431 ? 30.871 -3.070 -13.769 1.00 80.06 431 SER A O 1
ATOM 3357 N N . ASP A 1 432 ? 29.913 -1.800 -15.365 1.00 72.44 432 ASP A N 1
ATOM 3358 C CA . ASP A 1 432 ? 28.525 -1.809 -14.875 1.00 72.44 432 ASP A CA 1
ATOM 3359 C C . ASP A 1 432 ? 27.711 -3.011 -15.407 1.00 72.44 432 ASP A C 1
ATOM 3361 O O . ASP A 1 432 ? 26.484 -3.048 -15.322 1.00 72.44 432 ASP A O 1
ATOM 3365 N N . GLY A 1 433 ? 28.381 -3.982 -16.038 1.00 77.88 433 GLY A N 1
ATOM 3366 C CA . GLY A 1 433 ? 27.764 -5.183 -16.594 1.00 77.88 433 GLY A CA 1
ATOM 3367 C C . GLY A 1 433 ? 27.069 -4.998 -17.945 1.00 77.88 433 GLY A C 1
ATOM 3368 O O . GLY A 1 433 ? 26.743 -6.008 -18.570 1.00 77.88 433 GLY A O 1
ATOM 3369 N N . SER A 1 434 ? 26.874 -3.761 -18.418 1.00 84.19 434 SER A N 1
ATOM 3370 C CA . SER A 1 434 ? 26.282 -3.479 -19.730 1.00 84.19 434 SER A CA 1
ATOM 3371 C C . SER A 1 434 ? 27.257 -3.805 -20.861 1.00 84.19 434 SER A C 1
ATOM 3373 O O . SER A 1 434 ? 28.444 -4.065 -20.638 1.00 84.19 434 SER A O 1
ATOM 3375 N N . TRP A 1 435 ? 26.765 -3.802 -22.094 1.00 89.06 435 TRP A N 1
ATOM 3376 C CA . TRP A 1 435 ? 27.581 -4.034 -23.277 1.00 89.06 435 TRP A CA 1
ATOM 3377 C C . TRP A 1 435 ? 27.552 -2.833 -24.201 1.00 89.06 435 TRP A C 1
ATOM 3379 O O . TRP A 1 435 ? 26.506 -2.236 -24.427 1.00 89.06 435 TRP A O 1
ATOM 3389 N N . VAL A 1 436 ? 28.704 -2.511 -24.782 1.00 91.44 436 VAL A N 1
ATOM 3390 C CA . VAL A 1 436 ? 28.826 -1.460 -25.790 1.00 91.44 436 VAL A CA 1
ATOM 3391 C C . VAL A 1 436 ? 29.196 -2.081 -27.128 1.00 91.44 436 VAL A C 1
ATOM 3393 O O . VAL A 1 436 ? 30.167 -2.827 -27.240 1.00 91.44 436 VAL A O 1
ATOM 3396 N N . VAL A 1 437 ? 28.434 -1.735 -28.158 1.00 91.31 437 VAL A N 1
ATOM 3397 C CA . VAL A 1 437 ? 28.733 -1.993 -29.566 1.00 91.31 437 VAL A CA 1
ATOM 3398 C C . VAL A 1 437 ? 29.059 -0.660 -30.221 1.00 91.31 437 VAL A C 1
ATOM 3400 O O . VAL A 1 437 ? 28.346 0.319 -30.034 1.00 91.31 437 VAL A O 1
ATOM 3403 N N . THR A 1 438 ? 30.134 -0.587 -30.995 1.00 91.19 438 THR A N 1
ATOM 3404 C CA . THR A 1 438 ? 30.479 0.631 -31.733 1.00 91.19 438 THR A CA 1
ATOM 3405 C C . THR A 1 438 ? 29.949 0.533 -33.157 1.00 91.19 438 THR A C 1
ATOM 3407 O O . THR A 1 438 ? 30.264 -0.424 -33.862 1.00 91.19 438 THR A O 1
ATOM 3410 N N . LEU A 1 439 ? 29.170 1.529 -33.579 1.00 90.44 439 LEU A N 1
ATOM 3411 C CA . LEU A 1 439 ? 28.790 1.730 -34.974 1.00 90.44 439 LEU A CA 1
ATOM 3412 C C . LEU A 1 439 ? 29.815 2.647 -35.652 1.00 90.44 439 LEU A C 1
ATOM 3414 O O . LEU A 1 439 ? 30.001 3.785 -35.216 1.00 90.44 439 LEU A O 1
ATOM 3418 N N . THR A 1 440 ? 30.442 2.166 -36.722 1.00 88.56 440 THR A N 1
ATOM 3419 C CA . THR A 1 440 ? 31.357 2.934 -37.584 1.00 88.56 440 THR A CA 1
ATOM 3420 C C . THR A 1 440 ? 30.897 2.888 -39.035 1.00 88.56 440 THR A C 1
ATOM 3422 O O . THR A 1 440 ? 30.174 1.965 -39.411 1.00 88.56 440 THR A O 1
ATOM 3425 N N . ASP A 1 441 ? 31.349 3.846 -39.843 1.00 82.94 441 ASP A N 1
ATOM 3426 C CA . ASP A 1 441 ? 31.082 3.951 -41.281 1.00 82.94 441 ASP A CA 1
ATOM 3427 C C . ASP A 1 441 ? 32.337 4.233 -42.119 1.00 82.94 441 ASP A C 1
ATOM 3429 O O . ASP A 1 441 ? 33.358 4.686 -41.542 1.00 82.94 441 ASP A O 1
#

Sequence (441 aa):
MTNQMKADTTLDVCFLYKTKNFVNLTTVATHGSFGVLATAADNWLYNSMEKSPTMGLYIRSDFNTVDPLQSYLGHVENFSRETTSFLETKFPSAQYPLEYYCIDKSMATLINLSIMNLFVDDESYAIATNSIIPGTQQSFESLILGNDEGSGAAFIGKDEGATVSISLKIGNLDKVKNTIEWNQDAEIVLKLENDNLVVVSQTLPLSWNLSDITTLPDGSFMINVTNGLNGPLCAELYELENYRGQQQPFPYESDYSMIGTVVNQLGEFRISSAKINREHSLGRLMGYSVIESLSPGYSLKNYKSFMTDQDIPDLPSYFGDCNIPCDLVWHADDECDVWIKVATTNTNYSALVSIYADEIYFGSSTNNLYIGHISGGSYTVLYGYLDDNYSFVEVGSGAVTFDVINSVPVVTPLSSSLPSEWSFSSAEKQSDGSWVVTLTD

pLDDT: mean 83.78, std 12.86, range [34.62, 98.38]

Secondary structure (DSSP, 8-state):
--------TTSS-EEEESSSTT-SEEEEE-TTEEEEEEEETTEES-SEEEE-TTEEEEEEE---SS-TT-B-TT--EEEE-S-BS-HHHHSTT--SSEEEEEEETTTEEEEEEEEEE-S-SS--EEEEEEEE-TTSS-EEEEEEESS-S-EEEEEEESSTT-EEEEEEEEEEEETTTTEEEEEEEEEEEEEEETTEEEEEEE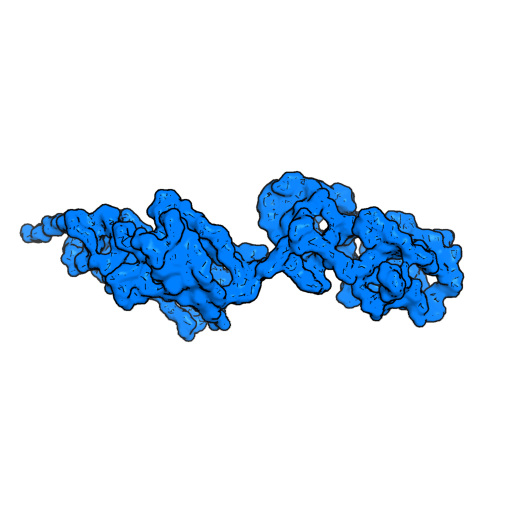---TTEEEPPPEE-TTS-EEEEEEES--S-EEEEEEEETTTEEEEEEEE--SS-EEE--SB-TTS-BS--EEEE-TTT--EEEEEEE------TT---TT--EEEESS-BS-SHHHH-S--S-EEEEEEETTS--EEEEE--S-GGGSEEEEEETTEEEEEETTBPEE--SSTTEEEEEEEEEE-TT--EEEEEEEEEEEEEETTEEEEEE--TTS-TT-EEPPPEE-TTS-EEEEEE-

Organism: NCBI:txid3050585

Radius of gyration: 31.09 Å; chains: 1; bounding box: 69×43×92 Å

Foldseek 3Di:
DPPPPDDDLVDQWKWFAQAFQSPHTDDTGHAFDKDWQAADLVGGNGFWMDGHQQKWKWKWADDDPVDQQDACFLTDTDTGNDTGRGVSVVRVSHHDRMMIGMHGNLFKAWEWEFEDELDDDDWFKKKWKWWARPPDRHIDIHIYTGRPPTGTRYIWTPDAFTKIKIKIFMFTQDPVSNGTDTDDIKIWMWTQHPLDIDTPDIDDDQQKDWDGWDQDPVRHIYIYIYRGHPAPFQKWWAQAFQRDHDIRTFGDDPAKTKDFWQAPPVRDGRTFWMAGDPVHAQWKKKKWFADPDLPPLDACPQTFIDIANHTGRGPCVRSDPPSGTMMIMIAGNLFAKEWEAEDEPDQFFQKKWKDDPRGIFIYGNVGTTTDTRDAFDKIKMFGGHADPRNRGDTPFIFIWGWHQDPNFIDIGGPDPRPDPPWDWAGWDQDPRRHTYIYIYD